Protein AF-A0A0P7TUE6-F1 (afdb_monomer_lite)

pLDDT: mean 80.88, std 20.34, range [28.06, 98.19]

Radius of gyration: 65.7 Å; chains: 1; bounding box: 172×85×203 Å

Structure (mmCIF, N/CA/C/O backbone):
data_AF-A0A0P7TUE6-F1
#
_entry.id   AF-A0A0P7TUE6-F1
#
loop_
_atom_site.group_PDB
_atom_site.id
_atom_site.type_symbol
_atom_site.label_atom_id
_atom_site.label_alt_id
_atom_site.label_comp_id
_atom_site.label_asym_id
_atom_site.label_entity_id
_atom_site.label_seq_id
_atom_site.pdbx_PDB_ins_code
_atom_site.Cartn_x
_atom_site.Cartn_y
_atom_site.Cartn_z
_atom_site.occupancy
_atom_site.B_iso_or_equiv
_atom_site.auth_seq_id
_atom_site.auth_comp_id
_atom_site.auth_asym_id
_atom_site.auth_atom_id
_atom_site.pdbx_PDB_model_num
ATOM 1 N N . GLU A 1 1 ? 75.323 0.167 -64.499 1.00 54.12 1 GLU A N 1
ATOM 2 C CA . GLU A 1 1 ? 74.113 -0.185 -63.719 1.00 54.12 1 GLU A CA 1
ATOM 3 C C . GLU A 1 1 ? 73.987 0.498 -62.343 1.00 54.12 1 GLU A C 1
ATOM 5 O O . GLU A 1 1 ? 72.871 0.863 -62.004 1.00 54.12 1 GLU A O 1
ATOM 10 N N . GLN A 1 2 ? 75.061 0.716 -61.562 1.00 58.31 2 GLN A N 1
ATOM 11 C CA . GLN A 1 2 ? 75.012 1.144 -60.137 1.00 58.31 2 GLN A CA 1
ATOM 12 C C . GLN A 1 2 ? 73.975 2.233 -59.745 1.00 58.31 2 GLN A C 1
ATOM 14 O O . GLN A 1 2 ? 73.307 2.093 -58.726 1.00 58.31 2 GLN A O 1
ATOM 19 N N . GLN A 1 3 ? 73.774 3.291 -60.544 1.00 59.72 3 GLN A N 1
ATOM 20 C CA . GLN A 1 3 ? 72.793 4.352 -60.224 1.00 59.72 3 GLN A CA 1
ATOM 21 C C . GLN A 1 3 ? 71.310 3.944 -60.354 1.00 59.72 3 GLN A C 1
ATOM 23 O O . GLN A 1 3 ? 70.440 4.668 -59.864 1.00 59.72 3 GLN A O 1
ATOM 28 N N . LEU A 1 4 ? 70.994 2.850 -61.053 1.00 61.12 4 LEU A N 1
ATOM 29 C CA . LEU A 1 4 ? 69.635 2.294 -61.090 1.00 61.12 4 LEU A CA 1
ATOM 30 C C . LEU A 1 4 ? 69.369 1.486 -59.817 1.00 61.12 4 LEU A C 1
ATOM 32 O O . LEU A 1 4 ? 68.363 1.712 -59.150 1.00 61.12 4 LEU A O 1
ATOM 36 N N . ASP A 1 5 ? 70.340 0.659 -59.431 1.00 71.81 5 ASP A N 1
ATOM 37 C CA . ASP A 1 5 ? 70.304 -0.189 -58.236 1.00 71.81 5 ASP A CA 1
ATOM 38 C C . ASP A 1 5 ? 70.103 0.645 -56.951 1.00 71.81 5 ASP A C 1
ATOM 40 O O . ASP A 1 5 ? 69.235 0.355 -56.130 1.00 71.81 5 ASP A O 1
ATOM 44 N N . GLU A 1 6 ? 70.788 1.792 -56.829 1.00 77.19 6 GLU A N 1
ATOM 45 C CA . GLU A 1 6 ? 70.553 2.745 -55.731 1.00 77.19 6 GLU A CA 1
ATOM 46 C C . GLU A 1 6 ? 69.133 3.339 -55.700 1.00 77.19 6 GLU A C 1
ATOM 48 O O . GLU A 1 6 ? 68.599 3.619 -54.622 1.00 77.19 6 GLU A O 1
ATOM 53 N N . LYS A 1 7 ? 68.515 3.591 -56.861 1.00 81.56 7 LYS A N 1
ATOM 54 C CA . LYS A 1 7 ? 67.163 4.174 -56.927 1.00 81.56 7 LYS A CA 1
ATOM 55 C C . LYS A 1 7 ? 66.109 3.156 -56.522 1.00 81.56 7 LYS A C 1
ATOM 57 O O . LYS A 1 7 ? 65.175 3.512 -55.800 1.00 81.56 7 LYS A O 1
ATOM 62 N N . ASP A 1 8 ? 66.274 1.907 -56.939 1.00 87.94 8 ASP A N 1
ATOM 63 C CA . ASP A 1 8 ? 65.363 0.836 -56.559 1.00 87.94 8 ASP A CA 1
ATOM 64 C C . ASP A 1 8 ? 65.573 0.423 -55.092 1.00 87.94 8 ASP A C 1
ATOM 66 O O . ASP A 1 8 ? 64.588 0.295 -54.365 1.00 87.94 8 ASP A O 1
ATOM 70 N N . ALA A 1 9 ? 66.809 0.411 -54.577 1.00 87.12 9 ALA A N 1
ATOM 71 C CA . ALA A 1 9 ? 67.077 0.271 -53.141 1.00 87.12 9 ALA A CA 1
ATOM 72 C C . ALA A 1 9 ? 66.361 1.345 -52.294 1.00 87.12 9 ALA A C 1
ATOM 74 O O . ALA A 1 9 ? 65.724 1.018 -51.289 1.00 87.12 9 ALA A O 1
ATOM 75 N N . ARG A 1 10 ? 66.378 2.621 -52.716 1.00 89.38 10 ARG A N 1
ATOM 76 C CA . ARG A 1 10 ? 65.629 3.704 -52.039 1.00 89.38 10 ARG A CA 1
ATOM 77 C C . ARG A 1 10 ? 64.111 3.504 -52.108 1.00 89.38 10 ARG A C 1
ATOM 79 O O . ARG A 1 10 ? 63.422 3.784 -51.129 1.00 89.38 10 ARG A O 1
ATOM 86 N N . ARG A 1 11 ? 63.575 2.995 -53.224 1.00 91.69 11 ARG A N 1
ATOM 87 C CA . ARG A 1 11 ? 62.146 2.641 -53.350 1.00 91.69 11 ARG A CA 1
ATOM 88 C C . ARG A 1 11 ? 61.757 1.503 -52.407 1.00 91.69 11 ARG A C 1
ATOM 90 O O . ARG A 1 11 ? 60.730 1.607 -51.741 1.00 91.69 11 ARG A O 1
ATOM 97 N N . PHE A 1 12 ? 62.583 0.462 -52.293 1.00 94.31 12 PHE A N 1
ATOM 98 C CA . PHE A 1 12 ? 62.361 -0.617 -51.328 1.00 94.31 12 PHE A CA 1
ATOM 99 C C . PHE A 1 12 ? 62.427 -0.116 -49.881 1.00 94.31 12 PHE A C 1
ATOM 101 O O . PHE A 1 12 ? 61.544 -0.448 -49.094 1.00 94.31 12 PHE A O 1
ATOM 108 N N . GLN A 1 13 ? 63.393 0.741 -49.532 1.00 93.44 13 GLN A N 1
ATOM 109 C CA . GLN A 1 13 ? 63.477 1.353 -48.198 1.00 93.44 13 GLN A CA 1
ATOM 110 C C . GLN A 1 13 ? 62.240 2.196 -47.860 1.00 93.44 13 GLN A C 1
ATOM 112 O O . GLN A 1 13 ? 61.678 2.043 -46.775 1.00 93.44 13 GLN A O 1
ATOM 117 N N . LEU A 1 14 ? 61.762 3.027 -48.795 1.00 95.12 14 LEU A N 1
ATOM 118 C CA . LEU A 1 14 ? 60.502 3.762 -48.636 1.00 95.12 14 LEU A CA 1
ATOM 119 C C . LEU A 1 14 ? 59.321 2.805 -48.437 1.00 95.12 14 LEU A C 1
ATOM 121 O O . LEU A 1 14 ? 58.514 3.018 -47.534 1.00 95.12 14 LEU A O 1
ATOM 125 N N . LYS A 1 15 ? 59.247 1.710 -49.206 1.00 96.31 15 LYS A N 1
ATOM 126 C CA . LYS A 1 15 ? 58.146 0.751 -49.065 1.00 96.31 15 LYS A CA 1
ATOM 127 C C . LYS A 1 15 ? 58.177 -0.005 -47.734 1.00 96.31 15 LYS A C 1
ATOM 129 O O . LYS A 1 15 ? 57.127 -0.226 -47.135 1.00 96.31 15 LYS A O 1
ATOM 134 N N . ILE A 1 16 ? 59.365 -0.346 -47.237 1.00 96.00 16 ILE A N 1
ATOM 135 C CA . ILE A 1 16 ? 59.562 -0.926 -45.900 1.00 96.00 16 ILE A CA 1
ATOM 136 C C . ILE A 1 16 ? 59.140 0.070 -44.811 1.00 96.00 16 ILE A C 1
ATOM 138 O O . ILE A 1 16 ? 58.492 -0.333 -43.844 1.00 96.00 16 ILE A O 1
ATOM 142 N N . ALA A 1 17 ? 59.445 1.363 -44.969 1.00 96.12 17 ALA A N 1
ATOM 143 C CA . ALA A 1 17 ? 59.030 2.405 -44.031 1.00 96.12 17 ALA A CA 1
ATOM 144 C C . ALA A 1 17 ? 57.502 2.608 -44.015 1.00 96.12 17 ALA A C 1
ATOM 146 O O . ALA A 1 17 ? 56.915 2.687 -42.935 1.00 96.12 17 ALA A O 1
ATOM 147 N N . GLU A 1 18 ? 56.845 2.619 -45.183 1.00 97.31 18 GLU A N 1
ATOM 148 C CA . GLU A 1 18 ? 55.378 2.646 -45.300 1.00 97.31 18 GLU A CA 1
ATOM 149 C C . GLU A 1 18 ? 54.731 1.446 -44.598 1.00 97.31 18 GLU A C 1
ATOM 151 O O . GLU A 1 18 ? 53.844 1.620 -43.762 1.00 97.31 18 GLU A O 1
ATOM 156 N N . LEU A 1 19 ? 55.190 0.227 -44.902 1.00 97.62 19 LEU A N 1
ATOM 157 C CA . LEU A 1 19 ? 54.654 -0.998 -44.304 1.00 97.62 19 LEU A CA 1
ATOM 158 C C . LEU A 1 19 ? 54.879 -1.018 -42.785 1.00 97.62 19 LEU A C 1
ATOM 160 O O . LEU A 1 19 ? 53.946 -1.295 -42.039 1.00 97.62 19 LEU A O 1
ATOM 164 N N . SER A 1 20 ? 56.059 -0.609 -42.313 1.00 97.38 20 SER A N 1
ATOM 165 C CA . SER A 1 20 ? 56.368 -0.456 -40.880 1.00 97.38 20 SER A CA 1
ATOM 166 C C . SER A 1 20 ? 55.543 0.636 -40.181 1.00 97.38 20 SER A C 1
ATOM 168 O O . SER A 1 20 ? 55.390 0.615 -38.959 1.00 97.38 20 SER A O 1
ATOM 170 N N . ALA A 1 21 ? 55.027 1.629 -40.911 1.00 97.12 21 ALA A N 1
ATOM 171 C CA . ALA A 1 21 ? 54.098 2.625 -40.373 1.00 97.12 21 ALA A CA 1
ATOM 172 C C . ALA A 1 21 ? 52.650 2.103 -40.333 1.00 97.12 21 ALA A C 1
ATOM 174 O O . ALA A 1 21 ? 51.909 2.434 -39.409 1.00 97.12 21 ALA A O 1
ATOM 175 N N . ILE A 1 22 ? 52.251 1.270 -41.300 1.00 97.75 22 ILE A N 1
ATOM 176 C CA . ILE A 1 22 ? 50.949 0.588 -41.304 1.00 97.75 22 ILE A CA 1
ATOM 177 C C . ILE A 1 22 ? 50.887 -0.458 -40.184 1.00 97.75 22 ILE A C 1
ATOM 179 O O . ILE A 1 22 ? 49.900 -0.484 -39.456 1.00 97.75 22 ILE A O 1
ATOM 183 N N . ILE A 1 23 ? 51.944 -1.259 -40.002 1.00 97.69 23 ILE A N 1
ATOM 184 C CA . ILE A 1 23 ? 52.049 -2.259 -38.927 1.00 97.69 23 ILE A CA 1
ATOM 185 C C . ILE A 1 23 ? 51.846 -1.594 -37.562 1.00 97.69 23 ILE A C 1
ATOM 187 O O . ILE A 1 23 ? 50.919 -1.978 -36.858 1.00 97.69 23 ILE A O 1
ATOM 191 N N . ARG A 1 24 ? 52.581 -0.516 -37.251 1.00 98.00 24 ARG A N 1
ATOM 192 C CA . ARG A 1 24 ? 52.405 0.224 -35.987 1.00 98.00 24 ARG A CA 1
ATOM 193 C C . ARG A 1 24 ? 50.979 0.735 -35.774 1.00 98.00 24 ARG A C 1
ATOM 195 O O . ARG A 1 24 ? 50.412 0.518 -34.715 1.00 98.00 24 ARG A O 1
ATOM 202 N N . LYS A 1 25 ? 50.338 1.309 -36.800 1.00 97.88 25 LYS A N 1
ATOM 203 C CA . LYS A 1 25 ? 48.925 1.735 -36.705 1.00 97.88 25 LYS A CA 1
ATOM 204 C C . LYS A 1 25 ? 47.956 0.575 -36.445 1.00 97.88 25 LYS A C 1
ATOM 206 O O . LYS A 1 25 ? 46.911 0.783 -35.830 1.00 97.88 25 LYS A O 1
ATOM 211 N N . LEU A 1 26 ? 48.257 -0.623 -36.948 1.00 98.06 26 LEU A N 1
ATOM 212 C CA . LEU A 1 26 ? 47.470 -1.827 -36.676 1.00 98.06 26 LEU A CA 1
ATOM 213 C C . LEU A 1 26 ? 47.739 -2.366 -35.266 1.00 98.06 26 LEU A C 1
ATOM 215 O O . LEU A 1 26 ? 46.793 -2.793 -34.613 1.00 98.06 26 LEU A O 1
ATOM 219 N N . GLU A 1 27 ? 48.980 -2.298 -34.782 1.00 97.75 27 GLU A N 1
ATOM 220 C CA . GLU A 1 27 ? 49.361 -2.636 -33.404 1.00 97.75 27 GLU A CA 1
ATOM 221 C C . GLU A 1 27 ? 48.670 -1.704 -32.395 1.00 97.75 27 GLU A C 1
ATOM 223 O O . GLU A 1 27 ? 47.988 -2.199 -31.499 1.00 97.75 27 GLU A O 1
ATOM 228 N N . ASP A 1 28 ? 48.729 -0.383 -32.605 1.00 98.00 28 ASP A N 1
ATOM 229 C CA . ASP A 1 28 ? 48.035 0.630 -31.793 1.00 98.00 28 ASP A CA 1
ATOM 230 C C . ASP A 1 28 ? 46.517 0.369 -31.750 1.00 98.00 28 ASP A C 1
ATOM 232 O O . ASP A 1 28 ? 45.894 0.347 -30.687 1.00 98.00 28 ASP A O 1
ATOM 236 N N . ARG A 1 29 ? 45.902 0.102 -32.914 1.00 97.88 29 ARG A N 1
ATOM 237 C CA . ARG A 1 29 ? 44.472 -0.236 -33.003 1.00 97.88 29 ARG A CA 1
ATOM 238 C C . ARG A 1 29 ? 44.143 -1.541 -32.273 1.00 97.88 29 ARG A C 1
ATOM 240 O O . ARG A 1 29 ? 43.083 -1.643 -31.662 1.00 97.88 29 ARG A O 1
ATOM 247 N N . ASN A 1 30 ? 45.015 -2.542 -32.351 1.00 97.62 30 ASN A N 1
ATOM 248 C CA . ASN A 1 30 ? 44.811 -3.833 -31.699 1.00 97.62 30 ASN A CA 1
ATOM 249 C C . ASN A 1 30 ? 44.978 -3.736 -30.171 1.00 97.62 30 ASN A C 1
ATOM 251 O O . ASN A 1 30 ? 44.269 -4.426 -29.439 1.00 97.62 30 ASN A O 1
ATOM 255 N N . ALA A 1 31 ? 45.850 -2.847 -29.684 1.00 97.69 31 ALA A N 1
ATOM 256 C CA . ALA A 1 31 ? 45.957 -2.516 -28.265 1.00 97.69 31 ALA A CA 1
ATOM 257 C C . ALA A 1 31 ? 44.647 -1.904 -27.738 1.00 97.69 31 ALA A C 1
ATOM 259 O O . ALA A 1 31 ? 44.071 -2.443 -26.795 1.00 97.69 31 ALA A O 1
ATOM 260 N N . LEU A 1 32 ? 44.110 -0.882 -28.417 1.00 97.88 32 LEU A N 1
ATOM 261 C CA . LEU A 1 32 ? 42.828 -0.257 -28.054 1.00 97.88 32 LEU A CA 1
ATOM 262 C C . LEU A 1 32 ? 41.664 -1.265 -28.047 1.00 97.88 32 LEU A C 1
ATOM 264 O O . LEU A 1 32 ? 40.902 -1.321 -27.086 1.00 97.88 32 LEU A O 1
ATOM 268 N N . LEU A 1 33 ? 41.559 -2.129 -29.064 1.00 97.69 33 LEU A N 1
ATOM 269 C CA . LEU A 1 33 ? 40.532 -3.184 -29.107 1.00 97.69 33 LEU A CA 1
ATOM 270 C C . LEU A 1 33 ? 40.684 -4.215 -27.970 1.00 97.69 33 LEU A C 1
ATOM 272 O O . LEU A 1 33 ? 39.693 -4.778 -27.499 1.00 97.69 33 LEU A O 1
ATOM 276 N N . SER A 1 34 ? 41.913 -4.474 -27.514 1.00 97.62 34 SER A N 1
ATOM 277 C CA . SER A 1 34 ? 42.185 -5.336 -26.357 1.00 97.62 34 SER A CA 1
ATOM 278 C C . SER A 1 34 ? 41.738 -4.677 -25.046 1.00 97.62 34 SER A C 1
ATOM 280 O O . SER A 1 34 ? 41.121 -5.333 -24.204 1.00 97.62 34 SER A O 1
ATOM 282 N N . GLU A 1 35 ? 41.984 -3.374 -24.888 1.00 97.56 35 GLU A N 1
ATOM 283 C CA . GLU A 1 35 ? 41.513 -2.575 -23.750 1.00 97.56 35 GLU A CA 1
ATOM 284 C C . GLU A 1 35 ? 39.979 -2.511 -23.703 1.00 97.56 35 GLU A C 1
ATOM 286 O O . GLU A 1 35 ? 39.389 -2.859 -22.678 1.00 97.56 35 GLU A O 1
ATOM 291 N N . GLU A 1 36 ? 39.322 -2.195 -24.825 1.00 97.31 36 GLU A N 1
ATOM 292 C CA . GLU A 1 36 ? 37.857 -2.210 -24.959 1.00 97.31 36 GLU A CA 1
ATOM 293 C C . GLU A 1 36 ? 37.262 -3.579 -24.593 1.00 97.31 36 GLU A C 1
ATOM 295 O O . GLU A 1 36 ? 36.306 -3.663 -23.818 1.00 97.31 36 GLU A O 1
ATOM 300 N N . ARG A 1 37 ? 37.856 -4.677 -25.085 1.00 98.00 37 ARG A N 1
ATOM 301 C CA . ARG A 1 37 ? 37.442 -6.046 -24.735 1.00 98.00 37 ARG A CA 1
ATOM 302 C C . ARG A 1 37 ? 37.550 -6.315 -23.233 1.00 98.00 37 ARG A C 1
ATOM 304 O O . ARG A 1 37 ? 36.659 -6.947 -22.665 1.00 98.00 37 ARG A O 1
ATOM 311 N N . ASN A 1 38 ? 38.634 -5.884 -22.594 1.00 97.88 38 ASN A N 1
ATOM 312 C CA . ASN A 1 38 ? 38.854 -6.113 -21.166 1.00 97.88 38 ASN A CA 1
ATOM 313 C C . ASN A 1 38 ? 37.878 -5.299 -20.303 1.00 97.88 38 ASN A C 1
ATOM 315 O O . ASN A 1 38 ? 37.351 -5.825 -19.322 1.00 97.88 38 ASN A O 1
ATOM 319 N N . GLU A 1 39 ? 37.573 -4.065 -20.702 1.00 97.94 39 GLU A N 1
ATOM 320 C CA . GLU A 1 39 ? 36.585 -3.214 -20.034 1.00 97.94 39 GLU A CA 1
ATOM 321 C C . GLU A 1 39 ? 35.150 -3.749 -20.207 1.00 97.94 39 GLU A C 1
ATOM 323 O O . GLU A 1 39 ? 34.384 -3.799 -19.243 1.00 97.94 39 GLU A O 1
ATOM 328 N N . LEU A 1 40 ? 34.789 -4.261 -21.390 1.00 97.94 40 LEU A N 1
ATOM 329 C CA . LEU A 1 40 ? 33.508 -4.954 -21.596 1.00 97.94 40 LEU A CA 1
ATOM 330 C C . LEU A 1 40 ? 33.389 -6.219 -20.729 1.00 97.94 40 LEU A C 1
ATOM 332 O O . LEU A 1 40 ? 32.341 -6.456 -20.127 1.00 97.94 40 LEU A O 1
ATOM 336 N N . LEU A 1 41 ? 34.464 -7.007 -20.601 1.00 98.19 41 LEU A N 1
ATOM 337 C CA . LEU A 1 41 ? 34.505 -8.169 -19.702 1.00 98.19 41 LEU A CA 1
ATOM 338 C C . LEU A 1 41 ? 34.397 -7.778 -18.218 1.00 98.19 41 LEU A C 1
ATOM 340 O O . LEU A 1 41 ? 33.834 -8.542 -17.432 1.00 98.19 41 LEU A O 1
ATOM 344 N N . LYS A 1 42 ? 34.917 -6.610 -17.821 1.00 98.00 42 LYS A N 1
ATOM 345 C CA . LYS A 1 42 ? 34.765 -6.069 -16.463 1.00 98.00 42 LYS A CA 1
ATOM 346 C C . LYS A 1 42 ? 33.305 -5.703 -16.182 1.00 98.00 42 LYS A C 1
ATOM 348 O O . LYS A 1 42 ? 32.736 -6.221 -15.224 1.00 98.00 42 LYS A O 1
ATOM 353 N N . ARG A 1 43 ? 32.675 -4.928 -17.072 1.00 97.38 43 ARG A N 1
ATOM 354 C CA . ARG A 1 43 ? 31.257 -4.531 -16.961 1.00 97.38 43 ARG A CA 1
ATOM 355 C C . ARG A 1 43 ? 30.304 -5.724 -16.964 1.00 97.38 43 ARG A C 1
ATOM 357 O O . ARG A 1 43 ? 29.336 -5.725 -16.211 1.00 97.38 43 ARG A O 1
ATOM 364 N N . LEU A 1 44 ? 30.593 -6.762 -17.757 1.00 96.38 44 LEU A N 1
ATOM 365 C CA . LEU A 1 44 ? 29.816 -8.005 -17.747 1.00 96.38 44 LEU A CA 1
ATOM 366 C C . LEU A 1 44 ? 29.828 -8.661 -16.357 1.00 96.38 44 LEU A C 1
ATOM 368 O O . LEU A 1 44 ? 28.767 -8.973 -15.827 1.00 96.38 44 LEU A O 1
ATOM 372 N N . ARG A 1 45 ? 31.006 -8.803 -15.734 1.00 97.50 45 ARG A N 1
ATOM 373 C CA . ARG A 1 45 ? 31.134 -9.379 -14.382 1.00 97.50 45 ARG A CA 1
ATOM 374 C C . ARG A 1 45 ? 30.453 -8.527 -13.313 1.00 97.50 45 ARG A C 1
ATOM 376 O O . ARG A 1 45 ? 29.887 -9.074 -12.372 1.00 97.50 45 ARG A O 1
ATOM 383 N N . GLU A 1 46 ? 30.509 -7.204 -13.442 1.00 96.06 46 GLU A N 1
ATOM 384 C CA . GLU A 1 46 ? 29.826 -6.268 -12.540 1.00 96.06 46 GLU A CA 1
ATOM 385 C C . GLU A 1 46 ? 28.297 -6.412 -12.653 1.00 96.06 46 GLU A C 1
ATOM 387 O O . GLU A 1 46 ? 27.618 -6.546 -11.634 1.00 96.06 46 GLU A O 1
ATOM 392 N N . ALA A 1 47 ? 27.757 -6.509 -13.872 1.00 94.44 47 ALA A N 1
ATOM 393 C CA . ALA A 1 47 ? 26.336 -6.767 -14.112 1.00 94.44 47 ALA A CA 1
ATOM 394 C C . ALA A 1 47 ? 25.892 -8.158 -13.611 1.00 94.44 47 ALA A C 1
ATOM 396 O O . ALA A 1 47 ? 24.851 -8.279 -12.964 1.00 94.44 47 ALA A O 1
ATOM 397 N N . GLU A 1 48 ? 26.691 -9.208 -13.832 1.00 93.00 48 GLU A N 1
ATOM 398 C CA . GLU A 1 48 ? 26.444 -10.554 -13.287 1.00 93.00 48 GLU A CA 1
ATOM 399 C C . GLU A 1 48 ? 26.436 -10.560 -11.747 1.00 93.00 48 GLU A C 1
ATOM 401 O O . GLU A 1 48 ? 25.573 -11.191 -11.124 1.00 93.00 48 GLU A O 1
ATOM 406 N N . ALA A 1 49 ? 27.363 -9.825 -11.121 1.00 94.88 49 ALA A N 1
ATOM 407 C CA . ALA A 1 49 ? 27.443 -9.682 -9.670 1.00 94.88 49 ALA A CA 1
ATOM 408 C C . ALA A 1 49 ? 26.226 -8.947 -9.082 1.00 94.88 49 ALA A C 1
ATOM 410 O O . ALA A 1 49 ? 25.757 -9.332 -8.012 1.00 94.88 49 ALA A O 1
ATOM 411 N N . GLN A 1 50 ? 25.683 -7.946 -9.785 1.00 93.94 50 GLN A N 1
ATOM 412 C CA . GLN A 1 50 ? 24.450 -7.243 -9.400 1.00 93.94 50 GLN A CA 1
ATOM 413 C C . GLN A 1 50 ? 23.185 -8.085 -9.642 1.00 93.94 50 GLN A C 1
ATOM 415 O O . GLN A 1 50 ? 22.256 -8.062 -8.834 1.00 93.94 50 GLN A O 1
ATOM 420 N N . TYR A 1 51 ? 23.142 -8.875 -10.718 1.00 94.50 51 TYR A N 1
ATOM 421 C CA . TYR A 1 51 ? 21.987 -9.711 -11.059 1.00 94.50 51 TYR A CA 1
ATOM 422 C C . TYR A 1 51 ? 21.755 -10.851 -10.055 1.00 94.50 51 TYR A C 1
ATOM 424 O O . TYR A 1 51 ? 20.616 -11.152 -9.688 1.00 94.50 51 TYR A O 1
ATOM 432 N N . LYS A 1 52 ? 22.830 -11.479 -9.566 1.00 91.94 52 LYS A N 1
ATOM 433 C CA . LYS A 1 52 ? 22.758 -12.638 -8.663 1.00 91.94 52 LYS A CA 1
ATOM 434 C C . LYS A 1 52 ? 21.947 -12.409 -7.366 1.00 91.94 52 LYS A C 1
ATOM 436 O O . LYS A 1 52 ? 21.042 -13.206 -7.114 1.00 91.94 52 LYS A O 1
ATOM 441 N N . PRO A 1 53 ? 22.175 -11.354 -6.553 1.00 93.50 53 PRO A N 1
ATOM 442 C CA . PRO A 1 53 ? 21.363 -11.100 -5.360 1.00 93.50 53 PRO A CA 1
ATOM 443 C C . PRO A 1 53 ? 19.904 -10.750 -5.688 1.00 93.50 53 PRO A C 1
ATOM 445 O O . PRO A 1 53 ? 19.017 -11.057 -4.891 1.00 93.50 53 PRO A O 1
ATOM 448 N N . LEU A 1 54 ? 19.624 -10.161 -6.858 1.00 94.00 54 LEU A N 1
ATOM 449 C CA . LEU A 1 54 ? 18.253 -9.905 -7.314 1.00 94.00 54 LEU A CA 1
ATOM 450 C C . LEU A 1 54 ? 17.520 -11.209 -7.653 1.00 94.00 54 LEU A C 1
ATOM 452 O O . LEU A 1 54 ? 16.360 -11.364 -7.270 1.00 94.00 54 LEU A O 1
ATOM 456 N N . LEU A 1 55 ? 18.199 -12.170 -8.291 1.00 94.75 55 LEU A N 1
ATOM 457 C CA . LEU A 1 55 ? 17.665 -13.514 -8.529 1.00 94.75 55 LEU A CA 1
ATOM 458 C C . LEU A 1 55 ? 17.334 -14.221 -7.202 1.00 94.75 55 LEU A C 1
ATOM 460 O O . LEU A 1 55 ? 16.224 -14.729 -7.035 1.00 94.75 55 LEU A O 1
ATOM 464 N N . ASP A 1 56 ? 18.254 -14.194 -6.234 1.00 95.81 56 ASP A N 1
ATOM 465 C CA . ASP A 1 56 ? 18.049 -14.792 -4.908 1.00 95.81 56 ASP A CA 1
ATOM 466 C C . ASP A 1 56 ? 16.902 -14.109 -4.135 1.00 95.81 56 ASP A C 1
ATOM 468 O O . ASP A 1 56 ? 16.093 -14.786 -3.490 1.00 95.81 56 ASP A O 1
ATOM 472 N N . LYS A 1 57 ? 16.787 -12.773 -4.215 1.00 96.88 57 LYS A N 1
ATOM 473 C CA . LYS A 1 57 ? 15.673 -11.992 -3.642 1.00 96.88 57 LYS A CA 1
ATOM 474 C C . LYS A 1 57 ? 14.343 -12.390 -4.288 1.00 96.88 57 LYS A C 1
ATOM 476 O O . LYS A 1 57 ? 13.379 -12.636 -3.565 1.00 96.88 57 LYS A O 1
ATOM 481 N N . ASN A 1 58 ? 14.304 -12.524 -5.615 1.00 94.12 58 ASN A N 1
ATOM 482 C CA . ASN A 1 58 ? 13.117 -12.944 -6.360 1.00 94.12 58 ASN A CA 1
ATOM 483 C C . ASN A 1 58 ? 12.678 -14.362 -5.952 1.00 94.12 58 ASN A C 1
ATOM 485 O O . ASN A 1 58 ? 11.548 -14.533 -5.509 1.00 94.12 58 ASN A O 1
ATOM 489 N N . GLN A 1 59 ? 13.591 -15.342 -5.920 1.00 96.81 59 GLN A N 1
ATOM 490 C CA . GLN A 1 59 ? 13.269 -16.703 -5.465 1.00 96.81 59 GLN A CA 1
ATOM 491 C C . GLN A 1 59 ? 12.702 -16.755 -4.035 1.00 96.81 59 GLN A C 1
ATOM 493 O O . GLN A 1 59 ? 11.793 -17.540 -3.760 1.00 96.81 59 GLN A O 1
ATOM 498 N N . ARG A 1 60 ? 13.227 -15.943 -3.104 1.00 97.31 60 ARG A N 1
ATOM 499 C CA . ARG A 1 60 ? 12.687 -15.849 -1.733 1.00 97.31 60 ARG A CA 1
ATOM 500 C C . ARG A 1 60 ? 11.281 -15.246 -1.722 1.00 97.31 60 ARG A C 1
ATOM 502 O O . ARG A 1 60 ? 10.420 -15.736 -0.994 1.00 97.31 60 ARG A O 1
ATOM 509 N N . LEU A 1 61 ? 11.044 -14.210 -2.529 1.00 95.00 61 LEU A N 1
ATOM 510 C CA . LEU A 1 61 ? 9.726 -13.592 -2.676 1.00 95.00 61 LEU A CA 1
ATOM 511 C C . LEU A 1 61 ? 8.716 -14.554 -3.312 1.00 95.00 61 LEU A C 1
ATOM 513 O O . LEU A 1 61 ? 7.597 -14.630 -2.814 1.00 95.00 61 LEU A O 1
ATOM 517 N N . SER A 1 62 ? 9.101 -15.341 -4.324 1.00 95.62 62 SER A N 1
ATOM 518 C CA . SER A 1 62 ? 8.238 -16.365 -4.931 1.00 95.62 62 SER A CA 1
ATOM 519 C C . SER A 1 62 ? 7.765 -17.391 -3.899 1.00 95.62 62 SER A C 1
ATOM 521 O O . SER A 1 62 ? 6.560 -17.576 -3.752 1.00 95.62 62 SER A O 1
ATOM 523 N N . ARG A 1 63 ? 8.679 -17.965 -3.099 1.00 97.25 63 ARG A N 1
ATOM 524 C CA . ARG A 1 63 ? 8.327 -18.910 -2.016 1.00 97.25 63 ARG A CA 1
ATOM 525 C C . ARG A 1 63 ? 7.383 -18.278 -0.989 1.00 97.25 63 ARG A C 1
ATOM 527 O O . ARG A 1 63 ? 6.373 -18.871 -0.625 1.00 97.25 63 ARG A O 1
ATOM 534 N N . LYS A 1 64 ? 7.653 -17.036 -0.570 1.00 97.56 64 LYS A N 1
ATOM 535 C CA . LYS A 1 64 ? 6.764 -16.304 0.350 1.00 97.56 64 LYS A CA 1
ATOM 536 C C . LYS A 1 64 ? 5.384 -16.039 -0.270 1.00 97.56 64 LYS A C 1
ATOM 538 O O . LYS A 1 64 ? 4.380 -16.061 0.436 1.00 97.56 64 LYS A O 1
ATOM 543 N N . ASN A 1 65 ? 5.311 -15.811 -1.580 1.00 95.75 65 ASN A N 1
ATOM 544 C CA . ASN A 1 65 ? 4.052 -15.611 -2.294 1.00 95.75 65 ASN A CA 1
ATOM 545 C C . ASN A 1 65 ? 3.250 -16.921 -2.428 1.00 95.75 65 ASN A C 1
ATOM 547 O O . ASN A 1 65 ? 2.026 -16.913 -2.304 1.00 95.75 65 ASN A O 1
ATOM 551 N N . GLU A 1 66 ? 3.924 -18.062 -2.598 1.00 97.38 66 GLU A N 1
ATOM 552 C CA . GLU A 1 66 ? 3.315 -19.397 -2.522 1.00 97.38 66 GLU A CA 1
ATOM 553 C C . GLU A 1 66 ? 2.754 -19.670 -1.117 1.00 97.38 66 GLU A C 1
ATOM 555 O O . GLU A 1 66 ? 1.583 -20.031 -0.982 1.00 97.38 66 GLU A O 1
ATOM 560 N N . GLU A 1 67 ? 3.539 -19.422 -0.061 1.00 97.69 67 GLU A N 1
ATOM 561 C CA . GLU A 1 67 ? 3.104 -19.533 1.341 1.00 97.69 67 GLU A CA 1
ATOM 562 C C . GLU A 1 67 ? 1.865 -18.672 1.629 1.00 97.69 67 GLU A C 1
ATOM 564 O O . GLU A 1 67 ? 0.886 -19.170 2.195 1.00 97.69 67 GLU A O 1
ATOM 569 N N . LEU A 1 68 ? 1.864 -17.408 1.188 1.00 97.12 68 LEU A N 1
ATOM 570 C CA . LEU A 1 68 ? 0.714 -16.505 1.304 1.00 97.12 68 LEU A CA 1
ATOM 571 C C . LEU A 1 68 ? -0.487 -16.987 0.477 1.00 97.12 68 LEU A C 1
ATOM 573 O O . LEU A 1 68 ? -1.620 -16.953 0.950 1.00 97.12 68 LEU A O 1
ATOM 577 N N . SER A 1 69 ? -0.262 -17.539 -0.713 1.00 97.00 69 SER A N 1
ATOM 578 C CA . SER A 1 69 ? -1.321 -18.167 -1.513 1.00 97.00 69 SER A CA 1
ATOM 579 C C . SER A 1 69 ? -1.894 -19.420 -0.830 1.00 97.00 69 SER A C 1
ATOM 581 O O . SER A 1 69 ? -3.054 -19.777 -1.040 1.00 97.00 69 SER A O 1
ATOM 583 N N . HIS A 1 70 ? -1.115 -20.117 0.002 1.00 97.88 70 HIS A N 1
ATOM 584 C CA . HIS A 1 70 ? -1.583 -21.234 0.828 1.00 97.88 70 HIS A CA 1
ATOM 585 C C . HIS A 1 70 ? -2.271 -20.791 2.133 1.00 97.88 70 HIS A C 1
ATOM 587 O O . HIS A 1 70 ? -3.179 -21.485 2.599 1.00 97.88 70 HIS A O 1
ATOM 593 N N . THR A 1 71 ? -1.891 -19.668 2.753 1.00 97.25 71 THR A N 1
ATOM 594 C CA . THR A 1 71 ? -2.646 -19.105 3.892 1.00 97.25 71 THR A CA 1
ATOM 595 C C . THR A 1 71 ? -3.976 -18.521 3.424 1.00 97.25 71 THR A C 1
ATOM 597 O O . THR A 1 71 ? -5.002 -18.838 4.023 1.00 97.25 71 THR A O 1
ATOM 600 N N . LEU A 1 72 ? -3.985 -17.771 2.318 1.00 95.44 72 LEU A N 1
ATOM 601 C CA . LEU A 1 72 ? -5.180 -17.173 1.725 1.00 95.44 72 LEU A CA 1
ATOM 602 C C . LEU A 1 72 ? -6.222 -18.243 1.374 1.00 95.44 72 LEU A C 1
ATOM 604 O O . LEU A 1 72 ? -7.321 -18.196 1.918 1.00 95.44 72 LEU A O 1
ATOM 608 N N . ARG A 1 73 ? -5.848 -19.300 0.635 1.00 97.31 73 ARG A N 1
ATOM 609 C CA . ARG A 1 73 ? -6.748 -20.440 0.345 1.00 97.31 73 ARG A CA 1
ATOM 610 C C . ARG A 1 73 ? -7.316 -21.116 1.601 1.00 97.31 73 ARG A C 1
ATOM 612 O O . ARG A 1 73 ? -8.463 -21.561 1.608 1.00 97.31 73 ARG A O 1
ATOM 619 N N . ARG A 1 74 ? -6.549 -21.186 2.700 1.00 97.88 74 ARG A N 1
ATOM 620 C CA . ARG A 1 74 ? -7.055 -21.698 3.990 1.00 97.88 74 ARG A CA 1
ATOM 621 C C . ARG A 1 74 ? -8.055 -20.741 4.643 1.00 97.88 74 ARG A C 1
ATOM 623 O O . ARG A 1 74 ? -9.026 -21.211 5.232 1.00 97.88 74 ARG A O 1
ATOM 630 N N . MET A 1 75 ? -7.842 -19.431 4.542 1.00 96.81 75 MET A N 1
ATOM 631 C CA . MET A 1 75 ? -8.766 -18.423 5.072 1.00 96.81 75 MET A CA 1
ATOM 632 C C . MET A 1 75 ? -10.045 -18.326 4.231 1.00 96.81 75 MET A C 1
ATOM 634 O O . MET A 1 75 ? -11.122 -18.262 4.809 1.00 96.81 75 MET A O 1
ATOM 638 N N . GLU A 1 76 ? -9.964 -18.443 2.903 1.00 96.50 76 GLU A N 1
ATOM 639 C CA . GLU A 1 76 ? -11.129 -18.570 2.012 1.00 96.50 76 GLU A CA 1
ATOM 640 C C . GLU A 1 76 ? -11.978 -19.803 2.349 1.00 96.50 76 GLU A C 1
ATOM 642 O O . GLU A 1 76 ? -13.204 -19.729 2.370 1.00 96.50 76 GLU A O 1
ATOM 647 N N . ASN A 1 77 ? -11.349 -20.943 2.659 1.00 97.00 77 ASN A N 1
ATOM 648 C CA . ASN A 1 77 ? -12.069 -22.141 3.099 1.00 97.00 77 ASN A CA 1
ATOM 649 C C . ASN A 1 77 ? -12.790 -21.927 4.438 1.00 97.00 77 ASN A C 1
ATOM 651 O O . ASN A 1 77 ? -13.948 -22.317 4.569 1.00 97.00 77 ASN A O 1
ATOM 655 N N . LYS A 1 78 ? -12.142 -21.268 5.410 1.00 97.69 78 LYS A N 1
ATOM 656 C CA . LYS A 1 78 ? -12.788 -20.887 6.677 1.00 97.69 78 LYS A CA 1
ATOM 657 C C . LYS A 1 78 ? -13.935 -19.902 6.458 1.00 97.69 78 LYS A C 1
ATOM 659 O O . LYS A 1 78 ? -14.990 -20.076 7.053 1.00 97.69 78 LYS A O 1
ATOM 664 N N . LEU A 1 79 ? -13.745 -18.903 5.594 1.00 95.81 79 LEU A N 1
ATOM 665 C CA . LEU A 1 79 ? -14.779 -17.931 5.256 1.00 95.81 79 LEU A CA 1
ATOM 666 C C . LEU A 1 79 ? -15.982 -18.628 4.617 1.00 95.81 79 LEU A C 1
ATOM 668 O O . LEU A 1 79 ? -17.091 -18.423 5.083 1.00 95.81 79 LEU A O 1
ATOM 672 N N . ARG A 1 80 ? -15.768 -19.525 3.643 1.00 97.00 80 ARG A N 1
ATOM 673 C CA . ARG A 1 80 ? -16.842 -20.344 3.054 1.00 97.00 80 ARG A CA 1
ATOM 674 C C . ARG A 1 80 ? -17.603 -21.152 4.107 1.00 97.00 80 ARG A C 1
ATOM 676 O O . ARG A 1 80 ? -18.828 -21.152 4.074 1.00 97.00 80 ARG A O 1
ATOM 683 N N . PHE A 1 81 ? -16.902 -21.780 5.053 1.00 96.94 81 PHE A N 1
ATOM 684 C CA . PHE A 1 81 ? -17.537 -22.516 6.151 1.00 96.94 81 PHE A CA 1
ATOM 685 C C . PHE A 1 81 ? -18.389 -21.600 7.046 1.00 96.94 81 PHE A C 1
ATOM 687 O O . PHE A 1 81 ? -19.563 -21.877 7.259 1.00 96.94 81 PHE A O 1
ATOM 694 N N . VAL A 1 82 ? -17.840 -20.469 7.502 1.00 95.88 82 VAL A N 1
ATOM 695 C CA . VAL A 1 82 ? -18.561 -19.499 8.348 1.00 95.88 82 VAL A CA 1
ATOM 696 C C . VAL A 1 82 ? -19.724 -18.838 7.597 1.00 95.88 82 VAL A C 1
ATOM 698 O O . VAL A 1 82 ? -20.761 -18.557 8.193 1.00 95.88 82 VAL A O 1
ATOM 701 N N . THR A 1 83 ? -19.599 -18.597 6.289 1.00 94.62 83 THR A N 1
ATOM 702 C CA . THR A 1 83 ? -20.699 -18.102 5.448 1.00 94.62 83 THR A CA 1
ATOM 703 C C . THR A 1 83 ? -21.815 -19.139 5.340 1.00 94.62 83 THR A C 1
ATOM 705 O O . THR A 1 83 ? -22.976 -18.777 5.511 1.00 94.62 83 THR A O 1
ATOM 708 N N . GLN A 1 84 ? -21.477 -20.413 5.125 1.00 96.12 84 GLN A N 1
ATOM 709 C CA . GLN A 1 84 ? -22.442 -21.514 5.088 1.00 96.12 84 GLN A CA 1
ATOM 710 C C . GLN A 1 84 ? -23.160 -21.682 6.438 1.00 96.12 84 GLN A C 1
ATOM 712 O O . GLN A 1 84 ? -24.387 -21.696 6.481 1.00 96.12 84 GLN A O 1
ATOM 717 N N . GLU A 1 85 ? -22.419 -21.689 7.548 1.00 94.25 85 GLU A N 1
ATOM 718 C CA . GLU A 1 85 ? -22.979 -21.728 8.905 1.00 94.25 85 GLU A CA 1
ATOM 719 C C . GLU A 1 85 ? -23.907 -20.529 9.176 1.00 94.25 85 GLU A C 1
ATOM 721 O O . GLU A 1 85 ? -24.994 -20.692 9.727 1.00 94.25 85 GLU A O 1
ATOM 726 N N . ASN A 1 86 ? -23.544 -19.322 8.723 1.00 90.56 86 ASN A N 1
ATOM 727 C CA . ASN A 1 86 ? -24.411 -18.143 8.822 1.00 90.56 86 ASN A CA 1
ATOM 728 C C . ASN A 1 86 ? -25.702 -18.271 8.000 1.00 90.56 86 ASN A C 1
ATOM 730 O O . ASN A 1 86 ? -26.738 -17.763 8.433 1.00 90.56 86 ASN A O 1
ATOM 734 N N . ILE A 1 87 ? -25.661 -18.914 6.829 1.00 92.88 87 ILE A N 1
ATOM 735 C CA . ILE A 1 87 ? -26.856 -19.194 6.022 1.00 92.88 87 ILE A CA 1
ATOM 736 C C . ILE A 1 87 ? -27.751 -20.188 6.769 1.00 92.88 87 ILE A C 1
ATOM 738 O O . ILE A 1 87 ? -28.912 -19.878 7.018 1.00 92.88 87 ILE A O 1
ATOM 742 N N . GLU A 1 88 ? -27.202 -21.305 7.248 1.00 91.38 88 GLU A N 1
ATOM 743 C CA . GLU A 1 88 ? -27.954 -22.307 8.015 1.00 91.38 88 GLU A CA 1
ATOM 744 C C . GLU A 1 88 ? -28.554 -21.739 9.308 1.00 91.38 88 GLU A C 1
ATOM 746 O O . GLU A 1 88 ? -29.685 -22.061 9.673 1.00 91.38 88 GLU A O 1
ATOM 751 N N . MET A 1 89 ? -27.830 -20.865 10.012 1.00 87.38 89 MET A N 1
ATOM 752 C CA . MET A 1 89 ? -28.346 -20.169 11.194 1.00 87.38 89 MET A CA 1
ATOM 753 C C . MET A 1 89 ? -29.464 -19.183 10.830 1.00 87.38 89 MET A C 1
ATOM 755 O O . MET A 1 89 ? -30.454 -19.094 11.554 1.00 87.38 89 MET A O 1
ATOM 759 N N . ARG A 1 90 ? -29.369 -18.486 9.689 1.00 83.38 90 ARG A N 1
ATOM 760 C CA . ARG A 1 90 ? -30.451 -17.625 9.175 1.00 83.38 90 ARG A CA 1
ATOM 761 C C . ARG A 1 90 ? -31.679 -18.425 8.746 1.00 83.38 90 ARG A C 1
ATOM 763 O O . ARG A 1 90 ? -32.787 -17.965 8.994 1.00 83.38 90 ARG A O 1
ATOM 770 N N . GLU A 1 91 ? -31.509 -19.609 8.166 1.00 83.38 91 GLU A N 1
ATOM 771 C CA . GLU A 1 91 ? -32.611 -20.511 7.809 1.00 83.38 91 GLU A CA 1
ATOM 772 C C . GLU A 1 91 ? -33.298 -21.096 9.052 1.00 83.38 91 GLU A C 1
ATOM 774 O O . GLU A 1 91 ? -34.529 -21.102 9.126 1.00 83.38 91 GLU A O 1
ATOM 779 N N . LYS A 1 92 ? -32.531 -21.488 10.080 1.00 79.94 92 LYS A N 1
ATOM 780 C CA . LYS A 1 92 ? -33.056 -21.908 11.396 1.00 79.94 92 LYS A CA 1
ATOM 781 C C . LYS A 1 92 ? -33.828 -20.774 12.090 1.00 79.94 92 LYS A C 1
ATOM 783 O O . LYS A 1 92 ? -34.930 -20.984 12.587 1.00 79.94 92 LYS A O 1
ATOM 788 N N . VAL A 1 93 ? -33.305 -19.545 12.051 1.00 67.81 93 VAL A N 1
ATOM 789 C CA . VAL A 1 93 ? -33.996 -18.339 12.558 1.00 67.81 93 VAL A CA 1
ATOM 790 C C . VAL A 1 93 ? -35.178 -17.914 11.669 1.00 67.81 93 VAL A C 1
ATOM 792 O O . VAL A 1 93 ? -36.062 -17.210 12.140 1.00 67.81 93 VAL A O 1
ATOM 795 N N . GLY A 1 94 ? -35.224 -18.332 10.401 1.00 59.59 94 GLY A N 1
ATOM 796 C CA . GLY A 1 94 ? -36.355 -18.104 9.495 1.00 59.59 94 GLY A CA 1
ATOM 797 C C . GLY A 1 94 ? -37.479 -19.139 9.625 1.00 59.59 94 GLY A C 1
ATOM 798 O O . GLY A 1 94 ? -38.636 -18.818 9.362 1.00 59.59 94 GLY A O 1
ATOM 799 N N . THR A 1 95 ? -37.158 -20.368 10.046 1.00 56.47 95 THR A N 1
ATOM 800 C CA . THR A 1 95 ? -38.141 -21.433 10.328 1.00 56.47 95 THR A CA 1
ATOM 801 C C . THR A 1 95 ? -38.788 -21.282 11.702 1.00 56.47 95 THR A C 1
ATOM 803 O O . THR A 1 95 ? -39.959 -21.625 11.866 1.00 56.47 95 THR A O 1
ATOM 806 N N . ILE A 1 96 ? -38.090 -20.674 12.665 1.00 52.38 96 ILE A N 1
ATOM 807 C CA . ILE A 1 96 ? -38.748 -20.014 13.796 1.00 52.38 96 ILE A CA 1
ATOM 808 C C . ILE A 1 96 ? -39.491 -18.802 13.219 1.00 52.38 96 ILE A C 1
ATOM 810 O O . ILE A 1 96 ? -38.860 -17.812 12.856 1.00 52.38 96 ILE A O 1
ATOM 814 N N . ARG A 1 97 ? -40.826 -18.878 13.100 1.00 50.22 97 ARG A N 1
ATOM 815 C CA . ARG A 1 97 ? -41.665 -17.747 12.657 1.00 50.22 97 ARG A CA 1
ATOM 816 C C . ARG A 1 97 ? -41.241 -16.479 13.401 1.00 50.22 97 ARG A C 1
ATOM 818 O O . ARG A 1 97 ? -41.479 -16.375 14.602 1.00 50.22 97 ARG A O 1
ATOM 825 N N . ARG A 1 98 ? -40.658 -15.509 12.689 1.00 43.91 98 ARG A N 1
ATOM 826 C CA . ARG A 1 98 ? -40.475 -14.154 13.220 1.00 43.91 98 ARG A CA 1
ATOM 827 C C . ARG A 1 98 ? -41.854 -13.601 13.596 1.00 43.91 98 ARG A C 1
ATOM 829 O O . ARG A 1 98 ? -42.680 -13.495 12.687 1.00 43.91 98 ARG A O 1
ATOM 836 N N . PRO A 1 99 ? -42.093 -13.198 14.856 1.00 47.94 99 PRO A N 1
ATOM 837 C CA . PRO A 1 99 ? -43.148 -12.244 15.157 1.00 47.94 99 PRO A CA 1
ATOM 838 C C . PRO A 1 99 ? -42.754 -10.956 14.439 1.00 47.94 99 PRO A C 1
ATOM 840 O O . PRO A 1 99 ? -41.684 -10.392 14.689 1.00 47.94 99 PRO A O 1
ATOM 843 N N . SER A 1 100 ? -43.537 -10.556 13.444 1.00 44.41 100 SER A N 1
ATOM 844 C CA . SER A 1 100 ? -43.199 -9.438 12.562 1.00 44.41 100 SER A CA 1
ATOM 845 C C . SER A 1 100 ? -43.786 -8.122 13.062 1.00 44.41 100 SER A C 1
ATOM 847 O O . SER A 1 100 ? -44.218 -7.304 12.256 1.00 44.41 100 SER A O 1
ATOM 849 N N . SER A 1 101 ? -43.783 -7.907 14.378 1.00 49.78 101 SER A N 1
ATOM 850 C CA . SER A 1 101 ? -43.891 -6.595 15.020 1.00 49.78 101 SER A CA 1
ATOM 851 C C . SER A 1 101 ? -43.579 -6.702 16.521 1.00 49.78 101 SER A C 1
ATOM 853 O O . SER A 1 101 ? -43.585 -7.797 17.083 1.00 49.78 101 SER A O 1
ATOM 855 N N . LEU A 1 102 ? -43.342 -5.564 17.184 1.00 49.34 102 LEU A N 1
ATOM 856 C CA . LEU A 1 102 ? -43.271 -5.510 18.650 1.00 49.34 102 LEU A CA 1
ATOM 857 C C . LEU A 1 102 ? -44.641 -5.800 19.309 1.00 49.34 102 LEU A C 1
ATOM 859 O O . LEU A 1 102 ? -44.680 -6.184 20.473 1.00 49.34 102 LEU A O 1
ATOM 863 N N . ASN A 1 103 ? -45.745 -5.655 18.561 1.00 51.44 103 ASN A N 1
ATOM 864 C CA . ASN A 1 103 ? -47.110 -5.818 19.065 1.00 51.44 103 ASN A CA 1
ATOM 865 C C . ASN A 1 103 ? -47.478 -7.286 19.330 1.00 51.44 103 ASN A C 1
ATOM 867 O O . ASN A 1 103 ? -48.362 -7.535 20.139 1.00 51.44 103 ASN A O 1
ATOM 871 N N . ASP A 1 104 ? -46.833 -8.259 18.677 1.00 50.81 104 ASP A N 1
ATOM 872 C CA . ASP A 1 104 ? -47.210 -9.678 18.805 1.00 50.81 104 ASP A CA 1
ATOM 873 C C . ASP A 1 104 ? -46.898 -10.228 20.217 1.00 50.81 104 ASP A C 1
ATOM 875 O O . ASP A 1 104 ? -47.595 -11.108 20.725 1.00 50.81 104 ASP A O 1
ATOM 879 N N . LEU A 1 105 ? -45.852 -9.703 20.871 1.00 51.69 105 LEU A N 1
ATOM 880 C CA . LEU A 1 105 ? -45.521 -10.036 22.262 1.00 51.69 105 LEU A CA 1
ATOM 881 C C . LEU A 1 105 ? -46.518 -9.403 23.237 1.00 51.69 105 LEU A C 1
ATOM 883 O O . LEU A 1 105 ? -46.992 -10.099 24.136 1.00 51.69 105 LEU A O 1
ATOM 887 N N . ASP A 1 106 ? -46.857 -8.133 23.004 1.00 59.25 106 ASP A N 1
ATOM 888 C CA . ASP A 1 106 ? -47.814 -7.344 23.787 1.00 59.25 106 ASP A CA 1
ATOM 889 C C . ASP A 1 106 ? -49.212 -7.983 23.732 1.00 59.25 106 ASP A C 1
ATOM 891 O O . ASP A 1 106 ? -49.773 -8.338 24.765 1.00 59.25 106 ASP A O 1
ATOM 895 N N . GLN A 1 107 ? -49.703 -8.306 22.528 1.00 58.75 107 GLN A N 1
ATOM 896 C CA . GLN A 1 107 ? -50.970 -9.019 22.332 1.00 58.75 107 GLN A CA 1
ATOM 897 C C . GLN A 1 107 ? -50.982 -10.382 23.026 1.00 58.75 107 GLN A C 1
ATOM 899 O O . GLN A 1 107 ? -51.978 -10.732 23.647 1.00 58.75 107 GLN A O 1
ATOM 904 N N . SER A 1 108 ? -49.879 -11.141 23.008 1.00 65.88 108 SER A N 1
ATOM 905 C CA . SER A 1 108 ? -49.827 -12.419 23.735 1.00 65.88 108 SER A CA 1
ATOM 906 C C . SER A 1 108 ? -49.916 -12.250 25.256 1.00 65.88 108 SER A C 1
ATOM 908 O O . SER A 1 108 ? -50.263 -13.201 25.957 1.00 65.88 108 SER A O 1
ATOM 910 N N . GLN A 1 109 ? -49.526 -11.091 25.792 1.00 72.62 109 GLN A N 1
ATOM 911 C CA . GLN A 1 109 ? -49.609 -10.785 27.216 1.00 72.62 109 GLN A CA 1
ATOM 912 C C . GLN A 1 109 ? -51.002 -10.249 27.566 1.00 72.62 109 GLN A C 1
ATOM 914 O O . GLN A 1 109 ? -51.625 -10.785 28.481 1.00 72.62 109 GLN A O 1
ATOM 919 N N . GLU A 1 110 ? -51.537 -9.315 26.773 1.00 73.38 110 GLU A N 1
ATOM 920 C CA . GLU A 1 110 ? -52.924 -8.846 26.875 1.00 73.38 110 GLU A CA 1
ATOM 921 C C . GLU A 1 110 ? -53.929 -10.003 26.753 1.00 73.38 110 GLU A C 1
ATOM 923 O O . GLU A 1 110 ? -54.847 -10.094 27.561 1.00 73.38 110 GLU A O 1
ATOM 928 N N . GLU A 1 111 ? -53.754 -10.943 25.816 1.00 79.38 111 GLU A N 1
ATOM 929 C CA . GLU A 1 111 ? -54.633 -12.117 25.681 1.00 79.38 111 GLU A CA 1
ATOM 930 C C . GLU A 1 111 ? -54.622 -12.998 26.938 1.00 79.38 111 GLU A C 1
ATOM 932 O O . GLU A 1 111 ? -55.682 -13.452 27.373 1.00 79.38 111 GLU A O 1
ATOM 937 N N . ARG A 1 112 ? -53.455 -13.193 27.570 1.00 82.06 112 ARG A N 1
ATOM 938 C CA . ARG A 1 112 ? -53.330 -13.960 28.822 1.00 82.06 112 ARG A CA 1
ATOM 939 C C . ARG A 1 112 ? -53.943 -13.228 30.017 1.00 82.06 112 ARG A C 1
ATOM 941 O O . ARG A 1 112 ? -54.587 -13.869 30.847 1.00 82.06 112 ARG A O 1
ATOM 948 N N . GLU A 1 113 ? -53.803 -11.906 30.098 1.00 83.06 113 GLU A N 1
ATOM 949 C CA . GLU A 1 113 ? -54.468 -11.093 31.125 1.00 83.06 113 GLU A CA 1
ATOM 950 C C . GLU A 1 113 ? -55.994 -11.059 30.923 1.00 83.06 113 GLU A C 1
ATOM 952 O O . GLU A 1 113 ? -56.749 -11.225 31.881 1.00 83.06 113 GLU A O 1
ATOM 957 N N . ILE A 1 114 ? -56.469 -10.951 29.678 1.00 83.62 114 ILE A N 1
ATOM 958 C CA . ILE A 1 114 ? -57.894 -11.028 29.322 1.00 83.62 114 ILE A CA 1
ATOM 959 C C . ILE A 1 114 ? -58.471 -12.412 29.648 1.00 83.62 114 ILE A C 1
ATOM 961 O O . ILE A 1 114 ? -59.595 -12.501 30.146 1.00 83.62 114 ILE A O 1
ATOM 965 N N . GLU A 1 115 ? -57.738 -13.496 29.392 1.00 88.19 115 GLU A N 1
ATOM 966 C CA . GLU A 1 115 ? -58.178 -14.857 29.718 1.00 88.19 115 GLU A CA 1
ATOM 967 C C . GLU A 1 115 ? -58.233 -15.092 31.238 1.00 88.19 115 GLU A C 1
ATOM 969 O O . GLU A 1 115 ? -59.223 -15.633 31.738 1.00 88.19 115 GLU A O 1
ATOM 974 N N . PHE A 1 116 ? -57.254 -14.579 31.992 1.00 90.88 116 PHE A N 1
ATOM 975 C CA . PHE A 1 116 ? -57.272 -14.584 33.458 1.00 90.88 116 PHE A CA 1
ATOM 976 C C . PHE A 1 116 ? -58.460 -13.789 34.031 1.00 90.88 116 PHE A C 1
ATOM 978 O O . PHE A 1 116 ? -59.196 -14.293 34.883 1.00 90.88 116 PHE A O 1
ATOM 985 N N . LEU A 1 117 ? -58.712 -12.578 33.520 1.00 93.81 117 LEU A N 1
ATOM 986 C CA . LEU A 1 117 ? -59.854 -11.752 33.925 1.00 93.81 117 LEU A CA 1
ATOM 987 C C . LEU A 1 117 ? -61.197 -12.407 33.571 1.00 93.81 117 LEU A C 1
ATOM 989 O O . LEU A 1 117 ? -62.127 -12.369 34.375 1.00 93.81 117 LEU A O 1
ATOM 993 N N . ARG A 1 118 ? -61.311 -13.064 32.408 1.00 91.88 118 ARG A N 1
ATOM 994 C CA . ARG A 1 118 ? -62.506 -13.848 32.044 1.00 91.88 118 ARG A CA 1
ATOM 995 C C . ARG A 1 118 ? -62.749 -14.993 33.022 1.00 91.88 118 ARG A C 1
ATOM 997 O O . ARG A 1 118 ? -63.893 -15.192 33.426 1.00 91.88 118 ARG A O 1
ATOM 1004 N N . LEU A 1 119 ? -61.702 -15.714 33.422 1.00 93.31 119 LEU A N 1
ATOM 1005 C CA . LEU A 1 119 ? -61.817 -16.799 34.397 1.00 93.31 119 LEU A CA 1
ATOM 1006 C C . LEU A 1 119 ? -62.289 -16.272 35.762 1.00 93.31 119 LEU A C 1
ATOM 1008 O O . LEU A 1 119 ? -63.211 -16.835 36.347 1.00 93.31 119 LEU A O 1
ATOM 1012 N N . GLN A 1 120 ? -61.743 -15.139 36.213 1.00 92.56 120 GLN A N 1
ATOM 1013 C CA . GLN A 1 120 ? -62.151 -14.479 37.455 1.00 92.56 120 GLN A CA 1
ATOM 1014 C C . GLN A 1 120 ? -63.603 -13.964 37.408 1.00 92.56 120 GLN A C 1
ATOM 1016 O O . GLN A 1 120 ? -64.325 -14.074 38.398 1.00 92.56 120 GLN A O 1
ATOM 1021 N N . VAL A 1 121 ? -64.072 -13.454 36.262 1.00 94.62 121 VAL A N 1
ATOM 1022 C CA . VAL A 1 121 ? -65.485 -13.071 36.064 1.00 94.62 121 VAL A CA 1
ATOM 1023 C C . VAL A 1 121 ? -66.407 -14.292 36.112 1.00 94.62 121 VAL A C 1
ATOM 1025 O O . VAL A 1 121 ? -67.465 -14.223 36.734 1.00 94.62 121 VAL A O 1
ATOM 1028 N N . VAL A 1 122 ? -66.014 -15.423 35.517 1.00 94.62 122 VAL A N 1
ATOM 1029 C CA . VAL A 1 122 ? -66.776 -16.684 35.607 1.00 94.62 122 VAL A CA 1
ATOM 1030 C C . VAL A 1 122 ? -66.821 -17.201 37.047 1.00 94.62 122 VAL A C 1
ATOM 1032 O O . VAL A 1 122 ? -67.875 -17.632 37.508 1.00 94.62 122 VAL A O 1
ATOM 1035 N N . GLU A 1 123 ? -65.719 -17.114 37.792 1.00 92.62 123 GLU A N 1
ATOM 1036 C CA . GLU A 1 123 ? -65.677 -17.495 39.206 1.00 92.62 123 GLU A CA 1
ATOM 1037 C C . GLU A 1 123 ? -66.575 -16.595 40.072 1.00 92.62 123 GLU A C 1
ATOM 1039 O O . GLU A 1 123 ? -67.370 -17.101 40.866 1.00 92.62 123 GLU A O 1
ATOM 1044 N N . GLN A 1 124 ? -66.553 -15.274 39.859 1.00 91.38 124 GLN A N 1
ATOM 1045 C CA . GLN A 1 124 ? -67.486 -14.355 40.520 1.00 91.38 124 GLN A CA 1
ATOM 1046 C C . GLN A 1 124 ? -68.947 -14.620 40.131 1.00 91.38 124 GLN A C 1
ATOM 1048 O O . GLN A 1 124 ? -69.815 -14.569 41.002 1.00 91.38 124 GLN A O 1
ATOM 1053 N N . GLN A 1 125 ? -69.234 -14.957 38.870 1.00 91.50 125 GLN A N 1
ATOM 1054 C CA . GLN A 1 125 ? -70.584 -15.332 38.443 1.00 91.50 125 GLN A CA 1
ATOM 1055 C C . GLN A 1 125 ? -71.054 -16.621 39.131 1.00 91.50 125 GLN A C 1
ATOM 1057 O O . GLN A 1 125 ? -72.176 -16.661 39.622 1.00 91.50 125 GLN A O 1
ATOM 1062 N N . ASN A 1 126 ? -70.193 -17.637 39.259 1.00 91.88 126 ASN A N 1
ATOM 1063 C CA . ASN A 1 126 ? -70.512 -18.859 40.005 1.00 91.88 126 ASN A CA 1
ATOM 1064 C C . ASN A 1 126 ? -70.821 -18.557 41.483 1.00 91.88 126 ASN A C 1
ATOM 1066 O O . ASN A 1 126 ? -71.801 -19.069 42.022 1.00 91.88 126 ASN A O 1
ATOM 1070 N N . ILE A 1 127 ? -70.042 -17.677 42.125 1.00 92.38 127 ILE A N 1
ATOM 1071 C CA . ILE A 1 127 ? -70.297 -17.225 43.504 1.00 92.38 127 ILE A CA 1
ATOM 1072 C C . ILE A 1 127 ? -71.644 -16.491 43.602 1.00 92.38 127 ILE A C 1
ATOM 1074 O O . ILE A 1 127 ? -72.409 -16.739 44.533 1.00 92.38 127 ILE A O 1
ATOM 1078 N N . ILE A 1 128 ? -71.969 -15.614 42.646 1.00 92.44 128 ILE A N 1
ATOM 1079 C CA . ILE A 1 128 ? -73.261 -14.910 42.584 1.00 92.44 128 ILE A CA 1
ATOM 1080 C C . ILE A 1 128 ? -74.414 -15.903 42.396 1.00 92.44 128 ILE A C 1
ATOM 1082 O O . ILE A 1 128 ? -75.432 -15.785 43.080 1.00 92.44 128 ILE A O 1
ATOM 1086 N N . ASP A 1 129 ? -74.262 -16.894 41.522 1.00 92.69 129 ASP A N 1
ATOM 1087 C CA . ASP A 1 129 ? -75.275 -17.915 41.254 1.00 92.69 129 ASP A CA 1
ATOM 1088 C C . ASP A 1 129 ? -75.504 -18.810 42.478 1.00 92.69 129 ASP A C 1
ATOM 1090 O O . ASP A 1 129 ? -76.648 -19.109 42.819 1.00 92.69 129 ASP A O 1
ATOM 1094 N N . ASP A 1 130 ? -74.445 -19.212 43.182 1.00 90.94 130 ASP A N 1
ATOM 1095 C CA . ASP A 1 130 ? -74.547 -20.028 44.394 1.00 90.94 130 ASP A CA 1
ATOM 1096 C C . ASP A 1 130 ? -75.113 -19.239 45.580 1.00 90.94 130 ASP A C 1
ATOM 1098 O O . ASP A 1 130 ? -75.970 -19.753 46.304 1.00 90.94 130 ASP A O 1
ATOM 1102 N N . LEU A 1 131 ? -74.741 -17.963 45.733 1.00 89.31 131 LEU A N 1
ATOM 1103 C CA . LEU A 1 131 ? -75.394 -17.055 46.680 1.00 89.31 131 LEU A CA 1
ATOM 1104 C C . LEU A 1 131 ? -76.875 -16.855 46.335 1.00 89.31 131 LEU A C 1
ATOM 1106 O O . LEU A 1 131 ? -77.709 -16.846 47.238 1.00 89.31 131 LEU A O 1
ATOM 1110 N N . SER A 1 132 ? -77.225 -16.753 45.051 1.00 87.06 132 SER A N 1
ATOM 1111 C CA . SER A 1 132 ? -78.613 -16.608 44.590 1.00 87.06 132 SER A CA 1
ATOM 1112 C C . SER A 1 132 ? -79.434 -17.866 44.882 1.00 87.06 132 SER A C 1
ATOM 1114 O O . SER A 1 132 ? -80.494 -17.765 45.500 1.00 87.06 132 SER A O 1
ATOM 1116 N N . LYS A 1 133 ? -78.911 -19.062 44.575 1.00 88.81 133 LYS A N 1
ATOM 1117 C CA . LYS A 1 133 ? -79.519 -20.355 44.953 1.00 88.81 133 LYS A CA 1
ATOM 1118 C C . LYS A 1 133 ? -79.664 -20.489 46.471 1.00 88.81 133 LYS A C 1
ATOM 1120 O O . LYS A 1 13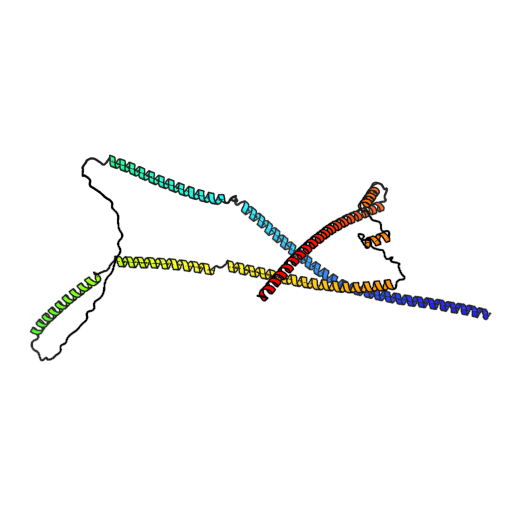3 ? -80.692 -20.972 46.952 1.00 88.81 133 LYS A O 1
ATOM 1125 N N . ALA A 1 134 ? -78.670 -20.052 47.246 1.00 82.75 134 ALA A N 1
ATOM 1126 C CA . ALA A 1 134 ? -78.737 -20.049 48.706 1.00 82.75 134 ALA A CA 1
ATOM 1127 C C . ALA A 1 134 ? -79.814 -19.081 49.226 1.00 82.75 134 ALA A C 1
ATOM 1129 O O . ALA A 1 134 ? -80.503 -19.399 50.194 1.00 82.75 134 ALA A O 1
ATOM 1130 N N . LEU A 1 135 ? -80.012 -17.936 48.567 1.00 79.75 135 LEU A N 1
ATOM 1131 C CA . LEU A 1 135 ? -81.023 -16.936 48.915 1.00 79.75 135 LEU A CA 1
ATOM 1132 C C . LEU A 1 135 ? -82.438 -17.395 48.526 1.00 79.75 135 LEU A C 1
ATOM 1134 O O . LEU A 1 135 ? -83.365 -17.225 49.319 1.00 79.75 135 LEU A O 1
ATOM 1138 N N . GLU A 1 136 ? -82.606 -18.067 47.385 1.00 78.19 136 GLU A N 1
ATOM 1139 C CA . GLU A 1 136 ? -83.848 -18.761 47.015 1.00 78.19 136 GLU A CA 1
ATOM 1140 C C . GLU A 1 136 ? -84.171 -19.897 47.991 1.00 78.19 136 GLU A C 1
ATOM 1142 O O . GLU A 1 136 ? -85.294 -19.983 48.490 1.00 78.19 136 GLU A O 1
ATOM 1147 N N . THR A 1 137 ? -83.178 -20.718 48.346 1.00 77.81 137 THR A N 1
ATOM 1148 C CA . THR A 1 137 ? -83.323 -21.812 49.321 1.00 77.81 137 THR A CA 1
ATOM 1149 C C . THR A 1 137 ? -83.672 -21.267 50.707 1.00 77.81 137 THR A C 1
ATOM 1151 O O . THR A 1 137 ? -84.600 -21.756 51.349 1.00 77.81 137 THR A O 1
ATOM 1154 N N . ALA A 1 138 ? -83.008 -20.200 51.160 1.00 68.38 138 ALA A N 1
ATOM 1155 C CA . ALA A 1 138 ? -83.340 -19.506 52.401 1.00 68.38 138 ALA A CA 1
ATOM 1156 C C . ALA A 1 138 ? -84.725 -18.837 52.336 1.00 68.38 138 ALA A C 1
ATOM 1158 O O . ALA A 1 138 ? -85.436 -18.807 53.339 1.00 68.38 138 ALA A O 1
ATOM 1159 N N . GLY A 1 139 ? -85.145 -18.349 51.165 1.00 62.28 139 GLY A N 1
ATOM 1160 C CA . GLY A 1 139 ? -86.499 -17.865 50.894 1.00 62.28 139 GLY A CA 1
ATOM 1161 C C . GLY A 1 139 ? -87.551 -18.969 51.021 1.00 62.28 139 GLY A C 1
ATOM 1162 O O . GLY A 1 139 ? -88.577 -18.760 51.669 1.00 62.28 139 GLY A O 1
ATOM 1163 N N . TYR A 1 140 ? -87.261 -20.162 50.497 1.00 57.94 140 TYR A N 1
ATOM 1164 C C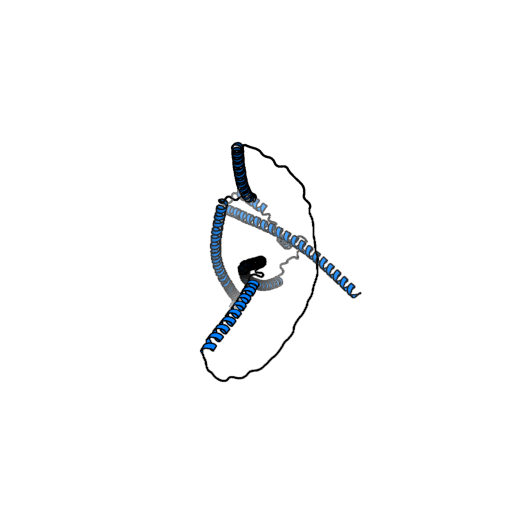A . TYR A 1 140 ? -88.085 -21.365 50.640 1.00 57.94 140 TYR A CA 1
ATOM 1165 C C . TYR A 1 140 ? -88.156 -21.836 52.101 1.00 57.94 140 TYR A C 1
ATOM 1167 O O . TYR A 1 140 ? -89.236 -22.059 52.640 1.00 57.94 140 TYR A O 1
ATOM 1175 N N . VAL A 1 141 ? -87.025 -21.902 52.807 1.00 57.25 141 VAL A N 1
ATOM 1176 C CA . VAL A 1 141 ? -86.990 -22.237 54.242 1.00 57.25 141 VAL A CA 1
ATOM 1177 C C . VAL A 1 141 ? -87.757 -21.196 55.070 1.00 57.25 141 VAL A C 1
ATOM 1179 O O . VAL A 1 141 ? -88.485 -21.552 55.994 1.00 57.25 141 VAL A O 1
ATOM 1182 N N . LYS A 1 142 ? -87.681 -19.910 54.708 1.00 50.31 142 LYS A N 1
ATOM 1183 C CA . LYS A 1 142 ? -88.426 -18.812 55.346 1.00 50.31 142 LYS A CA 1
ATOM 1184 C C . LYS A 1 142 ? -89.928 -18.828 55.029 1.00 50.31 142 LYS A C 1
ATOM 1186 O O . LYS A 1 142 ? -90.701 -18.321 55.843 1.00 50.31 142 LYS A O 1
ATOM 1191 N N . SER A 1 143 ? -90.352 -19.396 53.896 1.00 53.69 143 SER A N 1
ATOM 1192 C CA . SER A 1 143 ? -91.771 -19.579 53.555 1.00 53.69 143 SER A CA 1
ATOM 1193 C C . SER A 1 143 ? -92.375 -20.822 54.221 1.00 53.69 143 SER A C 1
ATOM 1195 O O . SER A 1 143 ? -93.525 -20.780 54.654 1.00 53.69 143 SER A O 1
ATOM 1197 N N . VAL A 1 144 ? -91.588 -21.891 54.389 1.00 52.53 144 VAL A N 1
ATOM 1198 C CA . VAL A 1 144 ? -92.000 -23.133 55.067 1.00 52.53 144 VAL A CA 1
ATOM 1199 C C . VAL A 1 144 ? -91.957 -22.996 56.598 1.00 52.53 144 VAL A C 1
ATOM 1201 O O . VAL A 1 144 ? -92.829 -23.522 57.290 1.00 52.53 144 VAL A O 1
ATOM 1204 N N . ILE A 1 145 ? -90.993 -22.252 57.154 1.00 53.16 145 ILE A N 1
ATOM 1205 C CA . ILE A 1 145 ? -90.802 -22.096 58.605 1.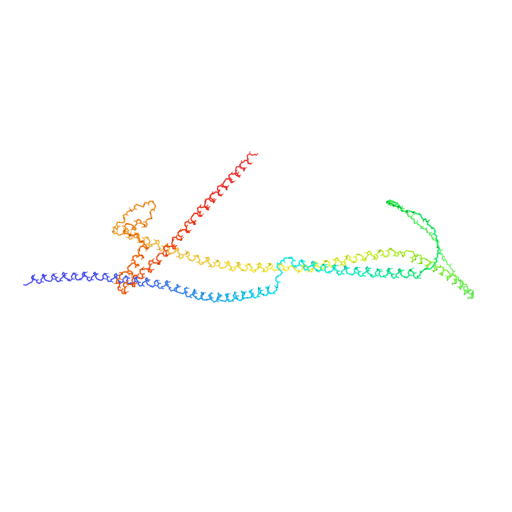00 53.16 145 ILE A CA 1
ATOM 1206 C C . ILE A 1 145 ? -91.181 -20.683 59.071 1.00 53.16 145 ILE A C 1
ATOM 1208 O O . ILE A 1 145 ? -90.337 -19.918 59.546 1.00 53.16 145 ILE A O 1
ATOM 1212 N N . ARG A 1 146 ? -92.482 -20.347 59.031 1.00 42.91 146 ARG A N 1
ATOM 1213 C CA . ARG A 1 146 ? -93.057 -19.430 60.039 1.00 42.91 146 ARG A CA 1
ATOM 1214 C C . ARG A 1 146 ? -94.586 -19.416 60.154 1.00 42.9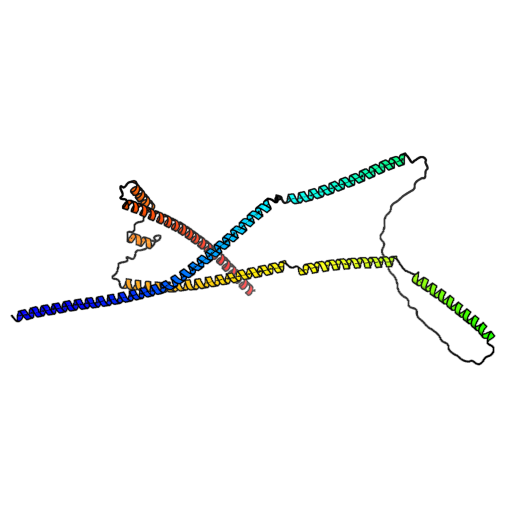1 146 ARG A C 1
ATOM 1216 O O . ARG A 1 146 ? -95.281 -18.879 59.297 1.00 42.91 146 ARG A O 1
ATOM 1223 N N . PRO A 1 147 ? -95.097 -19.782 61.341 1.00 44.50 147 PRO A N 1
ATOM 1224 C CA . PRO A 1 147 ? -96.289 -19.159 61.901 1.00 44.50 147 PRO A CA 1
ATOM 1225 C C . PRO A 1 147 ? -95.994 -18.355 63.186 1.00 44.50 147 PRO A C 1
ATOM 1227 O O . PRO A 1 147 ? -95.120 -18.693 63.978 1.00 44.50 147 PRO A O 1
ATOM 1230 N N . ARG A 1 148 ? -96.858 -17.357 63.433 1.00 41.00 148 ARG A N 1
ATOM 1231 C CA . ARG A 1 148 ? -97.081 -16.575 64.677 1.00 41.00 148 ARG A CA 1
ATOM 1232 C C . ARG A 1 148 ? -96.197 -15.345 64.986 1.00 41.00 148 ARG A C 1
ATOM 1234 O O . ARG A 1 148 ? -95.036 -15.214 64.623 1.00 41.00 148 ARG A O 1
ATOM 1241 N N . LYS A 1 149 ? -96.882 -14.392 65.637 1.00 44.03 149 LYS A N 1
ATOM 1242 C CA . LYS A 1 149 ? -96.539 -12.983 65.920 1.00 44.03 149 LYS A CA 1
ATOM 1243 C C . LYS A 1 149 ? -95.897 -12.823 67.310 1.00 44.03 149 LYS A C 1
ATOM 1245 O O . LYS A 1 149 ? -96.322 -13.542 68.211 1.00 44.03 149 LYS A O 1
ATOM 1250 N N . LYS A 1 150 ? -95.099 -11.759 67.525 1.00 37.69 150 LYS A N 1
ATOM 1251 C CA . LYS A 1 150 ? -95.408 -10.641 68.468 1.00 37.69 150 LYS A CA 1
ATOM 1252 C C . LYS A 1 150 ? -94.283 -9.579 68.572 1.00 37.69 150 LYS A C 1
ATOM 1254 O O . LYS A 1 150 ? -93.158 -9.897 68.912 1.00 37.69 150 LYS A O 1
ATOM 1259 N N . LEU A 1 151 ? -94.667 -8.329 68.282 1.00 39.44 151 LEU A N 1
ATOM 1260 C CA . LEU A 1 151 ? -94.411 -7.052 68.987 1.00 39.44 151 LEU A CA 1
ATOM 1261 C C . LEU A 1 151 ? -93.149 -6.853 69.873 1.00 39.44 151 LEU A C 1
ATOM 1263 O O . LEU A 1 151 ? -93.001 -7.562 70.858 1.00 39.44 151 LEU A O 1
ATOM 1267 N N . ILE A 1 152 ? -92.414 -5.743 69.647 1.00 39.84 152 ILE A N 1
ATOM 1268 C CA . ILE A 1 152 ? -92.060 -4.668 70.624 1.00 39.84 152 ILE A CA 1
ATOM 1269 C C . ILE A 1 152 ? -91.545 -3.412 69.861 1.00 39.84 152 ILE A C 1
ATOM 1271 O O . ILE A 1 152 ? -91.252 -3.491 68.670 1.00 39.84 152 ILE A O 1
ATOM 1275 N N . LYS A 1 153 ? -91.596 -2.227 70.500 1.00 40.81 153 LYS A N 1
ATOM 1276 C CA . LYS A 1 153 ? -91.497 -0.864 69.910 1.00 40.81 153 LYS A CA 1
ATOM 1277 C C . LYS A 1 153 ? -90.065 -0.255 69.885 1.00 40.81 153 LYS A C 1
ATOM 1279 O O . LYS A 1 153 ? -89.201 -0.768 70.586 1.00 40.81 153 LYS A O 1
ATOM 1284 N N . PRO A 1 154 ? -89.826 0.854 69.138 1.00 58.25 154 PRO A N 1
ATOM 1285 C CA . PRO A 1 154 ? -88.493 1.443 68.910 1.00 58.25 154 PRO A CA 1
ATOM 1286 C C . PRO A 1 154 ? -88.169 2.730 69.712 1.00 58.25 154 PRO A C 1
ATOM 1288 O O . PRO A 1 154 ? -89.075 3.471 70.090 1.00 58.25 154 PRO A O 1
ATOM 1291 N N . CYS A 1 155 ? -86.869 3.031 69.864 1.00 29.30 155 CYS A N 1
ATOM 1292 C CA . CYS A 1 155 ? -86.233 4.317 70.244 1.00 29.30 155 CYS A CA 1
ATOM 1293 C C . CYS A 1 155 ? -84.692 4.186 70.067 1.00 29.30 155 CYS A C 1
ATOM 1295 O O . CYS A 1 155 ? -84.212 3.063 70.146 1.00 29.30 155 CYS A O 1
ATOM 1297 N N . LYS A 1 156 ? -83.834 5.215 69.918 1.00 31.03 156 LYS A N 1
ATOM 1298 C CA . LYS A 1 156 ? -83.921 6.590 69.357 1.00 31.03 156 LYS A CA 1
ATOM 1299 C C . LYS A 1 156 ? -82.492 7.210 69.365 1.00 31.03 156 LYS A C 1
ATOM 1301 O O . LYS A 1 156 ? -81.990 7.439 70.456 1.00 31.03 156 LYS A O 1
ATOM 1306 N N . LYS A 1 157 ? -81.957 7.639 68.203 1.00 37.44 157 LYS A N 1
ATOM 1307 C CA . LYS A 1 157 ? -80.859 8.647 68.038 1.00 37.44 157 LYS A CA 1
ATOM 1308 C C . LYS A 1 157 ? -79.462 8.293 68.657 1.00 37.44 157 LYS A C 1
ATOM 1310 O O . LYS A 1 157 ? -79.356 7.254 69.293 1.00 37.44 157 LYS A O 1
ATOM 1315 N N . PRO A 1 158 ? -78.403 9.125 68.487 1.00 46.72 158 PRO A N 1
ATOM 1316 C CA . PRO A 1 158 ? -77.780 9.511 67.207 1.00 46.72 158 PRO A CA 1
ATOM 1317 C C . PRO A 1 158 ? -76.223 9.428 67.213 1.00 46.72 158 PRO A C 1
ATOM 1319 O O . PRO A 1 158 ? -75.602 9.135 68.226 1.00 46.72 158 PRO A O 1
ATOM 1322 N N . VAL A 1 159 ? -75.613 9.768 66.071 1.00 44.72 159 VAL A N 1
ATOM 1323 C CA . VAL A 1 159 ? -74.186 10.129 65.884 1.00 44.72 159 VAL A CA 1
ATOM 1324 C C . VAL A 1 159 ? -73.822 11.428 66.633 1.00 44.72 159 VAL A C 1
ATOM 1326 O O . VAL A 1 159 ? -74.695 12.288 66.714 1.00 44.72 159 VAL A O 1
ATOM 1329 N N . VAL A 1 160 ? -72.563 11.591 67.087 1.00 38.00 160 VAL A N 1
ATOM 1330 C CA . VAL A 1 160 ? -71.732 12.835 67.071 1.00 38.00 160 VAL A CA 1
ATOM 1331 C C . VAL A 1 160 ? -70.238 12.466 67.272 1.00 38.00 160 VAL A C 1
ATOM 1333 O O . VAL A 1 160 ? -69.928 11.405 67.808 1.00 38.00 160 VAL A O 1
ATOM 1336 N N . GLU A 1 161 ? -69.344 13.322 66.766 1.00 37.66 161 GLU A N 1
ATOM 1337 C CA . GLU A 1 161 ? -67.878 13.196 66.628 1.00 37.66 161 GLU A CA 1
ATOM 1338 C C . GLU A 1 161 ? -67.071 13.762 67.835 1.00 37.66 161 GLU A C 1
ATOM 1340 O O . GLU A 1 161 ? -67.653 14.152 68.845 1.00 37.66 161 GLU A O 1
ATOM 1345 N N . THR A 1 162 ? -65.747 13.952 67.644 1.00 35.47 162 THR A N 1
ATOM 1346 C CA . THR A 1 162 ? -64.800 14.817 68.413 1.00 35.47 162 THR A CA 1
ATOM 1347 C C . THR A 1 162 ? -64.221 14.232 69.730 1.00 35.47 162 THR A C 1
ATOM 1349 O O . THR A 1 162 ? -64.854 13.378 70.337 1.00 35.47 162 THR A O 1
ATOM 1352 N N . PHE A 1 163 ? -63.015 14.587 70.226 1.00 28.06 163 PHE A N 1
ATOM 1353 C CA . PHE A 1 163 ? -61.950 15.488 69.727 1.00 28.06 163 PHE A CA 1
ATOM 1354 C C . PHE A 1 163 ? -60.537 15.134 70.275 1.00 28.06 163 PHE A C 1
ATOM 1356 O O . PHE A 1 163 ? -60.364 14.192 71.041 1.00 28.06 163 PHE A O 1
ATOM 1363 N N . PHE A 1 164 ? -59.554 15.951 69.876 1.00 33.22 164 PHE A N 1
ATOM 1364 C CA . PHE A 1 164 ? -58.166 16.097 70.356 1.00 33.22 164 PHE A CA 1
ATOM 1365 C C . PHE A 1 164 ? -58.013 16.352 71.878 1.00 33.22 164 PHE A C 1
ATOM 1367 O O . PHE A 1 164 ? -58.919 16.913 72.493 1.00 33.22 164 PHE A O 1
ATOM 1374 N N . GLY A 1 165 ? -56.822 16.089 72.443 1.00 33.19 165 GLY A N 1
ATOM 1375 C CA . GLY A 1 165 ? -56.408 16.547 73.784 1.00 33.19 165 GLY A CA 1
ATOM 1376 C C . GLY A 1 165 ? -54.921 16.276 74.090 1.00 33.19 165 GLY A C 1
ATOM 1377 O O . GLY A 1 165 ? -54.461 15.157 73.890 1.00 33.19 165 GLY A O 1
ATOM 1378 N N . TYR A 1 166 ? -54.190 17.306 74.530 1.00 35.44 166 TYR A N 1
ATOM 1379 C CA . TYR A 1 166 ? -52.758 17.316 74.908 1.00 35.44 166 TYR A CA 1
ATOM 1380 C C . TYR A 1 166 ? -52.604 17.477 76.446 1.00 35.44 166 TYR A C 1
ATOM 1382 O O . TYR A 1 166 ? -53.625 17.535 77.131 1.00 35.44 166 TYR A O 1
ATOM 1390 N N . ASP A 1 167 ? -51.358 17.640 76.927 1.00 39.62 167 ASP A N 1
ATOM 1391 C CA . ASP A 1 167 ? -50.949 18.183 78.250 1.00 39.62 167 ASP A CA 1
ATOM 1392 C C . ASP A 1 167 ? -51.141 17.313 79.516 1.00 39.62 167 ASP A C 1
ATOM 1394 O O . ASP A 1 167 ? -52.076 16.521 79.608 1.00 39.62 167 ASP A O 1
ATOM 1398 N N . GLU A 1 168 ? -50.323 17.438 80.576 1.00 42.16 168 GLU A N 1
ATOM 1399 C CA . GLU A 1 168 ? -48.913 17.889 80.728 1.00 42.16 168 GLU A CA 1
ATOM 1400 C C . GLU A 1 168 ? -48.411 17.483 82.146 1.00 42.16 168 GLU A C 1
ATOM 1402 O O . GLU A 1 168 ? -49.217 17.108 82.995 1.00 42.16 168 GLU A O 1
ATOM 1407 N N . GLU A 1 169 ? -47.106 17.661 82.404 1.00 40.44 169 GLU A N 1
ATOM 1408 C CA . GLU A 1 169 ? -46.501 18.045 83.705 1.00 40.44 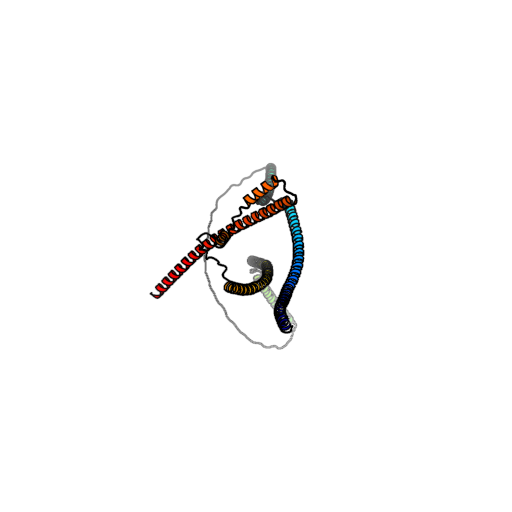169 GLU A CA 1
ATOM 1409 C C . GLU A 1 169 ? -46.453 17.115 84.952 1.00 40.44 169 GLU A C 1
ATOM 1411 O O . GLU A 1 169 ? -47.316 16.283 85.216 1.00 40.44 169 GLU A O 1
ATOM 1416 N N . ALA A 1 170 ? -45.428 17.412 85.778 1.00 36.28 170 ALA A N 1
ATOM 1417 C CA . ALA A 1 170 ? -45.273 17.150 87.223 1.00 36.28 170 ALA A CA 1
ATOM 1418 C C . ALA A 1 170 ? -45.131 15.693 87.767 1.00 36.28 170 ALA A C 1
ATOM 1420 O O . ALA A 1 170 ? -45.774 14.760 87.308 1.00 36.28 170 ALA A O 1
ATOM 1421 N N . SER A 1 171 ? -44.374 15.412 88.849 1.00 39.25 171 SER A N 1
ATOM 1422 C CA . SER A 1 171 ? -43.363 16.194 89.601 1.00 39.25 171 SER A CA 1
ATOM 1423 C C . SER A 1 171 ? -42.675 15.337 90.699 1.00 39.25 171 SER A C 1
ATOM 1425 O O . SER A 1 171 ? -43.368 14.643 91.431 1.00 39.25 171 SER A O 1
ATOM 1427 N N . LEU A 1 172 ? -41.347 15.492 90.838 1.00 40.44 172 LEU A N 1
ATOM 1428 C CA . LEU A 1 172 ? -40.470 15.485 92.042 1.00 40.44 172 LEU A CA 1
ATOM 1429 C C . LEU A 1 172 ? -40.659 14.505 93.240 1.00 40.44 172 LEU A C 1
ATOM 1431 O O . LEU A 1 172 ? -41.704 14.456 93.876 1.00 40.44 172 LEU A O 1
ATOM 1435 N N . ASP A 1 173 ? -39.520 13.893 93.605 1.00 34.84 173 ASP A N 1
ATOM 1436 C CA . ASP A 1 173 ? -38.860 13.772 94.931 1.00 34.84 173 ASP A CA 1
ATOM 1437 C C . ASP A 1 173 ? -39.596 13.290 96.209 1.00 34.84 173 ASP A C 1
ATOM 1439 O O . ASP A 1 173 ? -40.658 13.784 96.573 1.00 34.84 173 ASP A O 1
ATOM 1443 N N . SER A 1 174 ? -38.910 12.452 97.014 1.00 35.53 174 SER A N 1
ATOM 1444 C CA . SER A 1 174 ? -38.411 12.835 98.364 1.00 35.53 174 SER A CA 1
ATOM 1445 C C . SER A 1 174 ? -37.616 11.703 99.059 1.00 35.53 174 SER A C 1
ATOM 1447 O O . SER A 1 174 ? -37.963 10.528 98.955 1.00 35.53 174 SER A O 1
ATOM 1449 N N . ASP A 1 175 ? -36.578 12.071 99.821 1.00 41.25 175 ASP A N 1
ATOM 1450 C CA . ASP A 1 175 ? -35.693 11.182 100.602 1.00 41.25 175 ASP A CA 1
ATOM 1451 C C . ASP A 1 175 ? -36.281 10.712 101.955 1.00 41.25 175 ASP A C 1
ATOM 1453 O O . ASP A 1 175 ? -37.215 11.315 102.489 1.00 41.25 175 ASP A O 1
ATOM 1457 N N . GLY A 1 176 ? -35.650 9.705 102.587 1.00 32.78 176 GLY A N 1
ATOM 1458 C CA . GLY A 1 176 ? -35.875 9.384 104.009 1.00 32.78 176 GLY A CA 1
ATOM 1459 C C . GLY A 1 176 ? -35.060 8.204 104.573 1.00 32.78 176 GLY A C 1
ATOM 1460 O O . GLY A 1 176 ? -35.405 7.048 104.359 1.00 32.78 176 GLY A O 1
ATOM 1461 N N . SER A 1 177 ? -34.014 8.484 105.361 1.00 36.38 177 SER A N 1
ATOM 1462 C CA . SER A 1 177 ? -33.178 7.496 106.084 1.00 36.38 177 SER A CA 1
ATOM 1463 C C . SER A 1 177 ? -33.289 7.674 107.609 1.00 36.38 177 SER A C 1
ATOM 1465 O O . SER A 1 177 ? -33.561 8.802 108.024 1.00 36.38 177 SER A O 1
ATOM 1467 N N . SER A 1 178 ? -33.026 6.628 108.430 1.00 35.56 178 SER A N 1
ATOM 1468 C CA . SER A 1 178 ? -32.255 6.671 109.718 1.00 35.56 178 SER A CA 1
ATOM 1469 C C . SER A 1 178 ? -32.562 5.545 110.746 1.00 35.56 178 SER A C 1
ATOM 1471 O O . SER A 1 178 ? -33.719 5.364 111.090 1.00 35.56 178 SER A O 1
ATOM 1473 N N . ILE A 1 179 ? -31.501 4.898 111.293 1.00 32.38 179 ILE A N 1
ATOM 1474 C CA . ILE A 1 179 ? -31.118 4.730 112.743 1.00 32.38 179 ILE A CA 1
ATOM 1475 C C . ILE A 1 179 ? -32.179 4.216 113.784 1.00 32.38 179 ILE A C 1
ATOM 1477 O O . ILE A 1 179 ? -33.334 4.598 113.717 1.00 32.38 179 ILE A O 1
ATOM 1481 N N . SER A 1 180 ? -31.917 3.449 114.871 1.00 31.25 180 SER A N 1
ATOM 1482 C CA . SER A 1 180 ? -30.770 2.706 115.474 1.00 31.25 180 SER A CA 1
ATOM 1483 C C . SER A 1 180 ? -31.243 1.982 116.780 1.00 31.25 180 SER A C 1
ATOM 1485 O O . SER A 1 180 ? -32.307 2.347 117.270 1.00 31.25 180 SER A O 1
ATOM 1487 N N . HIS A 1 181 ? -30.488 1.021 117.374 1.00 32.34 181 HIS A N 1
ATOM 1488 C CA . HIS A 1 181 ? -30.027 1.015 118.806 1.00 32.34 181 HIS A CA 1
ATOM 1489 C C . HIS A 1 181 ? -29.598 -0.351 119.430 1.00 32.34 181 HIS A C 1
ATOM 1491 O O . HIS A 1 181 ? -30.009 -1.423 119.002 1.00 32.34 181 HIS A O 1
ATOM 1497 N N . HIS A 1 182 ? -28.734 -0.243 120.461 1.00 28.50 182 HIS A N 1
ATOM 1498 C CA . HIS A 1 182 ? -28.180 -1.233 121.425 1.00 28.50 182 HIS A CA 1
ATOM 1499 C C . HIS A 1 182 ? -29.241 -2.054 122.226 1.00 28.50 182 HIS A C 1
ATOM 1501 O O . HIS A 1 182 ? -30.404 -1.669 122.214 1.00 28.50 182 HIS A O 1
ATOM 1507 N N . THR A 1 183 ? -28.948 -3.155 122.956 1.00 32.31 183 THR A N 1
ATOM 1508 C CA . THR A 1 183 ? -27.993 -3.326 124.102 1.00 32.31 183 THR A CA 1
ATOM 1509 C C . THR A 1 183 ? -27.482 -4.779 124.351 1.00 32.31 183 THR A C 1
ATOM 1511 O O . THR A 1 183 ? -27.581 -5.639 123.486 1.00 32.31 183 THR A O 1
ATOM 1514 N N . ASP A 1 184 ? -26.827 -4.996 125.505 1.00 32.81 184 ASP A N 1
ATOM 1515 C CA . ASP A 1 184 ? -25.703 -5.903 125.829 1.00 32.81 184 ASP A CA 1
ATOM 1516 C C . ASP A 1 184 ? -26.031 -6.963 126.935 1.00 32.81 184 ASP A C 1
ATOM 1518 O O . ASP A 1 184 ? -27.038 -6.822 127.629 1.00 32.81 184 ASP A O 1
ATOM 1522 N N . ARG A 1 185 ? -25.103 -7.920 127.165 1.00 33.56 185 ARG A N 1
ATOM 1523 C CA . ARG A 1 185 ? -24.874 -8.821 128.343 1.00 33.56 185 ARG A CA 1
ATOM 1524 C C . ARG A 1 185 ? -25.461 -10.251 128.469 1.00 33.56 185 ARG A C 1
ATOM 1526 O O . ARG A 1 185 ? -26.651 -10.464 128.666 1.00 33.56 185 ARG A O 1
ATOM 1533 N N . THR A 1 186 ? -24.527 -11.205 128.597 1.00 33.91 186 THR A N 1
ATOM 1534 C CA . THR A 1 186 ? -24.510 -12.440 129.443 1.00 33.91 186 THR A CA 1
ATOM 1535 C C . THR A 1 186 ? -24.005 -12.103 130.884 1.00 33.91 186 THR A C 1
ATOM 1537 O O . THR A 1 186 ? -23.629 -10.940 131.065 1.00 33.91 186 THR A O 1
ATOM 1540 N N . PRO A 1 187 ? -23.902 -13.004 131.915 1.00 56.62 187 PRO A N 1
ATOM 1541 C CA . PRO A 1 187 ? -23.924 -14.490 131.931 1.00 56.62 187 PRO A CA 1
ATOM 1542 C C . PRO A 1 187 ? -24.685 -15.182 133.112 1.00 56.62 187 PRO A C 1
ATOM 1544 O O . PRO A 1 187 ? -25.254 -14.512 133.968 1.00 56.62 187 PRO A O 1
ATOM 1547 N N . CYS A 1 188 ? -24.618 -16.531 133.150 1.00 29.22 188 CYS A N 1
ATOM 1548 C CA . CYS A 1 188 ? -24.390 -17.435 134.314 1.00 29.22 188 CYS A CA 1
ATOM 1549 C C . CYS A 1 188 ? -25.301 -18.686 134.362 1.00 29.22 188 CYS A C 1
ATOM 1551 O O . CYS A 1 188 ? -26.511 -18.576 134.527 1.00 29.22 188 CYS A O 1
ATOM 1553 N N . THR A 1 189 ? -24.682 -19.871 134.321 1.00 39.59 189 THR A N 1
ATOM 1554 C CA . THR A 1 189 ? -25.177 -21.139 134.904 1.00 39.59 189 THR A CA 1
ATOM 1555 C C . THR A 1 189 ? -24.668 -21.248 136.360 1.00 39.59 189 THR A C 1
ATOM 1557 O O . THR A 1 189 ? -23.715 -20.529 136.694 1.00 39.59 189 THR A O 1
ATOM 1560 N N . PRO A 1 190 ? -25.301 -22.040 137.258 1.00 51.28 190 PRO A N 1
ATOM 1561 C CA . PRO A 1 190 ? -24.993 -23.480 137.338 1.00 51.28 190 PRO A CA 1
ATOM 1562 C C . PRO A 1 190 ? -26.153 -24.438 137.732 1.00 51.28 190 PRO A C 1
ATOM 1564 O O . PRO A 1 190 ? -27.093 -24.052 138.419 1.00 51.28 190 PRO A O 1
ATOM 1567 N N . ASP A 1 191 ? -25.964 -25.695 137.316 1.00 32.78 191 ASP A N 1
ATOM 1568 C CA . ASP A 1 191 ? -26.304 -26.987 137.948 1.00 32.78 191 ASP A CA 1
ATOM 1569 C C . ASP A 1 191 ? -27.771 -27.376 138.270 1.00 32.78 191 ASP A C 1
ATOM 1571 O O . ASP A 1 191 ? -28.324 -27.011 139.303 1.00 32.78 191 ASP A O 1
ATOM 1575 N N . ASP A 1 192 ? -28.314 -28.210 137.367 1.00 40.75 192 ASP A N 1
ATOM 1576 C CA . ASP A 1 192 ? -28.813 -29.595 137.551 1.00 40.75 192 ASP A CA 1
ATOM 1577 C C . ASP A 1 192 ? -29.896 -29.989 138.591 1.00 40.75 192 ASP A C 1
ATOM 1579 O O . ASP A 1 192 ? -30.066 -29.400 139.653 1.00 40.75 192 ASP A O 1
ATOM 1583 N N . ASP A 1 193 ? -30.590 -31.087 138.238 1.00 38.34 193 ASP A N 1
ATOM 1584 C CA . ASP A 1 193 ? -31.784 -31.713 138.842 1.00 38.34 193 ASP A CA 1
ATOM 1585 C C . ASP A 1 193 ? -33.099 -30.898 138.679 1.00 38.34 193 ASP A C 1
ATOM 1587 O O . ASP A 1 193 ? -33.294 -29.847 139.278 1.00 38.34 193 ASP A O 1
ATOM 1591 N N . LEU A 1 194 ? -34.118 -31.322 137.910 1.00 47.91 194 LEU A N 1
ATOM 1592 C CA . LEU A 1 194 ? -34.527 -32.676 137.493 1.00 47.91 194 LEU A CA 1
ATOM 1593 C C . LEU A 1 194 ? -35.129 -32.666 136.063 1.00 47.91 194 LEU A C 1
ATOM 1595 O O . LEU A 1 194 ? -36.017 -31.865 135.762 1.00 47.91 194 LEU A O 1
ATOM 1599 N N . GLU A 1 195 ? -34.695 -33.593 135.199 1.00 52.94 195 GLU A N 1
ATOM 1600 C CA . GLU A 1 195 ? -34.885 -33.601 133.726 1.00 52.94 195 GLU A CA 1
ATOM 1601 C C . GLU A 1 195 ? -36.339 -33.530 133.191 1.00 52.94 195 GLU A C 1
ATOM 1603 O O . GLU A 1 195 ? -36.559 -33.229 132.018 1.00 52.94 195 GLU A O 1
ATOM 1608 N N . GLU A 1 196 ? -37.358 -33.782 134.013 1.00 46.97 196 GLU A N 1
ATOM 1609 C CA . GLU A 1 196 ? -38.735 -33.990 133.536 1.00 46.97 196 GLU A CA 1
ATOM 1610 C C . GLU A 1 196 ? -39.555 -32.689 133.378 1.00 46.97 196 GLU A C 1
ATOM 1612 O O . GLU A 1 196 ? -40.498 -32.630 132.585 1.00 46.97 196 GLU A O 1
ATOM 1617 N N . GLY A 1 197 ? -39.160 -31.606 134.062 1.00 51.59 197 GLY A N 1
ATOM 1618 C CA . GLY A 1 197 ? -39.678 -30.255 133.794 1.00 51.59 197 GLY A CA 1
ATOM 1619 C C . GLY A 1 197 ? -39.071 -29.646 132.524 1.00 51.59 197 GLY A C 1
ATOM 1620 O O . GLY A 1 197 ? -39.792 -29.102 131.686 1.00 51.59 197 GLY A O 1
ATOM 1621 N N . MET A 1 198 ? -37.759 -29.840 132.352 1.00 52.94 198 MET A N 1
ATOM 1622 C CA . MET A 1 198 ? -36.964 -29.381 131.207 1.00 52.94 198 MET A CA 1
ATOM 1623 C C . MET A 1 198 ? -37.537 -29.855 129.870 1.00 52.94 198 MET A C 1
ATOM 1625 O O . MET A 1 198 ? -37.744 -29.041 128.978 1.00 52.94 198 MET A O 1
ATOM 1629 N N . ILE A 1 199 ? -37.868 -31.145 129.736 1.00 58.75 199 ILE A N 1
ATOM 1630 C CA . ILE A 1 199 ? -38.426 -31.699 128.488 1.00 58.75 199 ILE A CA 1
ATOM 1631 C C . ILE A 1 199 ? -39.761 -31.027 128.129 1.00 58.75 199 ILE A C 1
ATOM 1633 O O . ILE A 1 199 ? -40.036 -30.761 126.959 1.00 58.75 199 ILE A O 1
ATOM 1637 N N . LYS A 1 200 ? -40.596 -30.714 129.125 1.00 64.00 200 LYS A N 1
ATOM 1638 C CA . LYS A 1 200 ? -41.892 -30.064 128.902 1.00 64.00 200 LYS A CA 1
ATOM 1639 C C . LYS A 1 200 ? -41.736 -28.596 128.498 1.00 64.00 200 LYS A C 1
ATOM 1641 O O . LYS A 1 200 ? -42.405 -28.153 127.567 1.00 64.00 200 LYS A O 1
ATOM 1646 N N . GLU A 1 201 ? -40.836 -27.865 129.150 1.00 69.38 201 GLU A N 1
ATOM 1647 C CA . GLU A 1 201 ? -40.516 -26.482 128.780 1.00 69.38 201 GLU A CA 1
ATOM 1648 C C . GLU A 1 201 ? -39.802 -26.401 127.421 1.00 69.38 201 GLU A C 1
ATOM 1650 O O . GLU A 1 201 ? -40.094 -25.501 126.635 1.00 69.38 201 GLU A O 1
ATOM 1655 N N . GLU A 1 202 ? -38.949 -27.372 127.079 1.00 76.88 202 GLU A N 1
ATOM 1656 C CA . GLU A 1 202 ? -38.315 -27.474 125.761 1.00 76.88 202 GLU A CA 1
ATOM 1657 C C . GLU A 1 202 ? -39.344 -27.766 124.656 1.00 76.88 202 GLU A C 1
ATOM 1659 O O . GLU A 1 202 ? -39.284 -27.157 123.587 1.00 76.88 202 GLU A O 1
ATOM 1664 N N . ILE A 1 203 ? -40.330 -28.637 124.904 1.00 78.50 203 ILE A N 1
ATOM 1665 C CA . ILE A 1 203 ? -41.440 -28.883 123.969 1.00 78.50 203 ILE A CA 1
ATOM 1666 C C . ILE A 1 203 ? -42.273 -27.608 123.763 1.00 78.50 203 ILE A C 1
ATOM 1668 O O . ILE A 1 203 ? -42.559 -27.256 122.616 1.00 78.50 203 ILE A O 1
ATOM 1672 N N . ASP A 1 204 ? -42.607 -26.873 124.828 1.00 82.94 204 ASP A N 1
ATOM 1673 C CA . ASP A 1 204 ? -43.339 -25.602 124.726 1.00 82.94 204 ASP A CA 1
ATOM 1674 C C . ASP A 1 204 ? -42.518 -24.509 124.008 1.00 82.94 204 ASP A C 1
ATOM 1676 O O . ASP A 1 204 ? -43.066 -23.731 123.219 1.00 82.94 204 ASP A O 1
ATOM 1680 N N . LEU A 1 205 ? -41.197 -24.457 124.219 1.00 85.44 205 LEU A N 1
ATOM 1681 C CA . LEU A 1 205 ? -40.282 -23.558 123.505 1.00 85.44 205 LEU A CA 1
ATOM 1682 C C . LEU A 1 205 ? -40.178 -23.913 122.015 1.00 85.44 205 LEU A C 1
ATOM 1684 O O . LEU A 1 205 ? -40.323 -23.024 121.171 1.00 85.44 205 LEU A O 1
ATOM 1688 N N . ARG A 1 206 ? -40.016 -25.199 121.678 1.00 88.19 206 ARG A N 1
ATOM 1689 C CA . ARG A 1 206 ? -40.027 -25.698 120.291 1.00 88.19 206 ARG A CA 1
ATOM 1690 C C . ARG A 1 206 ? -41.363 -25.420 119.606 1.00 88.19 206 ARG A C 1
ATOM 1692 O O . ARG A 1 206 ? -41.372 -25.016 118.447 1.00 88.19 206 ARG A O 1
ATOM 1699 N N . PHE A 1 207 ? -42.489 -25.568 120.307 1.00 89.75 207 PHE A N 1
ATOM 1700 C CA . PHE A 1 207 ? -43.813 -25.254 119.764 1.00 89.75 207 PHE A CA 1
ATOM 1701 C C . PHE A 1 207 ? -43.982 -23.752 119.483 1.00 89.75 207 PHE A C 1
ATOM 1703 O O . PHE A 1 207 ? -44.506 -23.372 118.431 1.00 89.75 207 PHE A O 1
ATOM 1710 N N . ARG A 1 208 ? -43.483 -22.877 120.370 1.00 90.81 208 ARG A N 1
ATOM 1711 C CA . ARG A 1 208 ? -43.455 -21.420 120.136 1.00 90.81 208 ARG A CA 1
ATOM 1712 C C . ARG A 1 208 ? -42.553 -21.045 118.959 1.00 90.81 208 ARG A C 1
ATOM 1714 O O . ARG A 1 208 ? -42.993 -20.273 118.110 1.00 90.81 208 ARG A O 1
ATOM 1721 N N . GLN A 1 209 ? -41.350 -21.620 118.860 1.00 91.25 209 GLN A N 1
ATOM 1722 C CA . GLN A 1 209 ? -40.459 -21.424 117.708 1.00 91.25 209 GLN A CA 1
ATOM 1723 C C . GLN A 1 209 ? -41.114 -21.879 116.402 1.00 91.25 209 GLN A C 1
ATOM 1725 O O . GLN A 1 209 ? -41.197 -21.089 115.467 1.00 91.25 209 GLN A O 1
ATOM 1730 N N . LEU A 1 210 ? -41.670 -23.092 116.354 1.00 93.25 210 LEU A N 1
ATOM 1731 C CA . LEU A 1 210 ? -42.349 -23.619 115.167 1.00 93.25 210 LEU A CA 1
ATOM 1732 C C . LEU A 1 210 ? -43.550 -22.751 114.756 1.00 93.25 210 LEU A C 1
ATOM 1734 O O . LEU A 1 210 ? -43.779 -22.532 113.569 1.00 93.25 210 LEU A O 1
ATOM 1738 N N . THR A 1 211 ? -44.288 -22.202 115.725 1.00 92.19 211 THR A N 1
ATOM 1739 C CA . THR A 1 211 ? -45.388 -21.259 115.461 1.00 92.19 211 THR A CA 1
ATOM 1740 C C . THR A 1 211 ? -44.871 -19.934 114.888 1.00 92.19 211 THR A C 1
ATOM 1742 O O . THR A 1 211 ? -45.457 -19.406 113.940 1.00 92.19 211 THR A O 1
ATOM 1745 N N . MET A 1 212 ? -43.762 -19.402 115.414 1.00 94.19 212 MET A N 1
ATOM 1746 C CA . MET A 1 212 ? -43.117 -18.197 114.879 1.00 94.19 212 MET A CA 1
ATOM 1747 C C . MET A 1 212 ? -42.567 -18.415 113.466 1.00 94.19 212 MET A C 1
ATOM 1749 O O . MET A 1 212 ? -42.770 -17.556 112.608 1.00 94.19 212 MET A O 1
ATOM 1753 N N . GLU A 1 213 ? -41.922 -19.554 113.199 1.00 93.06 213 GLU A N 1
ATOM 1754 C CA . GLU A 1 213 ? -41.425 -19.902 111.865 1.00 93.06 213 GLU A CA 1
ATOM 1755 C C . GLU A 1 213 ? -42.567 -20.136 110.877 1.00 93.06 213 GLU A C 1
ATOM 1757 O O . GLU A 1 213 ? -42.508 -19.628 109.762 1.00 93.06 213 GLU A O 1
ATOM 1762 N N . TYR A 1 214 ? -43.658 -20.791 111.284 1.00 94.56 214 TYR A N 1
ATOM 1763 C CA . TYR A 1 214 ? -44.854 -20.929 110.452 1.00 94.56 214 TYR A CA 1
ATOM 1764 C C . TYR A 1 214 ? -45.456 -19.563 110.082 1.00 94.56 214 TYR A C 1
ATOM 1766 O O . TYR A 1 214 ? -45.761 -19.314 108.916 1.00 94.56 214 TYR A O 1
ATOM 1774 N N . GLN A 1 215 ? -45.556 -18.632 111.037 1.00 95.88 215 GLN A N 1
ATOM 1775 C CA . GLN A 1 215 ? -46.011 -17.261 110.768 1.00 95.88 215 GLN A CA 1
ATOM 1776 C C . GLN A 1 215 ? -45.011 -16.439 109.940 1.00 95.88 215 GLN A C 1
ATOM 1778 O O . GLN A 1 215 ? -45.418 -15.525 109.218 1.00 95.88 215 GLN A O 1
ATOM 1783 N N . ALA A 1 216 ? -43.708 -16.704 110.054 1.00 94.75 216 ALA A N 1
ATOM 1784 C CA . ALA A 1 216 ? -42.686 -16.091 109.208 1.00 94.75 216 ALA A CA 1
ATOM 1785 C C . ALA A 1 216 ? -42.773 -16.627 107.772 1.00 94.75 216 ALA A C 1
ATOM 1787 O O . ALA A 1 216 ? -42.743 -15.840 106.830 1.00 94.75 216 ALA A O 1
ATOM 1788 N N . LEU A 1 217 ? -42.984 -17.935 107.605 1.00 94.06 217 LEU A N 1
ATOM 1789 C CA . LEU A 1 217 ? -43.166 -18.594 106.316 1.00 94.06 217 LEU A CA 1
ATOM 1790 C C . LEU A 1 217 ? -44.463 -18.150 105.631 1.00 94.06 217 LEU A C 1
ATOM 1792 O O . LEU A 1 217 ? -44.438 -17.857 104.443 1.00 94.06 217 LEU A O 1
ATOM 1796 N N . GLN A 1 218 ? -45.574 -18.009 106.365 1.00 93.62 218 GLN A N 1
ATOM 1797 C CA . GLN A 1 218 ? -46.813 -17.434 105.824 1.00 93.62 218 GLN A CA 1
ATOM 1798 C C . GLN A 1 218 ? -46.618 -15.991 105.338 1.00 93.62 218 GLN A C 1
ATOM 1800 O O . GLN A 1 218 ? -47.116 -15.640 104.271 1.00 93.62 218 GLN A O 1
ATOM 1805 N N . ARG A 1 219 ? -45.862 -15.162 106.073 1.00 92.44 219 ARG A N 1
ATOM 1806 C CA . ARG A 1 219 ? -45.522 -13.796 105.634 1.00 92.44 219 ARG A CA 1
ATOM 1807 C C . ARG A 1 219 ? -44.582 -13.787 104.428 1.00 92.44 219 ARG A C 1
ATOM 1809 O O . ARG A 1 219 ? -44.820 -13.025 103.501 1.00 92.44 219 ARG A O 1
ATOM 1816 N N . ALA A 1 220 ? -43.567 -14.648 104.399 1.00 89.69 220 ALA A N 1
ATOM 1817 C CA . ALA A 1 220 ? -42.671 -14.790 103.252 1.00 89.69 220 ALA A CA 1
ATOM 1818 C C . ALA A 1 220 ? -43.417 -15.287 102.001 1.00 89.69 220 ALA A C 1
ATOM 1820 O O . ALA A 1 220 ? -43.188 -14.777 100.908 1.00 89.69 220 ALA A O 1
ATOM 1821 N N . TYR A 1 221 ? -44.353 -16.227 102.163 1.00 84.75 221 TYR A N 1
ATOM 1822 C CA . TYR A 1 221 ? -45.212 -16.711 101.086 1.00 84.75 221 TYR A CA 1
ATOM 1823 C C . TYR A 1 221 ? -46.165 -15.618 100.592 1.00 84.75 221 TYR A C 1
ATOM 1825 O O . TYR A 1 221 ? -46.300 -15.451 99.388 1.00 84.75 221 TYR A O 1
ATOM 1833 N N . ALA A 1 222 ? -46.760 -14.820 101.487 1.00 85.75 222 ALA A N 1
ATOM 1834 C CA . ALA A 1 222 ? -47.583 -13.672 101.103 1.00 85.75 222 ALA A CA 1
ATOM 1835 C C . ALA A 1 222 ? -46.781 -12.606 100.332 1.00 85.75 222 ALA A C 1
ATOM 1837 O O . ALA A 1 222 ? -47.243 -12.146 99.295 1.00 85.75 222 ALA A O 1
ATOM 1838 N N . LEU A 1 223 ? -45.561 -12.278 100.774 1.00 84.50 223 LEU A N 1
ATOM 1839 C CA . LEU A 1 223 ? -44.670 -11.340 100.075 1.00 84.50 223 LEU A CA 1
ATOM 1840 C C . LEU A 1 223 ? -44.199 -11.878 98.713 1.00 84.50 223 LEU A C 1
ATOM 1842 O O . LEU A 1 223 ? -44.097 -11.118 97.755 1.00 84.50 223 LEU A O 1
ATOM 1846 N N . LEU A 1 224 ? -43.955 -13.187 98.591 1.00 81.62 224 LEU A N 1
ATOM 1847 C CA . LEU A 1 224 ? -43.693 -13.827 97.297 1.00 81.62 224 LEU A CA 1
ATOM 1848 C C . LEU A 1 224 ? -44.938 -13.831 96.403 1.00 81.62 224 LEU A C 1
ATOM 1850 O O . LEU A 1 224 ? -44.821 -13.570 95.212 1.00 81.62 224 LEU A O 1
ATOM 1854 N N . GLN A 1 225 ? -46.129 -14.065 96.955 1.00 75.88 225 GLN A N 1
ATOM 1855 C CA . GLN A 1 225 ? -47.396 -13.964 96.226 1.00 75.88 225 GLN A CA 1
ATOM 1856 C C . GLN A 1 225 ? -47.647 -12.524 95.744 1.00 75.88 225 GLN A C 1
ATOM 1858 O O . GLN A 1 225 ? -48.196 -12.332 94.664 1.00 75.88 225 GLN A O 1
ATOM 1863 N N . GLU A 1 226 ? -47.217 -11.519 96.509 1.00 73.38 226 GLU A N 1
ATOM 1864 C CA . GLU A 1 226 ? -47.291 -10.099 96.157 1.00 73.38 226 GLU A CA 1
ATOM 1865 C C . GLU A 1 226 ? -46.251 -9.715 95.089 1.00 73.38 226 GLU A C 1
ATOM 1867 O O . GLU A 1 226 ? -46.600 -9.038 94.127 1.00 73.38 226 GLU A O 1
ATOM 1872 N N . GLN A 1 227 ? -45.011 -10.219 95.164 1.00 66.00 227 GLN A N 1
ATOM 1873 C CA . GLN A 1 227 ? -43.994 -9.997 94.122 1.00 66.00 227 GLN A CA 1
ATOM 1874 C C . GLN A 1 227 ? -44.250 -10.771 92.819 1.00 66.00 227 GLN A C 1
ATOM 1876 O O . GLN A 1 227 ? -43.913 -10.280 91.747 1.00 66.00 227 GLN A O 1
ATOM 1881 N N . VAL A 1 228 ? -44.833 -11.972 92.884 1.00 60.94 228 VAL A N 1
ATOM 1882 C CA . VAL A 1 228 ? -45.137 -12.801 91.701 1.00 60.94 228 VAL A CA 1
ATOM 1883 C C . VAL A 1 228 ? -46.524 -12.476 91.127 1.00 60.94 228 VAL A C 1
ATOM 1885 O O . VAL A 1 228 ? -46.739 -12.597 89.924 1.00 60.94 228 VAL A O 1
ATOM 1888 N N . GLY A 1 229 ? -47.468 -12.030 91.963 1.00 56.94 229 GLY A N 1
ATOM 1889 C CA . GLY A 1 229 ? -48.799 -11.565 91.554 1.00 56.94 229 GLY A CA 1
ATOM 1890 C C . GLY A 1 229 ? -48.865 -10.077 91.186 1.00 56.94 229 GLY A C 1
ATOM 1891 O O . GLY A 1 229 ? -49.813 -9.650 90.528 1.00 56.94 229 GLY A O 1
ATOM 1892 N N . GLY A 1 230 ? -47.866 -9.284 91.578 1.00 56.31 230 GLY A N 1
ATOM 1893 C CA . GLY A 1 230 ? -47.741 -7.867 91.255 1.00 56.31 230 GLY A CA 1
ATOM 1894 C C . GLY A 1 230 ? -46.964 -7.632 89.961 1.00 56.31 230 GLY A C 1
ATOM 1895 O O . GLY A 1 230 ? -45.746 -7.506 89.977 1.00 56.31 230 GLY A O 1
ATOM 1896 N N . THR A 1 231 ? -47.680 -7.461 88.847 1.00 52.97 231 THR A N 1
ATOM 1897 C CA . THR A 1 231 ? -47.151 -6.994 87.544 1.00 52.97 231 THR A CA 1
ATOM 1898 C C . THR A 1 231 ? -46.312 -7.974 86.708 1.00 52.97 231 THR A C 1
ATOM 1900 O O . THR A 1 231 ? -45.383 -7.566 86.012 1.00 52.97 231 THR A O 1
ATOM 1903 N N . PHE A 1 232 ? -46.766 -9.228 86.575 1.00 55.62 232 PHE A N 1
ATOM 1904 C CA . PHE A 1 232 ? -46.682 -9.874 85.253 1.00 55.62 232 PHE A CA 1
ATOM 1905 C C . PHE A 1 232 ? -47.666 -9.158 84.305 1.00 55.62 232 PHE A C 1
ATOM 1907 O O . PHE A 1 232 ? -48.785 -9.607 84.057 1.00 55.62 232 PHE A O 1
ATOM 1914 N N . ASP A 1 233 ? -47.276 -7.964 83.850 1.00 65.75 233 ASP A N 1
ATOM 1915 C CA . ASP A 1 233 ? -48.007 -7.196 82.845 1.00 65.75 233 ASP A CA 1
ATOM 1916 C C . ASP A 1 233 ? -47.815 -7.894 81.493 1.00 65.75 233 ASP A C 1
ATOM 1918 O O . ASP A 1 233 ? -46.900 -7.592 80.723 1.00 65.75 233 ASP A O 1
ATOM 1922 N N . ALA A 1 234 ? -48.676 -8.881 81.240 1.00 72.00 234 ALA A N 1
ATOM 1923 C CA . ALA A 1 234 ? -48.670 -9.674 80.018 1.00 72.00 234 ALA A CA 1
ATOM 1924 C C . ALA A 1 234 ? -48.796 -8.798 78.757 1.00 72.00 234 ALA A C 1
ATOM 1926 O O . ALA A 1 234 ? -48.337 -9.198 77.692 1.00 72.00 234 ALA A O 1
ATOM 1927 N N . GLU A 1 235 ? -49.363 -7.590 78.861 1.00 75.56 235 GLU A N 1
ATOM 1928 C CA . GLU A 1 235 ? -49.438 -6.646 77.747 1.00 75.56 235 GLU A CA 1
ATOM 1929 C C . GLU A 1 235 ? -48.072 -5.998 77.462 1.00 75.56 235 GLU A C 1
ATOM 1931 O O . GLU A 1 235 ? -47.678 -5.884 76.300 1.00 75.56 235 GLU A O 1
ATOM 1936 N N . ARG A 1 236 ? -47.296 -5.637 78.498 1.00 82.06 236 ARG A N 1
ATOM 1937 C CA . ARG A 1 236 ? -45.887 -5.213 78.337 1.00 82.06 236 ARG A CA 1
ATOM 1938 C C . ARG A 1 236 ? -45.000 -6.334 77.821 1.00 82.06 236 ARG A C 1
ATOM 1940 O O . ARG A 1 236 ? -44.141 -6.072 76.981 1.00 82.06 236 ARG A O 1
ATOM 1947 N N . GLU A 1 237 ? -45.178 -7.561 78.304 1.00 82.88 237 GLU A N 1
ATOM 1948 C CA . GLU A 1 237 ? -44.384 -8.704 77.844 1.00 82.88 237 GLU A CA 1
ATOM 1949 C C . GLU A 1 237 ? -44.677 -9.024 76.371 1.00 82.88 237 GLU A C 1
ATOM 1951 O O . GLU A 1 237 ? -43.743 -9.174 75.581 1.00 82.88 237 GLU A O 1
ATOM 1956 N N . VAL A 1 238 ? -45.955 -9.020 75.966 1.00 88.62 238 VAL A N 1
ATOM 1957 C CA . VAL A 1 238 ? -46.362 -9.148 74.557 1.00 88.62 238 VAL A CA 1
ATOM 1958 C C . VAL A 1 238 ? -45.778 -8.015 73.712 1.00 88.62 238 VAL A C 1
ATOM 1960 O O . VAL A 1 238 ? -45.121 -8.310 72.720 1.00 88.62 238 VAL A O 1
ATOM 1963 N N . LYS A 1 239 ? -45.897 -6.747 74.129 1.00 89.50 239 LYS A N 1
ATOM 1964 C CA . LYS A 1 239 ? -45.296 -5.603 73.410 1.00 89.50 239 LYS A CA 1
ATOM 1965 C C . LYS A 1 239 ? -43.777 -5.724 73.269 1.00 89.50 239 LYS A C 1
ATOM 1967 O O . LYS A 1 239 ? -43.235 -5.470 72.197 1.00 89.50 239 LYS A O 1
ATOM 1972 N N . THR A 1 240 ? -43.084 -6.158 74.323 1.00 90.31 240 THR A N 1
ATOM 1973 C CA . THR A 1 240 ? -41.626 -6.371 74.298 1.00 90.31 240 THR A CA 1
ATOM 1974 C C . THR A 1 240 ? -41.257 -7.500 73.334 1.00 90.31 240 THR A C 1
ATOM 1976 O O . THR A 1 240 ? -40.321 -7.374 72.546 1.00 90.31 240 THR A O 1
ATOM 1979 N N . ARG A 1 241 ? -42.028 -8.593 73.343 1.00 90.94 241 ARG A N 1
ATOM 1980 C CA . ARG A 1 241 ? -41.861 -9.729 72.433 1.00 90.94 241 ARG A CA 1
ATOM 1981 C C . ARG A 1 241 ? -42.132 -9.349 70.975 1.00 90.94 241 ARG A C 1
ATOM 1983 O O . ARG A 1 241 ? -41.341 -9.719 70.114 1.00 90.94 241 ARG A O 1
ATOM 1990 N N . GLU A 1 242 ? -43.201 -8.608 70.697 1.00 93.50 242 GLU A N 1
ATOM 1991 C CA . GLU A 1 242 ? -43.537 -8.090 69.363 1.00 93.50 242 GLU A CA 1
ATOM 1992 C C . GLU A 1 242 ? -42.454 -7.142 68.840 1.00 93.50 242 GLU A C 1
ATOM 1994 O O . GLU A 1 242 ? -42.046 -7.250 67.683 1.00 93.50 242 GLU A O 1
ATOM 1999 N N . GLN A 1 243 ? -41.930 -6.259 69.695 1.00 95.31 243 GLN A N 1
ATOM 2000 C CA . GLN A 1 243 ? -40.847 -5.349 69.332 1.00 95.31 243 GLN A CA 1
ATOM 2001 C C . GLN A 1 243 ? -39.553 -6.105 68.999 1.00 95.31 243 GLN A C 1
ATOM 2003 O O . GLN A 1 243 ? -38.986 -5.888 67.927 1.00 95.31 243 GLN A O 1
ATOM 2008 N N . LEU A 1 244 ? -39.135 -7.055 69.845 1.00 95.94 244 LEU A N 1
ATOM 2009 C CA . LEU A 1 244 ? -37.988 -7.927 69.565 1.00 95.94 244 LEU A CA 1
ATOM 2010 C C . LEU A 1 244 ? -38.194 -8.747 68.283 1.00 95.94 244 LEU A C 1
ATOM 2012 O O . LEU A 1 244 ? -37.260 -8.919 67.506 1.00 95.94 244 LEU A O 1
ATOM 2016 N N . GLN A 1 245 ? -39.413 -9.220 68.019 1.00 96.75 245 GLN A N 1
ATOM 2017 C CA . GLN A 1 245 ? -39.746 -9.963 66.802 1.00 96.75 245 GLN A CA 1
ATOM 2018 C C . GLN A 1 245 ? -39.672 -9.070 65.548 1.00 96.75 245 GLN A C 1
ATOM 2020 O O . GLN A 1 245 ? -39.160 -9.503 64.516 1.00 96.75 245 GLN A O 1
ATOM 2025 N N . ALA A 1 246 ? -40.095 -7.805 65.642 1.00 96.38 246 ALA A N 1
ATOM 2026 C CA . ALA A 1 246 ? -39.955 -6.814 64.575 1.00 96.38 246 ALA A CA 1
ATOM 2027 C C . ALA A 1 246 ? -38.497 -6.365 64.351 1.00 96.38 246 ALA A C 1
ATOM 2029 O O . ALA A 1 246 ? -38.130 -6.010 63.229 1.00 96.38 246 ALA A O 1
ATOM 2030 N N . GLU A 1 247 ? -37.659 -6.358 65.388 1.00 96.94 247 GLU A N 1
ATOM 2031 C CA . GLU A 1 247 ? -36.214 -6.126 65.271 1.00 96.94 247 GLU A CA 1
ATOM 2032 C C . GLU A 1 247 ? -35.510 -7.326 64.622 1.00 96.94 247 GLU A C 1
ATOM 2034 O O . GLU A 1 247 ? -34.721 -7.139 63.698 1.00 96.94 247 GLU A O 1
ATOM 2039 N N . LEU A 1 248 ? -35.861 -8.557 65.013 1.00 97.00 248 LEU A N 1
ATOM 2040 C CA . LEU A 1 248 ? -35.322 -9.794 64.435 1.00 97.00 248 LEU A CA 1
ATOM 2041 C C . LEU A 1 248 ? -35.591 -9.866 62.921 1.00 97.00 248 LEU A C 1
ATOM 2043 O O . LEU A 1 248 ? -34.659 -10.084 62.148 1.00 97.00 248 LEU A O 1
ATOM 2047 N N . ILE A 1 249 ? -36.822 -9.563 62.488 1.00 97.62 249 ILE A N 1
ATOM 2048 C CA . ILE A 1 249 ? -37.184 -9.479 61.061 1.00 97.62 249 ILE A CA 1
ATOM 2049 C C . ILE A 1 249 ? -36.341 -8.415 60.338 1.00 97.62 249 ILE A C 1
ATOM 2051 O O . ILE A 1 249 ? -35.791 -8.695 59.276 1.00 97.62 249 ILE A O 1
ATOM 2055 N N . ARG A 1 250 ? -36.169 -7.216 60.918 1.00 97.56 250 ARG A N 1
ATOM 2056 C CA . ARG A 1 250 ? -35.323 -6.162 60.321 1.00 97.56 250 ARG A CA 1
ATOM 2057 C C . ARG A 1 250 ? -33.867 -6.595 60.174 1.00 97.56 250 ARG A C 1
ATOM 2059 O O . ARG A 1 250 ? -33.252 -6.293 59.153 1.00 97.56 250 ARG A O 1
ATOM 2066 N N . TYR A 1 251 ? -33.313 -7.292 61.165 1.00 97.38 251 TYR A N 1
ATOM 2067 C CA . TYR A 1 251 ? -31.956 -7.827 61.074 1.00 97.38 251 TYR A CA 1
ATOM 2068 C C . TYR A 1 251 ? -31.848 -8.946 60.033 1.00 97.38 251 TYR A C 1
ATOM 2070 O O . TYR A 1 251 ? -30.858 -8.967 59.310 1.00 97.38 251 TYR A O 1
ATOM 2078 N N . GLN A 1 252 ? -32.858 -9.811 59.883 1.00 97.62 252 GLN A N 1
ATOM 2079 C CA . GLN A 1 252 ? -32.886 -10.824 58.820 1.00 97.62 252 GLN A CA 1
ATOM 2080 C C . GLN A 1 252 ? -32.905 -10.192 57.426 1.00 97.62 252 GLN A C 1
ATOM 2082 O O . GLN A 1 252 ? -32.006 -10.478 56.643 1.00 97.62 252 GLN A O 1
ATOM 2087 N N . THR A 1 253 ? -33.818 -9.254 57.145 1.00 96.88 253 THR A N 1
ATOM 2088 C CA . THR A 1 253 ? -33.827 -8.536 55.855 1.00 96.88 253 THR A CA 1
ATOM 2089 C C . THR A 1 253 ? -32.501 -7.811 55.612 1.00 96.88 253 THR A C 1
ATOM 2091 O O . THR A 1 253 ? -31.972 -7.826 54.505 1.00 96.88 253 THR A O 1
ATOM 2094 N N . ARG A 1 254 ? -31.897 -7.226 56.657 1.00 97.12 254 ARG A N 1
ATOM 2095 C CA . ARG A 1 254 ? -30.593 -6.564 56.529 1.00 97.12 254 ARG A CA 1
ATOM 2096 C C . ARG A 1 254 ? -29.444 -7.538 56.246 1.00 97.12 254 ARG A C 1
ATOM 2098 O O . ARG A 1 254 ? -28.491 -7.144 55.579 1.00 97.12 254 ARG A O 1
ATOM 2105 N N . ILE A 1 255 ? -29.505 -8.766 56.757 1.00 96.38 255 ILE A N 1
ATOM 2106 C CA . ILE A 1 255 ? -28.545 -9.829 56.436 1.00 96.38 255 ILE A CA 1
ATOM 2107 C C . ILE A 1 255 ? -28.734 -10.262 54.979 1.00 96.38 255 ILE A C 1
ATOM 2109 O O . ILE A 1 255 ? -27.763 -10.234 54.231 1.00 96.38 255 ILE A O 1
ATOM 2113 N N . GLU A 1 256 ? -29.968 -10.539 54.550 1.00 96.06 256 GLU A N 1
ATOM 2114 C CA . GLU A 1 256 ? -30.304 -10.920 53.168 1.00 96.06 256 GLU A CA 1
ATOM 2115 C C . GLU A 1 256 ? -29.843 -9.859 52.145 1.00 96.06 256 GLU A C 1
ATOM 2117 O O . GLU A 1 256 ? -29.199 -10.195 51.148 1.00 96.06 256 GLU A O 1
ATOM 2122 N N . ASP A 1 257 ? -30.078 -8.569 52.419 1.00 95.00 257 ASP A N 1
ATOM 2123 C CA . ASP A 1 257 ? -29.584 -7.446 51.606 1.00 95.00 257 ASP A CA 1
ATOM 2124 C C . ASP A 1 257 ? -28.050 -7.452 51.472 1.00 95.00 257 ASP A C 1
ATOM 2126 O O . ASP A 1 257 ? -27.503 -7.227 50.388 1.00 95.00 257 ASP A O 1
ATOM 2130 N N . LEU A 1 258 ? -27.338 -7.678 52.583 1.00 92.06 258 LEU A N 1
ATOM 2131 C CA . LEU A 1 258 ? -25.873 -7.656 52.630 1.00 92.06 258 LEU A CA 1
ATOM 2132 C C . LEU A 1 258 ? -25.257 -8.893 51.965 1.00 92.06 258 LEU A C 1
ATOM 2134 O O . LEU A 1 258 ? -24.256 -8.760 51.262 1.00 92.06 258 LEU A O 1
ATOM 2138 N N . GLU A 1 259 ? -25.855 -10.070 52.138 1.00 90.12 259 GLU A N 1
ATOM 2139 C CA . GLU A 1 259 ? -25.465 -11.306 51.451 1.00 90.12 259 GLU A CA 1
ATOM 2140 C C . GLU A 1 259 ? -25.682 -11.183 49.937 1.00 90.12 259 GLU A C 1
ATOM 2142 O O . GLU A 1 259 ? -24.795 -11.522 49.148 1.00 90.12 259 GLU A O 1
ATOM 2147 N N . SER A 1 260 ? -26.813 -10.603 49.520 1.00 87.38 260 SER A N 1
ATOM 2148 C CA . SER A 1 260 ? -27.107 -10.314 48.115 1.00 87.38 260 SER A CA 1
ATOM 2149 C C . SER A 1 260 ? -26.097 -9.324 47.516 1.00 87.38 260 SER A C 1
ATOM 2151 O O . SER A 1 260 ? -25.522 -9.596 46.458 1.00 87.38 260 SER A O 1
ATOM 2153 N N . ALA A 1 261 ? -25.778 -8.232 48.220 1.00 84.62 261 ALA A N 1
ATOM 2154 C CA . ALA A 1 261 ? -24.760 -7.267 47.793 1.00 84.62 261 ALA A CA 1
ATOM 2155 C C . ALA A 1 261 ? -23.349 -7.886 47.700 1.00 84.62 261 ALA A C 1
ATOM 2157 O O . ALA A 1 261 ? -22.644 -7.667 46.711 1.00 84.62 261 ALA A O 1
ATOM 2158 N N . LEU A 1 262 ? -22.949 -8.707 48.679 1.00 80.06 262 LEU A N 1
ATOM 2159 C CA . LEU A 1 262 ? -21.675 -9.439 48.663 1.00 80.06 262 LEU A CA 1
ATOM 2160 C C . LEU A 1 262 ? -21.584 -10.420 47.486 1.00 80.06 262 LEU A C 1
ATOM 2162 O O . LEU A 1 262 ? -20.529 -10.525 46.859 1.00 80.06 262 LEU A O 1
ATOM 2166 N N . SER A 1 263 ? -22.685 -11.099 47.145 1.00 77.06 263 SER A N 1
ATOM 2167 C CA . SER A 1 263 ? -22.728 -12.017 46.000 1.00 77.06 263 SER A CA 1
ATOM 2168 C C . SER A 1 263 ? -22.484 -11.304 44.661 1.00 77.06 263 SER A C 1
ATOM 2170 O O . SER A 1 263 ? -21.791 -11.839 43.795 1.00 77.06 263 SER A O 1
ATOM 2172 N N . GLN A 1 264 ? -22.975 -10.067 44.520 1.00 73.12 264 GLN A N 1
ATOM 2173 C CA . GLN A 1 264 ? -22.794 -9.234 43.327 1.00 73.12 264 GLN A CA 1
ATOM 2174 C C . GLN A 1 264 ? -21.398 -8.596 43.270 1.00 73.12 264 GLN A C 1
ATOM 2176 O O . GLN A 1 264 ? -20.817 -8.479 42.192 1.00 73.12 264 GLN A O 1
ATOM 2181 N N . GLN A 1 265 ? -20.811 -8.242 44.420 1.00 66.31 265 GLN A N 1
ATOM 2182 C CA . GLN A 1 265 ? -19.477 -7.631 44.496 1.00 66.31 265 GLN A CA 1
ATOM 2183 C C . GLN A 1 265 ? -18.355 -8.552 43.967 1.00 66.31 265 GLN A C 1
ATOM 2185 O O . GLN A 1 265 ? -17.307 -8.068 43.542 1.00 66.31 265 GLN A O 1
ATOM 2190 N N . GLY A 1 266 ? -18.576 -9.871 43.942 1.00 59.66 266 GLY A N 1
ATOM 2191 C CA . GLY A 1 266 ? -17.672 -10.849 43.324 1.00 59.66 266 GLY A CA 1
ATOM 2192 C C . GLY A 1 266 ? -17.842 -11.044 41.808 1.00 59.66 266 GLY A C 1
ATOM 2193 O O . GLY A 1 266 ? -17.126 -11.862 41.232 1.00 59.66 266 GLY A O 1
ATOM 2194 N N . GLN A 1 267 ? -18.784 -10.347 41.159 1.00 59.31 267 GLN A N 1
ATOM 2195 C CA . GLN A 1 267 ? -19.246 -10.632 39.792 1.00 59.31 267 GLN A CA 1
ATOM 2196 C C . GLN A 1 267 ? -19.101 -9.451 38.813 1.00 59.31 267 GLN A C 1
ATOM 2198 O O . GLN A 1 267 ? -19.912 -9.303 37.897 1.00 59.31 267 GLN A O 1
ATOM 2203 N N . ASP A 1 268 ? -18.038 -8.644 38.914 1.00 71.25 268 ASP A N 1
ATOM 2204 C CA . ASP A 1 268 ? -17.687 -7.696 37.840 1.00 71.25 268 ASP A CA 1
ATOM 2205 C C . ASP A 1 268 ? -17.027 -8.414 36.641 1.00 71.25 268 ASP A C 1
ATOM 2207 O O . ASP A 1 268 ? -15.863 -8.218 36.280 1.00 71.25 268 ASP A O 1
ATOM 2211 N N . VAL A 1 269 ? -17.798 -9.324 36.038 1.00 75.00 269 VAL A N 1
ATOM 2212 C CA . VAL A 1 269 ? -17.406 -10.122 34.870 1.00 75.00 269 VAL A CA 1
ATOM 2213 C C . VAL A 1 269 ? -17.122 -9.204 33.677 1.00 75.00 269 VAL A C 1
ATOM 2215 O O . VAL A 1 269 ? -16.187 -9.457 32.920 1.00 75.00 269 VAL A O 1
ATOM 2218 N N . LYS A 1 270 ? -17.854 -8.084 33.571 1.00 82.12 270 LYS A N 1
ATOM 2219 C CA . LYS A 1 270 ? -17.659 -7.061 32.536 1.00 82.12 270 LYS A CA 1
ATOM 2220 C C . LYS A 1 270 ? -16.265 -6.450 32.603 1.00 82.12 270 LYS A C 1
ATOM 2222 O O . LYS A 1 270 ? -15.578 -6.438 31.587 1.00 82.12 270 LYS A O 1
ATOM 2227 N N . TRP A 1 271 ? -15.795 -6.030 33.780 1.00 85.50 271 TRP A N 1
ATOM 2228 C CA . TRP A 1 271 ? -14.434 -5.504 33.920 1.00 85.50 271 TRP A CA 1
ATOM 2229 C C . TRP A 1 271 ? -13.359 -6.526 33.519 1.00 85.50 271 TRP A C 1
ATOM 2231 O O . TRP A 1 271 ? -12.358 -6.171 32.890 1.00 85.50 271 TRP A O 1
ATOM 2241 N N . ILE A 1 272 ? -13.561 -7.813 33.830 1.00 85.69 272 ILE A N 1
ATOM 2242 C CA . ILE A 1 272 ? -12.636 -8.885 33.427 1.00 85.69 272 ILE A CA 1
ATOM 2243 C C . ILE A 1 272 ? -12.640 -9.064 31.898 1.00 85.69 272 ILE A C 1
ATOM 2245 O O . ILE A 1 272 ? -11.568 -9.154 31.291 1.00 85.69 272 ILE A O 1
ATOM 2249 N N . GLU A 1 273 ? -13.814 -9.081 31.267 1.00 87.62 273 GLU A N 1
ATOM 2250 C CA . GLU A 1 273 ? -13.976 -9.189 29.812 1.00 87.62 273 GLU A CA 1
ATOM 2251 C C . GLU A 1 273 ? -13.385 -7.981 29.069 1.00 87.62 273 GLU A C 1
ATOM 2253 O O . GLU A 1 273 ? -12.627 -8.159 28.111 1.00 87.62 273 GLU A O 1
ATOM 2258 N N . GLU A 1 274 ? -13.653 -6.762 29.541 1.00 90.25 274 GLU A N 1
ATOM 2259 C CA . GLU A 1 274 ? -13.102 -5.511 29.009 1.00 90.25 274 GLU A CA 1
ATOM 2260 C C . GLU A 1 274 ? -11.576 -5.482 29.130 1.00 90.25 274 GLU A C 1
ATOM 2262 O O . GLU A 1 274 ? -10.874 -5.217 28.151 1.00 90.25 274 GLU A O 1
ATOM 2267 N N . LYS A 1 275 ? -11.031 -5.859 30.293 1.00 91.50 275 LYS A N 1
ATOM 2268 C CA . LYS A 1 275 ? -9.585 -5.996 30.505 1.00 91.50 275 LYS A CA 1
ATOM 2269 C C . LYS A 1 275 ? -8.964 -7.007 29.534 1.00 91.50 275 LYS A C 1
ATOM 2271 O O . LYS A 1 275 ? -7.924 -6.723 28.938 1.00 91.50 275 LYS A O 1
ATOM 2276 N N . GLN A 1 276 ? -9.593 -8.163 29.317 1.00 91.94 276 GLN A N 1
ATOM 2277 C CA . GLN A 1 276 ? -9.125 -9.156 28.339 1.00 91.94 276 GLN A CA 1
ATOM 2278 C C . GLN A 1 276 ? -9.268 -8.684 26.880 1.00 91.94 276 GLN A C 1
ATOM 2280 O O . GLN A 1 276 ? -8.443 -9.035 26.032 1.00 91.94 276 GLN A O 1
ATOM 2285 N N . ALA A 1 277 ? -10.292 -7.893 26.553 1.00 95.50 277 ALA A N 1
ATOM 2286 C CA . ALA A 1 277 ? -10.439 -7.264 25.241 1.00 95.50 277 ALA A CA 1
ATOM 2287 C C . ALA A 1 277 ? -9.339 -6.216 24.994 1.00 95.50 277 ALA A C 1
ATOM 2289 O O . ALA A 1 277 ? -8.722 -6.218 23.928 1.00 95.50 277 ALA A O 1
ATOM 2290 N N . LEU A 1 278 ? -9.018 -5.394 25.999 1.00 96.75 278 LEU A N 1
ATOM 2291 C CA . LEU A 1 278 ? -7.924 -4.422 25.949 1.00 96.75 278 LEU A CA 1
ATOM 2292 C C . LEU A 1 278 ? -6.555 -5.094 25.781 1.00 96.75 278 LEU A C 1
ATOM 2294 O O . LEU A 1 278 ? -5.761 -4.630 24.966 1.00 96.75 278 LEU A O 1
ATOM 2298 N N . TYR A 1 279 ? -6.280 -6.212 26.466 1.00 95.88 279 TYR A N 1
ATOM 2299 C CA . TYR A 1 279 ? -5.040 -6.971 26.240 1.00 95.88 279 TYR A CA 1
ATOM 2300 C C . TYR A 1 279 ? -4.934 -7.514 24.811 1.00 95.88 279 TYR A C 1
ATOM 2302 O O . TYR A 1 279 ? -3.885 -7.359 24.185 1.00 95.88 279 TYR A O 1
ATOM 2310 N N . ARG A 1 280 ? -6.013 -8.095 24.265 1.00 96.94 280 ARG A N 1
ATOM 2311 C CA . ARG A 1 280 ? -6.042 -8.560 22.866 1.00 96.94 280 ARG A CA 1
ATOM 2312 C C . ARG A 1 280 ? -5.784 -7.413 21.889 1.00 96.94 280 ARG A C 1
ATOM 2314 O O . ARG A 1 280 ? -4.928 -7.536 21.019 1.00 96.94 280 ARG A O 1
ATOM 2321 N N . ARG A 1 281 ? -6.442 -6.269 22.088 1.00 96.81 281 ARG A N 1
ATOM 2322 C CA . ARG A 1 281 ? -6.276 -5.091 21.229 1.00 96.81 281 ARG A CA 1
ATOM 2323 C C . ARG A 1 281 ? -4.891 -4.448 21.343 1.00 96.81 281 ARG A C 1
ATOM 2325 O O . ARG A 1 281 ? -4.346 -4.015 20.335 1.00 96.81 281 ARG A O 1
ATOM 2332 N N . ASN A 1 282 ? -4.286 -4.429 22.530 1.00 95.44 282 ASN A N 1
ATOM 2333 C CA . ASN A 1 282 ? -2.892 -4.007 22.689 1.00 95.44 282 ASN A CA 1
ATOM 2334 C C . ASN A 1 282 ? -1.925 -4.954 21.969 1.00 95.44 282 ASN A C 1
ATOM 2336 O O . ASN A 1 282 ? -0.984 -4.477 21.342 1.00 95.44 282 ASN A O 1
ATOM 2340 N N . GLN A 1 283 ? -2.166 -6.268 21.995 1.00 96.69 283 GLN A N 1
ATOM 2341 C CA . GLN A 1 283 ? -1.345 -7.224 21.249 1.00 96.69 283 GLN A CA 1
ATOM 2342 C C . GLN A 1 283 ? -1.442 -6.989 19.730 1.00 96.69 283 GLN A C 1
ATOM 2344 O O . GLN A 1 283 ? -0.414 -6.900 19.062 1.00 96.69 283 GLN A O 1
ATOM 2349 N N . GLU A 1 284 ? -2.655 -6.787 19.198 1.00 97.38 284 GLU A N 1
ATOM 2350 C CA . GLU A 1 284 ? -2.880 -6.402 17.793 1.00 97.38 284 GLU A CA 1
ATOM 2351 C C . GLU A 1 284 ? -2.125 -5.117 17.411 1.00 97.38 284 GLU A C 1
ATOM 2353 O O . GLU A 1 284 ? -1.518 -5.046 16.341 1.00 97.38 284 GLU A O 1
ATOM 2358 N N . LEU A 1 285 ? -2.141 -4.100 18.282 1.00 96.31 285 LEU A N 1
ATOM 2359 C CA . LEU A 1 285 ? -1.429 -2.838 18.059 1.00 96.31 285 LEU A CA 1
ATOM 2360 C C . LEU A 1 285 ? 0.093 -3.021 18.091 1.00 96.31 285 LEU A C 1
ATOM 2362 O O . LEU A 1 285 ? 0.774 -2.494 17.215 1.00 96.31 285 LEU A O 1
ATOM 2366 N N . VAL A 1 286 ? 0.627 -3.795 19.040 1.00 96.94 286 VAL A N 1
ATOM 2367 C CA . VAL A 1 286 ? 2.063 -4.106 19.135 1.00 96.94 286 VAL A CA 1
ATOM 2368 C C . VAL A 1 286 ? 2.555 -4.842 17.889 1.00 96.94 286 VAL A C 1
ATOM 2370 O O . VAL A 1 286 ? 3.604 -4.499 17.346 1.00 96.94 286 VAL A O 1
ATOM 2373 N N . ASP A 1 287 ? 1.806 -5.828 17.399 1.00 97.19 287 ASP A N 1
ATOM 2374 C CA . ASP A 1 287 ? 2.210 -6.572 16.204 1.00 97.19 287 ASP A CA 1
ATOM 2375 C C . ASP A 1 287 ? 2.049 -5.737 14.923 1.00 97.19 287 ASP A C 1
ATOM 2377 O O . ASP A 1 287 ? 2.871 -5.846 14.010 1.00 97.19 287 ASP A O 1
ATOM 2381 N N . LYS A 1 288 ? 1.079 -4.811 14.886 1.00 97.38 288 LYS A N 1
ATOM 2382 C CA . LYS A 1 288 ? 0.966 -3.819 13.809 1.00 97.38 288 LYS A CA 1
ATOM 2383 C C . LYS A 1 288 ? 2.105 -2.794 13.826 1.00 97.38 288 LYS A C 1
ATOM 2385 O O . LYS A 1 288 ? 2.590 -2.443 12.755 1.00 97.38 288 LYS A O 1
ATOM 2390 N N . ILE A 1 289 ? 2.573 -2.354 14.997 1.00 94.75 289 ILE A N 1
ATOM 2391 C CA . ILE A 1 289 ? 3.758 -1.485 15.119 1.00 94.75 289 ILE A CA 1
ATOM 2392 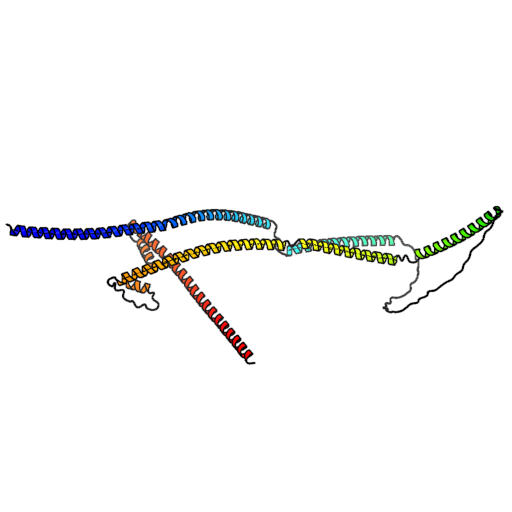C C . ILE A 1 289 ? 4.986 -2.193 14.537 1.00 94.75 289 ILE A C 1
ATOM 2394 O O . ILE A 1 289 ? 5.609 -1.645 13.634 1.00 94.75 289 ILE A O 1
ATOM 2398 N N . LYS A 1 290 ? 5.258 -3.447 14.928 1.00 95.38 290 LYS A N 1
ATOM 2399 C CA . LYS A 1 290 ? 6.377 -4.237 14.369 1.00 95.38 290 LYS A CA 1
ATOM 2400 C C . LYS A 1 290 ? 6.300 -4.395 12.847 1.00 95.38 290 LYS A C 1
ATOM 2402 O O . LYS A 1 290 ? 7.329 -4.394 12.171 1.00 95.38 290 LYS A O 1
ATOM 2407 N N . GLN A 1 291 ? 5.094 -4.549 12.291 1.00 96.25 291 GLN A N 1
ATOM 2408 C CA . GLN A 1 291 ? 4.906 -4.564 10.838 1.00 96.25 291 GLN A CA 1
ATOM 2409 C C . GLN A 1 291 ? 5.297 -3.211 10.222 1.00 96.25 291 GLN A C 1
ATOM 2411 O O . GLN A 1 291 ? 6.082 -3.187 9.275 1.00 96.25 291 GLN A O 1
ATOM 2416 N N . MET A 1 292 ? 4.787 -2.103 10.770 1.00 94.88 292 MET A N 1
ATOM 2417 C CA . MET A 1 292 ? 5.087 -0.752 10.285 1.00 94.88 292 MET A CA 1
ATOM 2418 C C . MET A 1 292 ? 6.581 -0.414 10.392 1.00 94.88 292 MET A C 1
ATOM 2420 O O . MET A 1 292 ? 7.130 0.133 9.445 1.00 94.88 292 MET A O 1
ATOM 2424 N N . GLU A 1 293 ? 7.263 -0.797 11.476 1.00 95.81 293 GLU A N 1
ATOM 2425 C CA . GLU A 1 293 ? 8.719 -0.637 11.649 1.00 95.81 293 GLU A CA 1
ATOM 2426 C C . GLU A 1 293 ? 9.515 -1.416 10.585 1.00 95.81 293 GLU A C 1
ATOM 2428 O O . GLU A 1 293 ? 10.524 -0.934 10.059 1.00 95.81 293 GLU A O 1
ATOM 2433 N N . GLY A 1 294 ? 9.052 -2.617 10.219 1.00 95.19 294 GLY A N 1
ATOM 2434 C CA . GLY A 1 294 ? 9.633 -3.410 9.133 1.00 95.19 294 GLY A CA 1
ATOM 2435 C C . GLY A 1 294 ? 9.406 -2.792 7.748 1.00 95.19 294 GLY A C 1
ATOM 2436 O O . GLY A 1 294 ? 10.301 -2.819 6.900 1.00 95.19 294 GLY A O 1
ATOM 2437 N N . GLU A 1 295 ? 8.232 -2.205 7.515 1.00 95.06 295 GLU A N 1
ATOM 2438 C CA . GLU A 1 295 ? 7.910 -1.484 6.278 1.00 95.06 295 GLU A CA 1
ATOM 2439 C C . GLU A 1 295 ? 8.678 -0.158 6.168 1.00 95.06 295 GLU A C 1
ATOM 2441 O O . GLU A 1 295 ? 9.243 0.121 5.112 1.00 95.06 295 GLU A O 1
ATOM 2446 N N . GLU A 1 296 ? 8.797 0.604 7.258 1.00 92.62 296 GLU A N 1
ATOM 2447 C CA . GLU A 1 296 ? 9.635 1.804 7.360 1.00 92.62 296 GLU A CA 1
ATOM 2448 C C . GLU A 1 296 ? 11.105 1.468 7.088 1.00 92.62 296 GLU A C 1
ATOM 2450 O O . GLU A 1 296 ? 11.767 2.142 6.298 1.00 92.62 296 GLU A O 1
ATOM 2455 N N . SER A 1 297 ? 11.609 0.387 7.690 1.00 95.69 297 SER A N 1
ATOM 2456 C CA . SER A 1 297 ? 12.971 -0.094 7.454 1.00 95.69 297 SER A CA 1
ATOM 2457 C C . SER A 1 297 ? 13.196 -0.446 5.985 1.00 95.69 297 SER A C 1
ATOM 2459 O O . SER A 1 297 ? 14.236 -0.089 5.437 1.00 95.69 297 SER A O 1
ATOM 2461 N N . ARG A 1 298 ? 12.229 -1.092 5.314 1.00 97.50 298 ARG A N 1
ATOM 2462 C CA . ARG A 1 298 ? 12.310 -1.368 3.870 1.00 97.50 298 ARG A CA 1
ATOM 2463 C C . ARG A 1 298 ? 12.339 -0.071 3.058 1.00 97.50 298 ARG A C 1
ATOM 2465 O O . ARG A 1 298 ? 13.256 0.113 2.268 1.00 97.50 298 ARG A O 1
ATOM 2472 N N . LEU A 1 299 ? 11.401 0.844 3.310 1.00 95.69 299 LEU A N 1
ATOM 2473 C CA . LEU A 1 299 ? 11.310 2.122 2.597 1.00 95.69 299 LEU A CA 1
ATOM 2474 C C . LEU A 1 299 ? 12.566 2.986 2.779 1.00 95.69 299 LEU A C 1
ATOM 2476 O O . LEU A 1 299 ? 12.976 3.659 1.842 1.00 95.69 299 LEU A O 1
ATOM 2480 N N . LYS A 1 300 ? 13.224 2.937 3.945 1.00 95.25 300 LYS A N 1
ATOM 2481 C CA . LYS A 1 300 ? 14.523 3.594 4.169 1.00 95.25 300 LYS A CA 1
ATOM 2482 C C . LYS A 1 300 ? 15.633 3.047 3.264 1.00 95.25 300 LYS A C 1
ATOM 2484 O O . LYS A 1 300 ? 16.437 3.841 2.786 1.00 95.25 300 LYS A O 1
ATOM 2489 N N . HIS A 1 301 ? 15.666 1.735 3.011 1.00 96.94 301 HIS A N 1
ATOM 2490 C CA . HIS A 1 301 ? 16.603 1.148 2.045 1.00 96.94 301 HIS A CA 1
ATOM 2491 C C . HIS A 1 301 ? 16.224 1.543 0.613 1.00 96.94 301 HIS A C 1
ATOM 2493 O O . HIS A 1 301 ? 17.078 2.041 -0.107 1.00 96.94 301 HIS A O 1
ATOM 2499 N N . ASP A 1 302 ? 14.944 1.427 0.237 1.00 96.12 302 ASP A N 1
ATOM 2500 C CA . ASP A 1 302 ? 14.463 1.802 -1.102 1.00 96.12 302 ASP A CA 1
ATOM 2501 C C . ASP A 1 302 ? 14.759 3.296 -1.420 1.00 96.12 302 ASP A C 1
ATOM 2503 O O . ASP A 1 302 ? 15.113 3.643 -2.545 1.00 96.12 302 ASP A O 1
ATOM 2507 N N . ILE A 1 303 ? 14.676 4.189 -0.419 1.00 96.12 303 ILE A N 1
ATOM 2508 C CA . ILE A 1 303 ? 15.063 5.611 -0.525 1.00 96.12 303 ILE A CA 1
ATOM 2509 C C . ILE A 1 303 ? 16.578 5.788 -0.689 1.00 96.12 303 ILE A C 1
ATOM 2511 O O . ILE A 1 303 ? 16.996 6.699 -1.403 1.00 96.12 303 ILE A O 1
ATOM 2515 N N . GLN A 1 304 ? 17.404 4.975 -0.026 1.00 98.00 304 GLN A N 1
ATOM 2516 C CA . GLN A 1 304 ? 18.857 5.062 -0.181 1.00 98.00 304 GLN A CA 1
ATOM 2517 C C . GLN A 1 304 ? 19.288 4.556 -1.562 1.00 98.00 304 GLN A C 1
ATOM 2519 O O . GLN A 1 304 ? 19.989 5.280 -2.260 1.00 98.00 304 GLN A O 1
ATOM 2524 N N . ASP A 1 305 ? 18.767 3.410 -2.011 1.00 97.69 305 ASP A N 1
ATOM 2525 C CA . ASP A 1 305 ? 18.990 2.885 -3.365 1.00 97.69 305 ASP A CA 1
ATOM 2526 C C . ASP A 1 305 ? 18.616 3.933 -4.439 1.00 97.69 305 ASP A C 1
ATOM 2528 O O . ASP A 1 305 ? 19.331 4.108 -5.427 1.00 97.69 305 ASP A O 1
ATOM 2532 N N . ALA A 1 306 ? 17.517 4.673 -4.238 1.00 92.62 306 ALA A N 1
ATOM 2533 C CA . ALA A 1 306 ? 17.090 5.746 -5.138 1.00 92.62 306 ALA A CA 1
ATOM 2534 C C . ALA A 1 306 ? 18.013 6.982 -5.111 1.00 92.62 306 ALA A C 1
ATOM 2536 O O . ALA A 1 306 ? 18.200 7.618 -6.149 1.00 92.62 306 ALA A O 1
ATOM 2537 N N . LYS A 1 307 ? 18.607 7.325 -3.960 1.00 97.12 307 LYS A N 1
ATOM 2538 C CA . LYS A 1 307 ? 19.614 8.399 -3.865 1.00 97.12 307 LYS A CA 1
ATOM 2539 C C . LYS A 1 307 ? 20.900 8.017 -4.582 1.00 97.12 307 LYS A C 1
ATOM 2541 O O . LYS A 1 307 ? 21.367 8.795 -5.403 1.00 97.12 307 LYS A O 1
ATOM 2546 N N . ASP A 1 308 ? 21.408 6.813 -4.335 1.00 97.94 308 ASP A N 1
ATOM 2547 C CA . ASP A 1 308 ? 22.628 6.299 -4.963 1.00 97.94 308 ASP A CA 1
ATOM 2548 C C . ASP A 1 308 ? 22.466 6.241 -6.500 1.00 97.94 308 ASP A C 1
ATOM 2550 O O . ASP A 1 308 ? 23.380 6.583 -7.254 1.00 97.94 308 ASP A O 1
ATOM 2554 N N . GLN A 1 309 ? 21.270 5.881 -6.988 1.00 96.75 309 GLN A N 1
ATOM 2555 C CA . GLN A 1 309 ? 20.921 5.974 -8.412 1.00 96.75 309 GLN A CA 1
ATOM 2556 C C . GLN A 1 309 ? 20.855 7.418 -8.923 1.00 96.75 309 GLN A C 1
ATOM 2558 O O . GLN A 1 309 ? 21.304 7.679 -10.038 1.00 96.75 309 GLN A O 1
ATOM 2563 N N . ASN A 1 310 ? 20.309 8.355 -8.144 1.00 95.69 310 ASN A N 1
ATOM 2564 C CA . ASN A 1 310 ? 20.242 9.761 -8.536 1.00 95.69 310 ASN A CA 1
ATOM 2565 C C . ASN A 1 310 ? 21.641 10.396 -8.618 1.00 95.69 310 ASN A C 1
ATOM 2567 O O . ASN A 1 310 ? 21.936 11.058 -9.606 1.00 95.69 310 ASN A O 1
ATOM 2571 N N . GLU A 1 311 ? 22.533 10.115 -7.663 1.00 97.69 311 GLU A N 1
ATOM 2572 C CA . GLU A 1 311 ? 23.944 10.524 -7.730 1.00 97.69 311 GLU A CA 1
ATOM 2573 C C . GLU A 1 311 ? 24.621 9.972 -9.000 1.00 97.69 311 GLU A C 1
ATOM 2575 O O . GLU A 1 311 ? 25.285 10.708 -9.730 1.00 97.69 311 GLU A O 1
ATOM 2580 N N . LEU A 1 312 ? 24.391 8.696 -9.341 1.00 97.81 312 LEU A N 1
ATOM 2581 C CA . LEU A 1 312 ? 24.907 8.102 -10.581 1.00 97.81 312 LEU A CA 1
ATOM 2582 C C . LEU A 1 312 ? 24.358 8.785 -11.849 1.00 97.81 312 LEU A C 1
ATOM 2584 O O . LEU A 1 312 ? 25.091 8.942 -12.830 1.00 97.81 312 LEU A O 1
ATOM 2588 N N . LEU A 1 313 ? 23.088 9.201 -11.841 1.00 96.25 313 LEU A N 1
ATOM 2589 C CA . LEU A 1 313 ? 22.480 9.958 -12.938 1.00 96.25 313 LEU A CA 1
ATOM 2590 C C . LEU A 1 313 ? 23.050 11.379 -13.039 1.00 96.25 313 LEU A C 1
ATOM 2592 O O . LEU A 1 313 ? 23.325 11.819 -14.152 1.00 96.25 313 LEU A O 1
ATOM 2596 N N . GLU A 1 314 ? 23.309 12.059 -11.922 1.00 96.12 314 GLU A N 1
ATOM 2597 C CA . GLU A 1 314 ? 23.991 13.361 -11.899 1.00 96.12 314 GLU A CA 1
ATOM 2598 C C . GLU A 1 314 ? 25.400 13.259 -12.507 1.00 96.12 314 GLU A C 1
ATOM 2600 O O . GLU A 1 314 ? 25.737 14.024 -13.414 1.00 96.12 314 GLU A O 1
ATOM 2605 N N . PHE A 1 315 ? 26.194 12.248 -12.127 1.00 97.19 315 PHE A N 1
ATOM 2606 C CA . PHE A 1 315 ? 27.489 11.988 -12.772 1.00 97.19 315 PHE A CA 1
ATOM 2607 C C . PHE A 1 315 ? 27.354 11.711 -14.276 1.00 97.19 315 PHE A C 1
ATOM 2609 O O . PHE A 1 315 ? 28.184 12.169 -15.066 1.00 97.19 315 PHE A O 1
ATOM 2616 N N . ARG A 1 316 ? 26.309 10.986 -14.695 1.00 95.62 316 ARG A N 1
ATOM 2617 C CA . ARG A 1 316 ? 26.063 10.694 -16.112 1.00 95.62 316 ARG A CA 1
ATOM 2618 C C . ARG A 1 316 ? 25.637 11.933 -16.902 1.00 95.62 316 ARG A C 1
ATOM 2620 O O . ARG A 1 316 ? 26.047 12.059 -18.053 1.00 95.62 316 ARG A O 1
ATOM 2627 N N . ILE A 1 317 ? 24.858 12.838 -16.311 1.00 93.06 317 ILE A N 1
ATOM 2628 C CA . ILE A 1 317 ? 24.494 14.126 -16.918 1.00 93.06 317 ILE A CA 1
ATOM 2629 C C . ILE A 1 317 ? 25.759 14.960 -17.136 1.00 93.06 317 ILE A C 1
ATOM 2631 O O . ILE A 1 317 ? 26.032 15.337 -18.271 1.00 93.06 317 ILE A O 1
ATOM 2635 N N . LEU A 1 318 ? 26.604 15.123 -16.112 1.00 95.44 318 LEU A N 1
ATOM 2636 C CA . LEU A 1 318 ? 27.877 15.852 -16.223 1.00 95.44 318 LEU A CA 1
ATOM 2637 C C . LEU A 1 318 ? 28.814 15.256 -17.300 1.00 95.44 318 LEU A C 1
ATOM 2639 O O . LEU A 1 318 ? 29.487 15.985 -18.030 1.00 95.44 318 LEU A O 1
ATOM 2643 N N . GLU A 1 319 ? 28.846 13.925 -17.445 1.00 91.88 319 GLU A N 1
ATOM 2644 C CA . GLU A 1 319 ? 29.615 13.236 -18.496 1.00 91.88 319 GLU A CA 1
ATOM 2645 C C . GLU A 1 319 ? 29.056 13.483 -19.915 1.00 91.88 319 GLU A C 1
ATOM 2647 O O . GLU A 1 319 ? 29.807 13.463 -20.899 1.00 91.88 319 GLU A O 1
ATOM 2652 N N . LEU A 1 320 ? 27.740 13.682 -20.039 1.00 83.38 320 LEU A N 1
ATOM 2653 C CA . LEU A 1 320 ? 27.064 14.003 -21.297 1.00 83.38 320 LEU A CA 1
ATOM 2654 C C . LEU A 1 320 ? 27.224 15.487 -21.655 1.00 83.38 320 LEU A C 1
ATOM 2656 O O . LEU A 1 320 ? 27.556 15.780 -22.801 1.00 83.38 320 LEU A O 1
ATOM 2660 N N . GLU A 1 321 ? 27.100 16.394 -20.686 1.00 86.31 321 GLU A N 1
ATOM 2661 C CA . GLU A 1 321 ? 27.336 17.835 -20.853 1.00 86.31 321 GLU A CA 1
ATOM 2662 C C . GLU A 1 321 ? 28.775 18.122 -21.312 1.00 86.31 321 GLU A C 1
ATOM 2664 O O . GLU A 1 321 ? 28.990 18.833 -22.292 1.00 86.31 321 GLU A O 1
ATOM 2669 N N . GLU A 1 322 ? 29.791 17.511 -20.689 1.00 87.06 322 GLU A N 1
ATOM 2670 C CA . GLU A 1 322 ? 31.187 17.689 -21.126 1.00 87.06 322 GLU A CA 1
ATOM 2671 C C . GLU A 1 322 ? 31.466 17.014 -22.485 1.00 87.06 322 GLU A C 1
ATOM 2673 O O . GLU A 1 322 ? 32.348 17.456 -23.228 1.00 87.06 322 GLU A O 1
ATOM 2678 N N . ARG A 1 323 ? 30.699 15.980 -22.871 1.00 82.94 323 ARG A N 1
ATOM 2679 C CA . ARG A 1 323 ? 30.729 15.438 -24.244 1.00 82.94 323 ARG A CA 1
ATOM 2680 C C . ARG A 1 323 ? 30.118 16.402 -25.252 1.00 82.94 323 ARG A C 1
ATOM 2682 O O . ARG A 1 323 ? 30.719 16.599 -26.305 1.00 82.94 323 ARG A O 1
ATOM 2689 N N . GLU A 1 324 ? 28.974 17.002 -24.942 1.00 74.88 324 GLU A N 1
ATOM 2690 C CA . GLU A 1 324 ? 28.333 18.019 -25.779 1.00 74.88 324 GLU A CA 1
ATOM 2691 C C . GLU A 1 324 ? 29.274 19.214 -25.974 1.00 74.88 324 GLU A C 1
ATOM 2693 O O . GLU A 1 324 ? 29.568 19.594 -27.107 1.00 74.88 324 GLU A O 1
ATOM 2698 N N . ARG A 1 325 ? 29.879 19.708 -24.886 1.00 76.94 325 ARG A N 1
ATOM 2699 C CA . ARG A 1 325 ? 30.845 20.818 -24.902 1.00 76.94 325 ARG A CA 1
ATOM 2700 C C . ARG A 1 325 ? 32.117 20.540 -25.713 1.00 76.94 325 ARG A C 1
ATOM 2702 O O . ARG A 1 325 ? 32.802 21.483 -26.114 1.00 76.94 325 ARG A O 1
ATOM 2709 N N . ARG A 1 326 ? 32.464 19.262 -25.919 1.00 79.75 326 ARG A N 1
ATOM 2710 C CA . ARG A 1 326 ? 33.604 18.800 -26.736 1.00 79.75 326 ARG A CA 1
ATOM 2711 C C . ARG A 1 326 ? 33.212 18.359 -28.147 1.00 79.75 326 ARG A C 1
ATOM 2713 O O . ARG A 1 326 ? 34.105 18.154 -28.971 1.00 79.75 326 ARG A O 1
ATOM 2720 N N . SER A 1 327 ? 31.924 18.203 -28.439 1.00 53.81 327 SER A N 1
ATOM 2721 C CA . SER A 1 327 ? 31.452 17.916 -29.790 1.00 53.81 327 SER A CA 1
ATOM 2722 C C . SER A 1 327 ? 31.651 19.146 -30.683 1.00 53.81 327 SER A C 1
ATOM 2724 O O . SER A 1 327 ? 31.413 20.272 -30.240 1.00 53.81 327 SER A O 1
ATOM 2726 N N . PRO A 1 328 ? 32.018 18.981 -31.967 1.00 52.44 328 PRO A N 1
ATOM 2727 C CA . PRO A 1 328 ? 31.759 20.013 -32.963 1.00 52.44 328 PRO A CA 1
ATOM 2728 C C . PRO A 1 328 ? 30.267 20.363 -32.922 1.00 52.44 328 PRO A C 1
ATOM 2730 O O . PRO A 1 328 ? 29.435 19.458 -32.823 1.00 52.44 328 PRO A O 1
ATOM 2733 N N . ALA A 1 329 ? 29.944 21.656 -32.958 1.00 48.59 329 ALA A N 1
ATOM 2734 C CA . ALA A 1 329 ? 28.598 22.150 -32.686 1.00 48.59 329 ALA A CA 1
ATOM 2735 C C . ALA A 1 329 ? 27.540 21.512 -33.604 1.00 48.59 329 ALA A C 1
ATOM 2737 O O . ALA A 1 329 ? 27.426 21.852 -34.784 1.00 48.59 329 ALA A O 1
ATOM 2738 N N . ILE A 1 330 ? 26.722 20.627 -33.031 1.00 53.78 330 ILE A N 1
ATOM 2739 C CA . ILE A 1 330 ? 25.390 20.345 -33.559 1.00 53.78 330 ILE A CA 1
ATOM 2740 C C . ILE A 1 330 ? 24.557 21.565 -33.169 1.00 53.78 330 ILE A C 1
ATOM 2742 O O . ILE A 1 330 ? 24.343 21.821 -31.987 1.00 53.78 330 ILE A O 1
ATOM 2746 N N . ASN A 1 331 ? 24.169 22.371 -34.159 1.00 51.91 331 ASN A N 1
ATOM 2747 C CA . ASN A 1 331 ? 23.460 23.630 -33.936 1.00 51.91 331 ASN A CA 1
ATOM 2748 C C . ASN A 1 331 ? 22.030 23.378 -33.429 1.00 51.91 331 ASN A C 1
ATOM 2750 O O . ASN A 1 331 ? 21.070 23.466 -34.201 1.00 51.91 331 ASN A O 1
ATOM 2754 N N . PHE A 1 332 ? 21.873 23.130 -32.129 1.00 50.75 332 PHE A N 1
ATOM 2755 C CA . PHE A 1 332 ? 20.595 23.326 -31.456 1.00 50.75 332 PHE A CA 1
ATOM 2756 C C . PHE A 1 332 ? 20.261 24.816 -31.502 1.00 50.75 332 PHE A C 1
ATOM 2758 O O . PHE A 1 332 ? 20.832 25.643 -30.791 1.00 50.75 332 PHE A O 1
ATOM 2765 N N . HIS A 1 333 ? 19.357 25.167 -32.412 1.00 55.28 333 HIS A N 1
ATOM 2766 C CA . HIS A 1 333 ? 18.838 26.518 -32.509 1.00 55.28 333 HIS A CA 1
ATOM 2767 C C . HIS A 1 333 ? 18.022 26.783 -31.242 1.00 55.28 333 HIS A C 1
ATOM 2769 O O . HIS A 1 333 ? 17.158 25.983 -30.889 1.00 55.28 333 HIS A O 1
ATOM 2775 N N . SER A 1 334 ? 18.293 27.891 -30.549 1.00 51.72 334 SER A N 1
ATOM 2776 C CA . SER A 1 334 ? 17.499 28.293 -29.385 1.00 51.72 334 SER A CA 1
ATOM 2777 C C . SER A 1 334 ? 16.089 28.662 -29.852 1.00 51.72 334 SER A C 1
ATOM 2779 O O . SER A 1 334 ? 15.874 29.747 -30.399 1.00 51.72 334 SER A O 1
ATOM 2781 N N . VAL A 1 335 ? 15.141 27.731 -29.715 1.00 58.56 335 VAL A N 1
ATOM 2782 C CA . VAL A 1 335 ? 13.756 27.943 -30.143 1.00 58.56 335 VAL A CA 1
ATOM 2783 C C . VAL A 1 335 ? 12.993 28.649 -29.028 1.00 58.56 335 VAL A C 1
ATOM 2785 O O . VAL A 1 335 ? 12.932 28.187 -27.893 1.00 58.56 335 VAL A O 1
ATOM 2788 N N . HIS A 1 336 ? 12.408 29.799 -29.353 1.00 62.88 336 HIS A N 1
ATOM 2789 C CA . HIS A 1 336 ? 11.626 30.582 -28.405 1.00 62.88 336 HIS A CA 1
ATOM 2790 C C . HIS A 1 336 ? 10.274 29.906 -28.129 1.00 62.88 336 HIS A C 1
ATOM 2792 O O . HIS A 1 336 ? 9.394 29.889 -28.994 1.00 62.88 336 HIS A O 1
ATOM 2798 N N . PHE A 1 337 ? 10.103 29.371 -26.918 1.00 67.31 337 PHE A N 1
ATOM 2799 C CA . PHE A 1 337 ? 8.847 28.765 -26.477 1.00 67.31 337 PHE A CA 1
ATOM 2800 C C . PHE A 1 337 ? 7.753 29.830 -26.323 1.00 67.31 337 PHE A C 1
ATOM 2802 O O . PHE A 1 337 ? 7.880 30.756 -25.522 1.00 67.31 337 PHE A O 1
ATOM 2809 N N . LYS A 1 338 ? 6.667 29.686 -27.088 1.00 65.19 338 LYS A N 1
ATOM 2810 C CA . LYS A 1 338 ? 5.460 30.506 -26.935 1.00 65.19 338 LYS A CA 1
ATOM 2811 C C . LYS A 1 338 ? 4.602 29.964 -25.797 1.00 65.19 338 LYS A C 1
ATOM 2813 O O . LYS A 1 338 ? 4.463 28.753 -25.636 1.00 65.19 338 LYS A O 1
ATOM 2818 N N . GLU A 1 339 ? 3.990 30.870 -25.046 1.00 58.69 339 GLU A N 1
ATOM 2819 C CA . GLU A 1 339 ? 3.091 30.524 -23.948 1.00 58.69 339 GLU A CA 1
ATOM 2820 C C . GLU A 1 339 ? 1.906 29.677 -24.454 1.00 58.69 339 GLU A C 1
ATOM 2822 O O . GLU A 1 339 ? 1.263 30.018 -25.447 1.00 58.69 339 GLU A O 1
ATOM 2827 N N . GLY A 1 340 ? 1.660 28.538 -23.798 1.00 66.50 340 GLY A N 1
ATOM 2828 C CA . GLY A 1 340 ? 0.626 27.567 -24.177 1.00 66.50 340 GLY A CA 1
ATOM 2829 C C . GLY A 1 340 ? 1.081 26.395 -25.062 1.00 66.50 340 GLY A C 1
ATOM 2830 O O . GLY A 1 340 ? 0.313 25.448 -25.206 1.00 66.50 340 GLY A O 1
ATOM 2831 N N . VAL A 1 341 ? 2.307 26.397 -25.604 1.00 70.75 341 VAL A N 1
ATOM 2832 C CA . VAL A 1 341 ? 2.865 25.261 -26.371 1.00 70.75 341 VAL A CA 1
ATOM 2833 C C . VAL A 1 341 ? 3.919 24.541 -25.531 1.00 70.75 341 VAL A C 1
ATOM 2835 O O . VAL A 1 341 ? 4.789 25.182 -24.941 1.00 70.75 341 VAL A O 1
ATOM 2838 N N . SER A 1 342 ? 3.861 23.206 -25.448 1.00 72.44 342 SER A N 1
ATOM 2839 C CA . SER A 1 342 ? 4.855 22.463 -24.660 1.00 72.44 342 SER A CA 1
ATOM 2840 C C . SER A 1 342 ? 6.242 22.510 -25.327 1.00 72.44 342 SER A C 1
ATOM 2842 O O . SER A 1 342 ? 6.319 22.435 -26.556 1.00 72.44 342 SER A O 1
ATOM 2844 N N . PRO A 1 343 ? 7.352 22.566 -24.563 1.00 73.62 343 PRO A N 1
ATOM 2845 C CA . PRO A 1 343 ? 8.694 22.520 -25.143 1.00 73.62 343 PRO A CA 1
ATOM 2846 C C . PRO A 1 343 ? 8.918 21.302 -26.045 1.00 73.62 343 PRO A C 1
ATOM 2848 O O . PRO A 1 343 ? 9.499 21.433 -27.116 1.00 73.62 343 PRO A O 1
ATOM 2851 N N . LEU A 1 344 ? 8.385 20.139 -25.651 1.00 75.88 344 LEU A N 1
ATOM 2852 C CA . LEU A 1 344 ? 8.445 18.906 -26.437 1.00 75.88 344 LEU A CA 1
ATOM 2853 C C . LEU A 1 344 ? 7.770 19.067 -27.806 1.00 75.88 344 LEU A C 1
ATOM 2855 O O . LEU A 1 344 ? 8.357 18.699 -28.816 1.00 75.88 344 LEU A O 1
ATOM 2859 N N . GLN A 1 345 ? 6.577 19.665 -27.847 1.00 73.06 345 GLN A N 1
ATOM 2860 C CA . GLN A 1 345 ? 5.849 19.915 -29.091 1.00 73.06 345 GLN A CA 1
ATOM 2861 C C . GLN A 1 345 ? 6.639 20.830 -30.039 1.00 73.06 345 GLN A C 1
ATOM 2863 O O . GLN A 1 345 ? 6.718 20.544 -31.228 1.00 73.06 345 GLN A O 1
ATOM 2868 N N . VAL A 1 346 ? 7.296 21.870 -29.514 1.00 77.56 346 VAL A N 1
ATOM 2869 C CA . VAL A 1 346 ? 8.152 22.766 -30.312 1.00 77.56 346 VAL A CA 1
ATOM 2870 C C . VAL A 1 346 ? 9.340 22.019 -30.939 1.00 77.56 346 VAL A C 1
ATOM 2872 O O . VAL A 1 346 ? 9.684 22.285 -32.090 1.00 77.56 346 VAL A O 1
ATOM 2875 N N . TYR A 1 347 ? 9.947 21.062 -30.227 1.00 76.50 347 TYR A N 1
ATOM 2876 C CA . TYR A 1 347 ? 10.997 20.209 -30.798 1.00 76.50 347 TYR A CA 1
ATOM 2877 C C . TYR A 1 347 ? 10.446 19.201 -31.817 1.00 76.50 347 TYR A C 1
ATOM 2879 O O . TYR A 1 347 ? 11.035 19.048 -32.883 1.00 76.50 347 TYR A O 1
ATOM 2887 N N . CYS A 1 348 ? 9.299 18.571 -31.549 1.00 78.44 348 CYS A N 1
ATOM 2888 C CA . CYS A 1 348 ? 8.642 17.666 -32.496 1.00 78.44 348 CYS A CA 1
ATOM 2889 C C . CYS A 1 348 ? 8.277 18.373 -33.815 1.00 78.44 348 CYS A C 1
ATOM 2891 O O . CYS A 1 348 ? 8.578 17.854 -34.888 1.00 78.44 348 CYS A O 1
ATOM 2893 N N . GLU A 1 349 ? 7.705 19.579 -33.750 1.00 75.81 349 GLU A N 1
ATOM 2894 C CA . GLU A 1 349 ? 7.414 20.409 -34.927 1.00 75.81 349 GLU A CA 1
ATOM 2895 C C . GLU A 1 349 ? 8.700 20.786 -35.691 1.00 75.81 349 GLU A C 1
ATOM 2897 O O . GLU A 1 349 ? 8.721 20.741 -36.922 1.00 75.81 349 GLU A O 1
ATOM 2902 N N . ALA A 1 350 ? 9.794 21.097 -34.983 1.00 77.12 350 ALA A N 1
ATOM 2903 C CA . ALA A 1 350 ? 11.089 21.420 -35.590 1.00 77.12 350 ALA A CA 1
ATOM 2904 C C . ALA A 1 350 ? 11.773 20.215 -36.271 1.00 77.12 350 ALA A C 1
ATOM 2906 O O . ALA A 1 350 ? 12.459 20.397 -37.277 1.00 77.12 350 ALA A O 1
ATOM 2907 N N . GLU A 1 351 ? 11.565 18.995 -35.767 1.00 79.25 351 GLU A N 1
ATOM 2908 C CA . GLU A 1 351 ? 12.014 17.748 -36.409 1.00 79.25 351 GLU A CA 1
ATOM 2909 C C . GLU A 1 351 ? 11.057 17.249 -37.512 1.00 79.25 351 GLU A C 1
ATOM 2911 O O . GLU A 1 351 ? 11.326 16.236 -38.159 1.00 79.25 351 GLU A O 1
ATOM 2916 N N . GLY A 1 352 ? 9.955 17.963 -37.775 1.00 75.62 352 GLY A N 1
ATOM 2917 C CA . GLY A 1 352 ? 8.977 17.598 -38.803 1.00 75.62 352 GLY A CA 1
ATOM 2918 C C . GLY A 1 352 ? 8.081 16.415 -38.423 1.00 75.62 352 GLY A C 1
ATOM 2919 O O . GLY A 1 352 ? 7.500 15.779 -39.304 1.00 75.62 352 GLY A O 1
ATOM 2920 N N . VAL A 1 353 ? 7.958 16.112 -37.127 1.00 78.44 353 VAL A N 1
ATOM 2921 C CA . VAL A 1 353 ? 7.013 15.115 -36.614 1.00 78.44 353 VAL A CA 1
ATOM 2922 C C . VAL A 1 353 ? 5.591 15.621 -36.857 1.00 78.44 353 VAL A C 1
ATOM 2924 O O . VAL A 1 353 ? 5.220 16.709 -36.424 1.00 78.44 353 VAL A O 1
ATOM 2927 N N . THR A 1 354 ? 4.786 14.829 -37.561 1.00 75.06 354 THR A N 1
ATOM 2928 C CA . THR A 1 354 ? 3.386 15.152 -37.866 1.00 75.06 354 THR A CA 1
ATOM 2929 C C . THR A 1 354 ? 2.434 14.484 -36.882 1.00 75.06 354 THR A C 1
ATOM 2931 O O . THR A 1 354 ? 2.616 13.305 -36.573 1.00 75.06 354 THR A O 1
ATOM 2934 N N . ASP A 1 355 ? 1.375 15.186 -36.476 1.00 78.56 355 ASP A N 1
ATOM 2935 C CA . ASP A 1 355 ? 0.319 14.620 -35.632 1.00 78.56 355 ASP A CA 1
ATOM 2936 C C . ASP A 1 355 ? -0.339 13.390 -36.275 1.00 78.56 355 ASP A C 1
ATOM 2938 O O . ASP A 1 355 ? -0.789 13.412 -37.424 1.00 78.56 355 ASP A O 1
ATOM 2942 N N . ILE A 1 356 ? -0.424 12.304 -35.502 1.00 80.81 356 ILE A N 1
ATOM 2943 C CA . ILE A 1 356 ? -1.019 11.039 -35.935 1.00 80.81 356 ILE A CA 1
ATOM 2944 C C . ILE A 1 356 ? -2.414 10.893 -35.327 1.00 80.81 356 ILE A C 1
ATOM 2946 O O . ILE A 1 356 ? -2.574 10.576 -34.149 1.00 80.81 356 ILE A O 1
ATOM 2950 N N . VAL A 1 357 ? -3.443 11.039 -36.161 1.00 88.50 357 VAL A N 1
ATOM 2951 C CA . VAL A 1 357 ? -4.830 10.765 -35.767 1.00 88.50 357 VAL A CA 1
ATOM 2952 C C . VAL A 1 357 ? -5.108 9.263 -35.896 1.00 88.50 357 VAL A C 1
ATOM 2954 O O . VAL A 1 357 ? -5.368 8.753 -36.988 1.00 88.50 357 VAL A O 1
ATOM 2957 N N . ILE A 1 358 ? -5.059 8.536 -34.773 1.00 90.31 358 ILE A N 1
ATOM 2958 C CA . ILE A 1 358 ? -5.223 7.068 -34.739 1.00 90.31 358 ILE A CA 1
ATOM 2959 C C . ILE A 1 358 ? -6.531 6.617 -35.410 1.00 90.31 358 ILE A C 1
ATOM 2961 O O . ILE A 1 358 ? -6.520 5.675 -36.203 1.00 90.31 358 ILE A O 1
ATOM 2965 N N . THR A 1 359 ? -7.639 7.326 -35.177 1.00 90.50 359 THR A N 1
ATOM 2966 C CA . THR A 1 359 ? -8.948 7.002 -35.772 1.00 90.50 359 THR A CA 1
ATOM 2967 C C . THR A 1 359 ? -8.975 7.140 -37.299 1.00 90.50 359 THR A C 1
ATOM 2969 O O . THR A 1 359 ? -9.754 6.453 -37.960 1.00 90.50 359 THR A O 1
ATOM 2972 N N . GLU A 1 360 ? -8.123 7.981 -37.896 1.00 93.00 360 GLU A N 1
ATOM 2973 C CA . GLU A 1 360 ? -7.964 8.048 -39.352 1.00 93.00 360 GLU A CA 1
ATOM 2974 C C . GLU A 1 360 ? -7.089 6.921 -39.895 1.00 93.00 360 GLU A C 1
ATOM 2976 O O . GLU A 1 360 ? -7.374 6.396 -40.973 1.00 93.00 360 GLU A O 1
ATOM 2981 N N . LEU A 1 361 ? -6.034 6.535 -39.170 1.00 92.56 361 LEU A N 1
ATOM 2982 C CA . LEU A 1 361 ? -5.198 5.399 -39.559 1.00 92.56 361 LEU A CA 1
ATOM 2983 C C . LEU A 1 361 ? -5.969 4.079 -39.484 1.00 92.56 361 LEU A C 1
ATOM 2985 O O . LEU A 1 361 ? -5.871 3.282 -40.413 1.00 92.56 361 LEU A O 1
ATOM 2989 N N . LEU A 1 362 ? -6.787 3.876 -38.447 1.00 93.06 362 LEU A N 1
ATOM 2990 C CA . LEU A 1 362 ? -7.672 2.712 -38.342 1.00 93.06 362 LEU A CA 1
ATOM 2991 C C . LEU A 1 362 ? -8.636 2.639 -39.536 1.00 93.06 362 LEU A C 1
ATOM 2993 O O . LEU A 1 362 ? -8.666 1.618 -40.214 1.00 93.06 362 LEU A O 1
ATOM 2997 N N . LYS A 1 363 ? -9.307 3.745 -39.894 1.00 93.75 363 LYS A N 1
ATOM 2998 C CA . LYS A 1 363 ? -10.161 3.811 -41.100 1.00 93.75 363 LYS A CA 1
ATOM 2999 C C . LYS A 1 363 ? -9.399 3.490 -42.390 1.00 93.75 363 LYS A C 1
ATOM 3001 O O . LYS A 1 363 ? -9.932 2.801 -43.253 1.00 93.75 363 LYS A O 1
ATOM 3006 N N . LYS A 1 364 ? -8.163 3.984 -42.541 1.00 93.06 364 LYS A N 1
ATOM 3007 C CA . LYS A 1 364 ? -7.312 3.690 -43.710 1.00 93.06 364 LYS A CA 1
ATOM 3008 C C . LYS A 1 364 ? -6.921 2.207 -43.767 1.00 93.06 364 LYS A C 1
ATOM 3010 O O . LYS A 1 364 ? -6.923 1.643 -44.856 1.00 93.06 364 LYS A O 1
ATOM 3015 N N . LEU A 1 365 ? -6.638 1.574 -42.625 1.00 93.56 365 LEU A N 1
ATOM 3016 C CA . LEU A 1 365 ? -6.361 0.135 -42.541 1.00 93.56 365 LEU A CA 1
ATOM 3017 C C . LEU A 1 365 ? -7.605 -0.723 -42.796 1.00 93.56 365 LEU A C 1
ATOM 3019 O O . LEU A 1 365 ? -7.484 -1.724 -43.492 1.00 93.56 365 LEU A O 1
ATOM 3023 N N . ASP A 1 366 ? -8.778 -0.333 -42.291 1.00 91.62 366 ASP A N 1
ATOM 3024 C CA . ASP A 1 366 ? -10.042 -1.034 -42.557 1.00 91.62 366 ASP A CA 1
ATOM 3025 C C . ASP A 1 366 ? -10.364 -0.999 -44.069 1.00 91.62 366 ASP A C 1
ATOM 3027 O O . ASP A 1 366 ? -10.548 -2.043 -44.689 1.00 91.62 366 ASP A O 1
ATOM 3031 N N . ILE A 1 367 ? -10.291 0.180 -44.712 1.00 91.94 367 ILE A N 1
ATOM 3032 C CA . ILE A 1 367 ? -10.473 0.323 -46.173 1.00 91.94 367 ILE A CA 1
ATOM 3033 C C . ILE A 1 367 ? -9.474 -0.542 -46.956 1.00 91.94 367 ILE A C 1
ATOM 3035 O O . ILE A 1 367 ? -9.840 -1.145 -47.967 1.00 91.94 367 ILE A O 1
ATOM 3039 N N . LEU A 1 368 ? -8.216 -0.596 -46.512 1.00 90.56 368 LEU A N 1
ATOM 3040 C CA . LEU A 1 368 ? -7.162 -1.366 -47.168 1.00 90.56 368 LEU A CA 1
ATOM 3041 C C . LEU A 1 368 ? -7.330 -2.882 -46.956 1.00 90.56 368 LEU A C 1
ATOM 3043 O O . LEU A 1 368 ? -7.046 -3.645 -47.873 1.00 90.56 368 LEU A O 1
ATOM 3047 N N . GLY A 1 369 ? -7.850 -3.316 -45.805 1.00 85.44 369 GLY A N 1
ATOM 3048 C CA . GLY A 1 369 ? -8.217 -4.711 -45.547 1.00 85.44 369 GLY A CA 1
ATOM 3049 C C . GLY A 1 369 ? -9.417 -5.188 -46.373 1.00 85.44 369 GLY A C 1
ATOM 3050 O O . GLY A 1 369 ? -9.409 -6.320 -46.847 1.00 85.44 369 GLY A O 1
ATOM 3051 N N . ASP A 1 370 ? -10.407 -4.318 -46.596 1.00 85.00 370 ASP A N 1
ATOM 3052 C CA . ASP A 1 370 ? -11.642 -4.664 -47.315 1.00 85.00 370 ASP A CA 1
ATOM 3053 C C . ASP A 1 370 ? -11.509 -4.619 -48.852 1.00 85.00 370 ASP A C 1
ATOM 3055 O O . ASP A 1 370 ? -12.245 -5.317 -49.551 1.00 85.00 370 ASP A O 1
ATOM 3059 N N . ASN A 1 371 ? -10.615 -3.783 -49.406 1.00 74.69 371 ASN A N 1
ATOM 3060 C CA . ASN A 1 371 ? -10.622 -3.440 -50.842 1.00 74.69 371 ASN A CA 1
ATOM 3061 C C . ASN A 1 371 ? -9.339 -3.783 -51.622 1.00 74.69 371 ASN A C 1
ATOM 3063 O O . ASN A 1 371 ? -9.309 -3.576 -52.838 1.00 74.69 371 ASN A O 1
ATOM 3067 N N . ALA A 1 372 ? -8.273 -4.268 -50.978 1.00 76.12 372 ALA A N 1
ATOM 3068 C CA . ALA A 1 372 ? -7.012 -4.573 -51.658 1.00 76.12 372 ALA A CA 1
ATOM 3069 C C . ALA A 1 372 ? -6.766 -6.085 -51.799 1.00 76.12 372 ALA A C 1
ATOM 3071 O O . ALA A 1 372 ? -6.971 -6.861 -50.868 1.00 76.12 372 ALA A O 1
ATOM 3072 N N . ASN A 1 373 ? -6.235 -6.498 -52.956 1.00 84.38 373 ASN A N 1
ATOM 3073 C CA . ASN A 1 373 ? -5.723 -7.855 -53.187 1.00 84.38 373 ASN A CA 1
ATOM 3074 C C . ASN A 1 373 ? -4.363 -8.041 -52.488 1.00 84.38 373 ASN A C 1
ATOM 3076 O O . ASN A 1 373 ? -3.331 -8.192 -53.141 1.00 84.38 373 ASN A O 1
ATOM 3080 N N . LEU A 1 374 ? -4.372 -7.980 -51.158 1.00 89.31 374 LEU A N 1
ATOM 3081 C CA . LEU A 1 374 ? -3.200 -8.151 -50.306 1.00 89.31 374 LEU A CA 1
ATOM 3082 C C . LEU A 1 374 ? -2.742 -9.610 -50.300 1.00 89.31 374 LEU A C 1
ATOM 3084 O O . LEU A 1 374 ? -3.558 -10.529 -50.169 1.00 89.31 374 LEU A O 1
ATOM 3088 N N . THR A 1 375 ? -1.431 -9.826 -50.349 1.00 92.81 375 THR A N 1
ATOM 3089 C CA . THR A 1 375 ? -0.826 -11.124 -50.034 1.00 92.81 375 THR A CA 1
ATOM 3090 C C . THR A 1 375 ? -1.055 -11.492 -48.564 1.00 92.81 375 THR A C 1
ATOM 3092 O O . THR A 1 375 ? -1.302 -10.632 -47.719 1.00 92.81 375 THR A O 1
ATOM 3095 N N . ASN A 1 376 ? -0.940 -12.779 -48.222 1.00 92.50 376 ASN A N 1
ATOM 3096 C CA . ASN A 1 376 ? -1.139 -13.247 -46.844 1.00 92.50 376 ASN A CA 1
ATOM 3097 C C . ASN A 1 376 ? -0.200 -12.553 -45.835 1.00 92.50 376 ASN A C 1
ATOM 3099 O O . ASN A 1 376 ? -0.592 -12.320 -44.695 1.00 92.50 376 ASN A O 1
ATOM 3103 N N . GLU A 1 377 ? 1.023 -12.203 -46.247 1.00 92.94 377 GLU A N 1
ATOM 3104 C CA . GLU A 1 377 ? 1.984 -11.479 -45.405 1.00 92.94 377 GLU A CA 1
ATOM 3105 C C . GLU A 1 377 ? 1.523 -10.036 -45.152 1.00 92.94 377 GLU A C 1
ATOM 3107 O O . GLU A 1 377 ? 1.499 -9.585 -44.006 1.00 92.94 377 GLU A O 1
ATOM 3112 N N . GLU A 1 378 ? 1.059 -9.334 -46.189 1.00 91.88 378 GLU A N 1
ATOM 3113 C CA . GLU A 1 378 ? 0.506 -7.980 -46.067 1.00 91.88 378 GLU A CA 1
ATOM 3114 C C . GLU A 1 378 ? -0.777 -7.955 -45.220 1.00 91.88 378 GLU A C 1
ATOM 3116 O O . GLU A 1 378 ? -0.939 -7.064 -44.387 1.00 91.88 378 GLU A O 1
ATOM 3121 N N . GLN A 1 379 ? -1.654 -8.958 -45.347 1.00 90.75 379 GLN A N 1
ATOM 3122 C CA . GLN A 1 379 ? -2.841 -9.098 -44.491 1.00 90.75 379 GLN A CA 1
ATOM 3123 C C . GLN A 1 379 ? -2.459 -9.233 -43.008 1.00 90.75 379 GLN A C 1
ATOM 3125 O O . GLN A 1 379 ? -3.047 -8.568 -42.153 1.00 90.75 379 GLN A O 1
ATOM 3130 N N . VAL A 1 380 ? -1.440 -10.042 -42.687 1.00 93.38 380 VAL A N 1
ATOM 3131 C CA . VAL A 1 380 ? -0.925 -10.177 -41.312 1.00 93.38 380 VAL A CA 1
ATOM 3132 C C . VAL A 1 380 ? -0.347 -8.853 -40.803 1.00 93.38 380 VAL A C 1
ATOM 3134 O O . VAL A 1 380 ? -0.619 -8.476 -39.661 1.00 93.38 380 VAL A O 1
ATOM 3137 N N . VAL A 1 381 ? 0.386 -8.108 -41.638 1.00 93.88 381 VAL A N 1
ATOM 3138 C CA . VAL A 1 381 ? 0.912 -6.776 -41.284 1.00 93.88 381 VAL A CA 1
ATOM 3139 C C . VAL A 1 381 ? -0.219 -5.780 -41.005 1.00 93.88 381 VAL A C 1
ATOM 3141 O O . VAL A 1 381 ? -0.157 -5.063 -40.007 1.00 93.88 381 VAL A O 1
ATOM 3144 N N . VAL A 1 382 ? -1.281 -5.767 -41.816 1.00 92.94 382 VAL A N 1
ATOM 3145 C CA . VAL A 1 382 ? -2.459 -4.897 -41.625 1.00 92.94 382 VAL A CA 1
ATOM 3146 C C . VAL A 1 382 ? -3.196 -5.231 -40.326 1.00 92.94 382 VAL A C 1
ATOM 3148 O O . VAL A 1 382 ? -3.493 -4.329 -39.541 1.00 92.94 382 VAL A O 1
ATOM 3151 N N . ILE A 1 383 ? -3.421 -6.518 -40.041 1.00 93.00 383 ILE A N 1
ATOM 3152 C CA . ILE A 1 383 ? -4.028 -6.981 -38.781 1.00 93.00 383 ILE A CA 1
ATOM 3153 C C . ILE A 1 383 ? -3.160 -6.587 -37.575 1.00 93.00 383 ILE A C 1
ATOM 3155 O O . ILE A 1 383 ? -3.684 -6.141 -36.548 1.00 93.00 383 ILE A O 1
ATOM 3159 N N . HIS A 1 384 ? -1.834 -6.710 -37.688 1.00 94.81 384 HIS A N 1
ATOM 3160 C CA . HIS A 1 384 ? -0.911 -6.331 -36.622 1.00 94.81 384 HIS A CA 1
ATOM 3161 C C . HIS A 1 384 ? -0.905 -4.815 -36.382 1.00 94.81 384 HIS A C 1
ATOM 3163 O O . HIS A 1 384 ? -1.097 -4.381 -35.246 1.00 94.81 384 HIS A O 1
ATOM 3169 N N . ALA A 1 385 ? -0.784 -4.005 -37.438 1.00 94.25 385 ALA A N 1
ATOM 3170 C CA . ALA A 1 385 ? -0.837 -2.545 -37.360 1.00 94.25 385 ALA A CA 1
ATOM 3171 C C . ALA A 1 385 ? -2.155 -2.053 -36.740 1.00 94.25 385 ALA A C 1
ATOM 3173 O O . ALA A 1 385 ? -2.145 -1.208 -35.845 1.00 94.25 385 ALA A O 1
ATOM 3174 N N . ARG A 1 386 ? -3.284 -2.648 -37.142 1.00 94.69 386 ARG A N 1
ATOM 3175 C CA . ARG A 1 386 ? -4.608 -2.376 -36.569 1.00 94.69 386 ARG A CA 1
ATOM 3176 C C . ARG A 1 386 ? -4.654 -2.699 -35.075 1.00 94.69 386 ARG A C 1
ATOM 3178 O O . ARG A 1 386 ? -5.123 -1.884 -34.291 1.00 94.69 386 ARG A O 1
ATOM 3185 N N . THR A 1 387 ? -4.106 -3.847 -34.671 1.00 95.81 387 THR A N 1
ATOM 3186 C CA . THR A 1 387 ? -4.029 -4.263 -33.259 1.00 95.81 387 THR A CA 1
ATOM 3187 C C . THR A 1 387 ? -3.187 -3.292 -32.426 1.00 95.81 387 THR A C 1
ATOM 3189 O O . THR A 1 387 ? -3.617 -2.882 -31.349 1.00 95.81 387 THR A O 1
ATOM 3192 N N . VAL A 1 388 ? -2.017 -2.884 -32.929 1.00 96.50 388 VAL A N 1
ATOM 3193 C CA . VAL A 1 388 ? -1.132 -1.912 -32.262 1.00 96.50 388 VAL A CA 1
ATOM 3194 C C . VAL A 1 388 ? -1.824 -0.556 -32.106 1.00 96.50 388 VAL A C 1
ATOM 3196 O O . VAL A 1 388 ? -1.817 0.002 -31.011 1.00 96.50 388 VAL A O 1
ATOM 3199 N N . LEU A 1 389 ? -2.487 -0.055 -33.152 1.00 95.06 389 LEU A N 1
ATOM 3200 C CA . LEU A 1 389 ? -3.235 1.203 -33.094 1.00 95.06 389 LEU A CA 1
ATOM 3201 C C . LEU A 1 389 ? -4.421 1.143 -32.117 1.00 95.06 389 LEU A C 1
ATOM 3203 O O . LEU A 1 389 ? -4.606 2.080 -31.346 1.00 95.06 389 LEU A O 1
ATOM 3207 N N . THR A 1 390 ? -5.171 0.036 -32.063 1.00 94.50 390 THR A N 1
ATOM 3208 C CA . THR A 1 390 ? -6.249 -0.152 -31.070 1.00 94.50 390 THR A CA 1
ATOM 3209 C C . THR A 1 390 ? -5.721 -0.196 -29.629 1.00 94.50 390 THR A C 1
ATOM 3211 O O . THR A 1 390 ? -6.394 0.268 -28.708 1.00 94.50 390 THR A O 1
ATOM 3214 N N . LEU A 1 391 ? -4.526 -0.750 -29.397 1.00 95.94 391 LEU A N 1
ATOM 3215 C CA . LEU A 1 391 ? -3.890 -0.725 -28.074 1.00 95.94 391 LEU A CA 1
ATOM 3216 C C . LEU A 1 391 ? -3.402 0.683 -27.707 1.00 95.94 391 LEU A C 1
ATOM 3218 O O . LEU A 1 391 ? -3.595 1.109 -26.570 1.00 95.94 391 LEU A O 1
ATOM 3222 N N . ALA A 1 392 ? -2.830 1.416 -28.666 1.00 93.19 392 ALA A N 1
ATOM 3223 C CA . ALA A 1 392 ? -2.410 2.801 -28.478 1.00 93.19 392 ALA A CA 1
ATOM 3224 C C . ALA A 1 392 ? -3.600 3.732 -28.177 1.00 93.19 392 ALA A C 1
ATOM 3226 O O . ALA A 1 392 ? -3.508 4.552 -27.270 1.00 93.19 392 ALA A O 1
ATOM 3227 N N . GLU A 1 393 ? -4.736 3.559 -28.860 1.00 92.88 393 GLU A N 1
ATOM 3228 C CA . GLU A 1 393 ? -5.972 4.317 -28.607 1.00 92.88 393 GLU A CA 1
ATOM 3229 C C . GLU A 1 393 ? -6.471 4.140 -27.165 1.00 92.88 393 GLU A C 1
ATOM 3231 O O . GLU A 1 393 ? -6.670 5.125 -26.455 1.00 92.88 393 GLU A O 1
ATOM 3236 N N . LYS A 1 394 ? -6.562 2.892 -26.683 1.00 94.75 394 LYS A N 1
ATOM 3237 C CA . LYS A 1 394 ? -6.927 2.589 -25.285 1.00 94.75 394 LYS A CA 1
ATOM 3238 C C . LYS A 1 394 ? -5.945 3.172 -24.271 1.00 94.75 394 LYS A C 1
ATOM 3240 O O . LYS A 1 394 ? -6.342 3.567 -23.177 1.00 94.75 394 LYS A O 1
ATOM 3245 N N . TRP A 1 395 ? -4.657 3.204 -24.610 1.00 95.81 395 TRP A N 1
ATOM 3246 C CA . TRP A 1 395 ? -3.635 3.758 -23.728 1.00 95.81 395 TRP A CA 1
ATOM 3247 C C . TRP A 1 395 ? -3.718 5.289 -23.653 1.00 95.81 395 TRP A C 1
ATOM 3249 O O . TRP A 1 395 ? -3.633 5.846 -22.560 1.00 95.81 395 TRP A O 1
ATOM 3259 N N . LEU A 1 396 ? -3.987 5.967 -24.775 1.00 91.94 396 LEU A N 1
ATOM 3260 C CA . LEU A 1 396 ? -4.275 7.406 -24.799 1.00 91.94 396 LEU A CA 1
ATOM 3261 C C . LEU A 1 396 ? -5.560 7.752 -24.031 1.00 91.94 396 LEU A C 1
ATOM 3263 O O . LEU A 1 396 ? -5.561 8.710 -23.262 1.00 91.94 396 LEU A O 1
ATOM 3267 N N . GLU A 1 397 ? -6.623 6.953 -24.166 1.00 94.00 397 GLU A N 1
ATOM 3268 C CA . GLU A 1 397 ? -7.858 7.115 -23.384 1.00 94.00 397 GLU A CA 1
ATOM 3269 C C . GLU A 1 397 ? -7.578 7.015 -21.872 1.00 94.00 397 GLU A C 1
ATOM 3271 O O . GLU A 1 397 ? -7.989 7.880 -21.095 1.00 94.00 397 GLU A O 1
ATOM 3276 N N . GLN A 1 398 ? -6.790 6.020 -21.447 1.00 95.81 398 GLN A N 1
ATOM 3277 C CA . GLN A 1 398 ? -6.368 5.873 -20.051 1.00 95.81 398 GLN A CA 1
ATOM 3278 C C . GLN A 1 398 ? -5.515 7.059 -19.560 1.00 95.81 398 GLN A C 1
ATOM 3280 O O . GLN A 1 398 ? -5.660 7.488 -18.408 1.00 95.81 398 GLN A O 1
ATOM 3285 N N . ILE A 1 399 ? -4.641 7.609 -20.410 1.00 94.06 399 ILE A N 1
ATOM 3286 C CA . ILE A 1 399 ? -3.852 8.811 -20.105 1.00 94.06 399 ILE A CA 1
ATOM 3287 C C . ILE A 1 399 ? -4.770 10.026 -19.915 1.00 94.06 399 ILE A C 1
ATOM 3289 O O . ILE A 1 399 ? -4.610 10.743 -18.929 1.00 94.06 399 ILE A O 1
ATOM 3293 N N . GLU A 1 400 ? -5.761 10.239 -20.782 1.00 93.81 400 GLU A N 1
ATOM 3294 C CA . GLU A 1 400 ? -6.667 11.394 -20.698 1.00 93.81 400 GLU A CA 1
ATOM 3295 C C . GLU A 1 400 ? -7.602 11.321 -19.473 1.00 93.81 400 GLU A C 1
ATOM 3297 O O . GLU A 1 400 ? -7.812 12.327 -18.787 1.00 93.81 400 GLU A O 1
ATOM 3302 N N . VAL A 1 401 ? -8.073 10.121 -19.107 1.00 96.38 401 VAL A N 1
ATOM 3303 C CA . VAL A 1 401 ? -8.775 9.878 -17.830 1.00 96.38 401 VAL A CA 1
ATOM 3304 C C . VAL A 1 401 ? -7.871 10.203 -16.634 1.00 96.38 401 VAL A C 1
ATOM 3306 O O . VAL A 1 401 ? -8.292 10.886 -15.697 1.00 96.38 401 VAL A O 1
ATOM 3309 N N . THR A 1 402 ? -6.607 9.767 -16.669 1.00 94.25 402 THR A N 1
ATOM 3310 C CA . THR A 1 402 ? -5.634 10.019 -15.590 1.00 94.25 402 THR A CA 1
ATOM 3311 C C . THR A 1 402 ? -5.312 11.511 -15.465 1.00 94.25 402 THR A C 1
ATOM 3313 O O . THR A 1 402 ? -5.294 12.052 -14.360 1.00 94.25 402 THR A O 1
ATOM 3316 N N . LYS A 1 403 ? -5.125 12.202 -16.593 1.00 93.19 403 LYS A N 1
ATOM 3317 C CA . LYS A 1 403 ? -4.914 13.652 -16.685 1.00 93.19 403 LYS A CA 1
ATOM 3318 C C . LYS A 1 403 ? -6.103 14.432 -16.128 1.00 93.19 403 LYS A C 1
ATOM 3320 O O . LYS A 1 403 ? -5.893 15.330 -15.319 1.00 93.19 403 LYS A O 1
ATOM 3325 N N . SER A 1 404 ? -7.330 14.038 -16.467 1.00 95.75 404 SER A N 1
ATOM 3326 C CA . SER A 1 404 ? -8.553 14.647 -15.926 1.00 95.75 404 SER A CA 1
ATOM 3327 C C . SER A 1 404 ? -8.638 14.490 -14.400 1.00 95.75 404 SER A C 1
ATOM 3329 O O . SER A 1 404 ? -8.915 15.451 -13.683 1.00 95.75 404 SER A O 1
ATOM 3331 N N . ALA A 1 405 ? -8.320 13.302 -13.874 1.00 96.44 405 ALA A N 1
ATOM 3332 C CA . ALA A 1 405 ? -8.289 13.053 -12.431 1.00 96.44 405 ALA A CA 1
ATOM 3333 C C . ALA A 1 405 ? -7.180 13.843 -11.703 1.00 96.44 405 ALA A C 1
ATOM 3335 O O . ALA A 1 405 ? -7.381 14.292 -10.574 1.00 96.44 405 ALA A O 1
ATOM 3336 N N . LEU A 1 406 ? -6.018 14.041 -12.336 1.00 94.56 406 LEU A N 1
ATOM 3337 C CA . LEU A 1 406 ? -4.946 14.891 -11.806 1.00 94.56 406 LEU A CA 1
ATOM 3338 C C . LEU A 1 406 ? -5.329 16.377 -11.823 1.00 94.56 406 LEU A C 1
ATOM 3340 O O . LEU A 1 406 ? -5.086 17.067 -10.836 1.00 94.56 406 LEU A O 1
ATOM 3344 N N . GLN A 1 407 ? -5.972 16.857 -12.890 1.00 93.81 407 GLN A N 1
ATOM 3345 C CA . GLN A 1 407 ? -6.486 18.226 -12.972 1.00 93.81 407 GLN A CA 1
ATOM 3346 C C . GLN A 1 407 ? -7.535 18.501 -11.888 1.00 93.81 407 GLN A C 1
ATOM 3348 O O . GLN A 1 407 ? -7.454 19.534 -11.226 1.00 93.81 407 GLN A O 1
ATOM 3353 N N . GLN A 1 408 ? -8.451 17.560 -11.627 1.00 96.25 408 GLN A N 1
ATOM 3354 C CA . GLN A 1 408 ? -9.394 17.686 -10.513 1.00 96.25 408 GLN A CA 1
ATOM 3355 C C . GLN A 1 408 ? -8.661 17.793 -9.168 1.00 96.25 408 GLN A C 1
ATOM 3357 O O . GLN A 1 408 ? -8.902 18.735 -8.421 1.00 96.25 408 GLN A O 1
ATOM 3362 N N . LYS A 1 409 ? -7.683 16.914 -8.898 1.00 96.31 409 LYS A N 1
ATOM 3363 C CA . LYS A 1 409 ? -6.873 16.996 -7.669 1.00 96.31 409 LYS A CA 1
ATOM 3364 C C . LYS A 1 409 ? -6.117 18.318 -7.526 1.00 96.31 409 LYS A C 1
ATOM 3366 O O . LYS A 1 409 ? -5.968 18.801 -6.409 1.00 96.31 409 LYS A O 1
ATOM 3371 N N . MET A 1 410 ? -5.635 18.910 -8.620 1.00 95.44 410 MET A N 1
ATOM 3372 C CA . MET A 1 410 ? -5.004 20.234 -8.576 1.00 95.44 410 MET A CA 1
ATOM 3373 C C . MET A 1 410 ? -5.997 21.322 -8.148 1.00 95.44 410 MET A C 1
ATOM 3375 O O . MET A 1 410 ? -5.652 22.148 -7.306 1.00 95.44 410 MET A O 1
ATOM 3379 N N . LEU A 1 411 ? -7.227 21.297 -8.675 1.00 95.62 411 LEU A N 1
ATOM 3380 C CA . LEU A 1 411 ? -8.294 22.220 -8.270 1.00 95.62 411 LEU A CA 1
ATOM 3381 C C . LEU A 1 411 ? -8.687 22.022 -6.799 1.00 95.62 411 LEU A C 1
ATOM 3383 O O . LEU A 1 411 ? -8.843 23.004 -6.072 1.00 95.62 411 LEU A O 1
ATOM 3387 N N . ASP A 1 412 ? -8.787 20.770 -6.348 1.00 96.25 412 ASP A N 1
ATOM 3388 C CA . ASP A 1 412 ? -9.096 20.432 -4.956 1.00 96.25 412 ASP A CA 1
ATOM 3389 C C . ASP A 1 412 ? -8.013 20.992 -4.013 1.00 96.25 412 ASP A C 1
ATOM 3391 O O . ASP A 1 412 ? -8.333 21.731 -3.080 1.00 96.25 412 ASP A O 1
ATOM 3395 N N . ILE A 1 413 ? -6.728 20.755 -4.314 1.00 95.75 413 ILE A N 1
ATOM 3396 C CA . ILE A 1 413 ? -5.577 21.275 -3.551 1.00 95.75 413 ILE A CA 1
ATOM 3397 C C . ILE A 1 413 ? -5.537 22.812 -3.556 1.00 95.75 413 ILE A C 1
ATOM 3399 O O . ILE A 1 413 ? -5.246 23.426 -2.529 1.00 95.75 413 ILE A O 1
ATOM 3403 N N . GLU A 1 414 ? -5.842 23.464 -4.682 1.00 95.56 414 GLU A N 1
ATOM 3404 C CA . GLU A 1 414 ? -5.938 24.928 -4.743 1.00 95.56 414 GLU A CA 1
ATOM 3405 C C . GLU A 1 414 ? -7.090 25.444 -3.858 1.00 95.56 414 GLU A C 1
ATOM 3407 O O . GLU A 1 414 ? -6.948 26.463 -3.175 1.00 95.56 414 GLU A O 1
ATOM 3412 N N . SER A 1 415 ? -8.214 24.722 -3.790 1.00 95.75 415 SER A N 1
ATOM 3413 C CA . SER A 1 415 ? -9.327 25.054 -2.894 1.00 95.75 415 SER A CA 1
ATOM 3414 C C . SER A 1 415 ? -8.953 24.900 -1.410 1.00 95.75 415 SER A C 1
ATOM 3416 O O . SER A 1 415 ? -9.226 25.806 -0.616 1.00 95.75 415 SER A O 1
ATOM 3418 N N . GLU A 1 416 ? -8.236 23.831 -1.044 1.00 96.75 416 GLU A N 1
ATOM 3419 C CA . GLU A 1 416 ? -7.732 23.598 0.315 1.00 96.75 416 GLU A CA 1
ATOM 3420 C C . GLU A 1 416 ? -6.704 24.661 0.720 1.00 96.75 416 GLU A C 1
ATOM 3422 O O . GLU A 1 416 ? -6.822 25.267 1.783 1.00 96.75 416 GLU A O 1
ATOM 3427 N N . LYS A 1 417 ? -5.741 24.976 -0.155 1.00 96.50 417 LYS A N 1
ATOM 3428 C CA . LYS A 1 417 ? -4.773 26.073 0.021 1.00 96.50 417 LYS A CA 1
ATOM 3429 C C . LYS A 1 417 ? -5.468 27.412 0.287 1.00 96.50 417 LYS A C 1
ATOM 3431 O O . LYS A 1 417 ? -5.041 28.165 1.167 1.00 96.50 417 LYS A O 1
ATOM 3436 N N . ASN A 1 418 ? -6.548 27.708 -0.437 1.00 95.69 418 ASN A N 1
ATOM 3437 C CA . ASN A 1 418 ? -7.339 28.922 -0.234 1.00 95.69 418 ASN A CA 1
ATOM 3438 C C . ASN A 1 418 ? -8.089 28.902 1.113 1.00 95.69 418 ASN A C 1
ATOM 3440 O O . ASN A 1 418 ? -8.193 29.940 1.770 1.00 95.69 418 ASN A O 1
ATOM 3444 N N . LEU A 1 419 ? -8.569 27.737 1.562 1.00 96.38 419 LEU A N 1
ATOM 3445 C CA . LEU A 1 419 ? -9.194 27.569 2.877 1.00 96.38 419 LEU A CA 1
ATOM 3446 C C . LEU A 1 419 ? -8.179 27.741 4.019 1.00 96.38 419 LEU A C 1
ATOM 3448 O O . LEU A 1 419 ? -8.426 28.535 4.927 1.00 96.38 419 LEU A O 1
ATOM 3452 N N . PHE A 1 420 ? -7.018 27.083 3.945 1.00 95.56 420 PHE A N 1
ATOM 3453 C CA . PHE A 1 420 ? -5.924 27.253 4.907 1.00 95.56 420 PHE A CA 1
ATOM 3454 C C . PHE A 1 420 ? -5.429 28.702 4.971 1.00 95.56 420 PHE A C 1
ATOM 3456 O O . PHE A 1 420 ? -5.195 29.220 6.061 1.00 95.56 420 PHE A O 1
ATOM 3463 N N . SER A 1 421 ? -5.333 29.394 3.831 1.00 95.56 421 SER A N 1
ATOM 3464 C CA . SER A 1 421 ? -4.954 30.815 3.798 1.00 95.56 421 SER A CA 1
ATOM 3465 C C . SER A 1 421 ? -5.957 31.700 4.552 1.00 95.56 421 SER A C 1
ATOM 3467 O O . SER A 1 421 ? -5.544 32.595 5.288 1.00 95.56 421 SER A O 1
ATOM 3469 N N . LYS A 1 422 ? -7.266 31.422 4.446 1.00 97.06 422 LYS A N 1
ATOM 3470 C CA . LYS A 1 422 ? -8.302 32.124 5.229 1.00 97.06 422 LYS A CA 1
ATOM 3471 C C . LYS A 1 422 ? -8.220 31.797 6.720 1.00 97.06 422 LYS A C 1
ATOM 3473 O O . LYS A 1 422 ? -8.262 32.706 7.539 1.00 97.06 422 LYS A O 1
ATOM 3478 N N . GLN A 1 423 ? -8.069 30.518 7.073 1.00 96.06 423 GLN A N 1
ATOM 3479 C CA . GLN A 1 423 ? -7.917 30.085 8.469 1.00 96.06 423 GLN A CA 1
ATOM 3480 C C . GLN A 1 423 ? -6.695 30.723 9.135 1.00 96.06 423 GLN A C 1
ATOM 3482 O O . GLN A 1 423 ? -6.789 31.171 10.275 1.00 96.06 423 GLN A O 1
ATOM 3487 N N . LYS A 1 424 ? -5.574 30.819 8.409 1.00 96.38 424 LYS A N 1
ATOM 3488 C CA . LYS A 1 424 ? -4.389 31.546 8.863 1.00 96.38 424 LYS A CA 1
ATOM 3489 C C . LYS A 1 424 ? -4.706 33.024 9.116 1.00 96.38 424 LYS A C 1
ATOM 3491 O O . LYS A 1 424 ? -4.382 33.511 10.189 1.00 96.38 424 LYS A O 1
ATOM 3496 N N . GLY A 1 425 ? -5.386 33.699 8.185 1.00 95.81 425 GLY A N 1
ATOM 3497 C CA . GLY A 1 425 ? -5.805 35.096 8.356 1.00 95.81 425 GLY A CA 1
ATOM 3498 C C . GLY A 1 425 ? -6.605 35.330 9.642 1.00 95.81 425 GLY A C 1
ATOM 3499 O O . GLY A 1 425 ? -6.249 36.204 10.423 1.00 95.81 425 GLY A O 1
ATOM 3500 N N . TYR A 1 426 ? -7.605 34.488 9.928 1.00 96.75 426 TYR A N 1
ATOM 3501 C CA . TYR A 1 426 ? -8.378 34.582 11.176 1.00 96.75 426 TYR A CA 1
ATOM 3502 C C . TYR A 1 426 ? -7.538 34.338 12.442 1.00 96.75 426 TYR A C 1
ATOM 3504 O O . TYR A 1 426 ? -7.803 34.937 13.482 1.00 96.75 426 TYR A O 1
ATOM 3512 N N . LEU A 1 427 ? -6.531 33.459 12.381 1.00 96.12 427 LEU A N 1
ATOM 3513 C CA . LEU A 1 427 ? -5.612 33.234 13.501 1.00 96.12 427 LEU A CA 1
ATOM 3514 C C . LEU A 1 427 ? -4.671 34.426 13.715 1.00 96.12 427 LEU A C 1
ATOM 3516 O O . LEU A 1 427 ? -4.435 34.797 14.863 1.00 96.12 427 LEU A O 1
ATOM 3520 N N . ASP A 1 428 ? -4.171 35.032 12.637 1.00 96.06 428 ASP A N 1
ATOM 3521 C CA . ASP A 1 428 ? -3.339 36.236 12.692 1.00 96.06 428 ASP A CA 1
ATOM 3522 C C . ASP A 1 428 ? -4.151 37.424 13.274 1.00 96.06 428 ASP A C 1
ATOM 3524 O O . ASP A 1 428 ? -3.681 38.096 14.194 1.00 96.06 428 ASP A O 1
ATOM 3528 N N . GLU A 1 429 ? -5.410 37.613 12.849 1.00 96.62 429 GLU A N 1
ATOM 3529 C CA . GLU A 1 429 ? -6.347 38.618 13.396 1.00 96.62 429 GLU A CA 1
ATOM 3530 C C . GLU A 1 429 ? -6.633 38.421 14.901 1.00 96.62 429 GLU A C 1
ATOM 3532 O O . GLU A 1 429 ? -6.579 39.374 15.683 1.00 96.62 429 GLU A O 1
ATOM 3537 N N . GLU A 1 430 ? -6.903 37.186 15.337 1.00 96.44 430 GLU A N 1
ATOM 3538 C CA . GLU A 1 430 ? -7.157 36.857 16.749 1.00 96.44 430 GLU A CA 1
ATOM 3539 C C . GLU A 1 430 ? -5.898 37.036 17.622 1.00 96.44 430 GLU A C 1
ATOM 3541 O O . GLU A 1 430 ? -5.990 37.451 18.783 1.00 96.44 430 GLU A O 1
ATOM 3546 N N . LEU A 1 431 ? -4.706 36.755 17.083 1.00 96.00 431 LEU A N 1
ATOM 3547 C CA . LEU A 1 431 ? -3.435 37.019 17.764 1.00 96.00 431 LEU A CA 1
ATOM 3548 C C . LEU A 1 431 ? -3.199 38.522 17.947 1.00 96.00 431 LEU A C 1
ATOM 3550 O O . LEU A 1 431 ? -2.838 38.944 19.051 1.00 96.00 431 LEU A O 1
ATOM 3554 N N . ASP A 1 432 ? -3.454 39.331 16.917 1.00 96.50 432 ASP A N 1
ATOM 3555 C CA . ASP A 1 432 ? -3.366 40.790 17.010 1.00 96.50 432 ASP A CA 1
ATOM 3556 C C . ASP A 1 432 ? -4.397 41.365 17.993 1.00 96.50 432 ASP A C 1
ATOM 3558 O O . ASP A 1 432 ? -4.052 42.235 18.796 1.00 96.50 432 ASP A O 1
ATOM 3562 N N . TYR A 1 433 ? -5.630 40.844 18.018 1.00 96.50 433 TYR A N 1
ATOM 3563 C CA . TYR A 1 433 ? -6.643 41.245 18.999 1.00 96.50 433 TYR A CA 1
ATOM 3564 C C . TYR A 1 433 ? -6.203 40.948 20.442 1.00 96.50 433 TYR A C 1
ATOM 3566 O O . TYR A 1 433 ? -6.244 41.829 21.308 1.00 96.50 433 TYR A O 1
ATOM 3574 N N . ARG A 1 434 ? -5.706 39.732 20.713 1.00 95.88 434 ARG A N 1
ATOM 3575 C CA . ARG A 1 434 ? -5.182 39.362 22.042 1.00 95.88 434 ARG A CA 1
ATOM 3576 C C . ARG A 1 434 ? -3.995 40.226 22.446 1.00 95.88 434 ARG A C 1
ATOM 3578 O O . ARG A 1 434 ? -3.922 40.650 23.597 1.00 95.88 434 ARG A O 1
ATOM 3585 N N . LYS A 1 435 ? -3.094 40.525 21.510 1.00 95.75 435 LYS A N 1
ATOM 3586 C CA . LYS A 1 435 ? -1.947 41.408 21.742 1.00 95.75 435 LYS A CA 1
ATOM 3587 C C . LYS A 1 435 ? -2.389 42.829 22.094 1.00 95.75 435 LYS A C 1
ATOM 3589 O O . LYS A 1 435 ? -1.929 43.361 23.097 1.00 95.75 435 LYS A O 1
ATOM 3594 N N . GLN A 1 436 ? -3.337 43.406 21.353 1.00 94.38 436 GLN A N 1
ATOM 3595 C CA . GLN A 1 436 ? -3.908 44.723 21.666 1.00 94.38 436 GLN A CA 1
ATOM 3596 C C . GLN A 1 436 ? -4.602 44.745 23.036 1.00 94.38 436 GLN A C 1
ATOM 3598 O O . GLN A 1 436 ? -4.443 45.708 23.784 1.00 94.38 436 GLN A O 1
ATOM 3603 N N . SER A 1 437 ? -5.327 43.680 23.393 1.00 93.12 437 SER A N 1
ATOM 3604 C CA . SER A 1 437 ? -5.967 43.537 24.707 1.00 93.12 437 SER A CA 1
ATOM 3605 C C . SER A 1 437 ? -4.939 43.479 25.848 1.00 93.12 437 SER A C 1
ATOM 3607 O O . SER A 1 437 ? -5.069 44.200 26.837 1.00 93.12 437 SER A O 1
ATOM 3609 N N . MET A 1 438 ? -3.851 42.716 25.675 1.00 91.94 438 MET A N 1
ATOM 3610 C CA . MET A 1 438 ? -2.721 42.688 26.615 1.00 91.94 438 MET A CA 1
ATOM 3611 C C . MET A 1 438 ? -2.011 44.049 26.711 1.00 91.94 438 MET A C 1
ATOM 3613 O O . MET A 1 438 ? -1.705 44.503 27.812 1.00 91.94 438 MET A O 1
ATOM 3617 N N . ASP A 1 439 ? -1.769 44.728 25.589 1.00 93.12 439 ASP A N 1
ATOM 3618 C CA . ASP A 1 439 ? -1.143 46.059 25.556 1.00 93.12 439 ASP A CA 1
ATOM 3619 C C . ASP A 1 439 ? -2.039 47.147 26.173 1.00 93.12 439 ASP A C 1
ATOM 3621 O O . ASP A 1 439 ? -1.534 48.178 26.621 1.00 93.12 439 ASP A O 1
ATOM 3625 N N . HIS A 1 440 ? -3.361 46.950 26.189 1.00 87.81 440 HIS A N 1
ATOM 3626 C CA . HIS A 1 440 ? -4.308 47.816 26.889 1.00 87.81 440 HIS A CA 1
ATOM 3627 C C . HIS A 1 440 ? -4.315 47.528 28.396 1.00 87.81 440 HIS A C 1
ATOM 3629 O O . HIS A 1 440 ? -4.228 48.463 29.188 1.00 87.81 440 HIS A O 1
ATOM 3635 N N . ALA A 1 441 ? -4.318 46.251 28.794 1.00 86.12 441 ALA A N 1
ATOM 3636 C CA . ALA A 1 441 ? -4.265 45.834 30.196 1.00 86.12 441 ALA A CA 1
ATOM 3637 C C . ALA A 1 441 ? -2.984 46.287 30.925 1.00 86.12 441 ALA A C 1
ATOM 3639 O O . ALA A 1 441 ? -3.036 46.551 32.117 1.00 86.12 441 ALA A O 1
ATOM 3640 N N . HIS A 1 442 ? -1.853 46.430 30.222 1.00 81.44 442 HIS A N 1
ATOM 3641 C CA . HIS A 1 442 ? -0.606 46.975 30.786 1.00 81.44 442 HIS A CA 1
ATOM 3642 C C . HIS A 1 442 ? -0.542 48.517 30.849 1.00 81.44 442 HIS A C 1
ATOM 3644 O O . HIS A 1 442 ? 0.457 49.062 31.319 1.00 81.44 442 HIS A O 1
ATOM 3650 N N . LYS A 1 443 ? -1.549 49.235 30.328 1.00 76.56 443 LYS A N 1
ATOM 3651 C CA . LYS A 1 443 ? -1.623 50.713 30.345 1.00 76.56 443 LYS A CA 1
ATOM 3652 C C . LYS A 1 443 ? -2.590 51.264 31.399 1.00 76.56 443 LYS A C 1
ATOM 3654 O O . LYS A 1 443 ? -2.682 52.485 31.530 1.00 76.56 443 LYS A O 1
ATOM 3659 N N . VAL A 1 444 ? -3.305 50.378 32.093 1.00 53.28 444 VAL A N 1
ATOM 3660 C CA . VAL A 1 444 ? -4.201 50.654 33.228 1.00 53.28 444 VAL A CA 1
ATOM 3661 C C . VAL A 1 444 ? -3.473 50.307 34.523 1.00 53.28 444 VAL A C 1
ATOM 3663 O O . VAL A 1 444 ? -3.596 51.112 35.470 1.00 53.28 444 VAL A O 1
#

Secondary structure (DSSP, 8-state):
-HHHHHHHHHHHHHHHHHHHHHHHHHHHHHHHHHHHHHHHHHHHHHHHHHHHHHHHHHHHHHHHHHHHHHHHHHHHHHHHHHHHHHHHHHHHHHHS----STHHHHHHHHHHHHHHHHHHHHHHHHHHHHHHHHHHHHHHHHHHS-------------------------------------------------HHHHHHHHHHHHHHHHHHHHHHHHHHHHHHHHHHHS---HHHHHHHHHHHHHHHHHHHHHHHHHHHHHHHHT--HHHHHHHHHHHHHHHHHHHHHHHHHHHHHHHHHHHHHHHHHHHHHHHHHHHHHHHHHHS---------PPTTS-HHHHHHHHTTPPP--HHHHHHHHHHHHHHS---HHHHHHHHHHHHHHHHHHHHHHHHHHHHHHHHHHHHHHHHHHHHHHHHHHHHHHHHHHHHHHHHHHTT-

Sequence (444 aa):
EQQLDEKDARRFQLKIAELSAIIRKLEDRNALLSEERNELLKRLREAEAQYKPLLDKNQRLSRKNEELSHTLRRMENKLRFVTQENIEMREKVGTIRRPSSLNDLDQSQEEREIEFLRLQVVEQQNIIDDLSKALETAGYVKSVIRPRKKLIKPCKKPVVETFFGYDEEASLDSDGSSISHHTDRTPCTPDDDLEEGMIKEEIDLRFRQLTMEYQALQRAYALLQEQVGGTFDAEREVKTREQLQAELIRYQTRIEDLESALSQQGQDVKWIEEKQALYRRNQELVDKIKQMEGEESRLKHDIQDAKDQNELLEFRILELEERERRSPAINFHSVHFKEGVSPLQVYCEAEGVTDIVITELLKKLDILGDNANLTNEEQVVVIHARTVLTLAEKWLEQIEVTKSALQQKMLDIESEKNLFSKQKGYLDEELDYRKQSMDHAHKV

InterPro domains:
  IPR024836 Janus kinase and microtubule-interacting protein [PTHR18935] (1-437)
  IPR031994 Janus kinase and microtubule-interacting protein, C-terminal domain [PF16034] (148-331)

Foldseek 3Di:
DVVVVVVVVVVVVVVVVVVVVVVVVVVVVVVVVVVVVVVVVVVVVVVVVVVVVVVVVVVVVVVVVVVVVVVVVVVVVVVVVVVVVVVVVVVVVVVVPPPPDPVVVVVVVVVVVVVVVVVVVVVVVVVVVVVVVVVVVVVVVVVVDDDDDDDDDDDDDDDDDDDDDDDDDDDDDDDDDDDDDDDDDDDDDDDDDDCPVVVVVVVVVVVVVVVVVVVVVVVVVVVVCCVVVPDPPVVVVVVVVVVVVVVVVVVVVVVVVVVVVVVVVVPPVVVVVVVVVVVVVVVVVVVVVVVVVVVVVVVVVVVVVVVVVVVVVVVVVVVVVVVCVVDDDPDPDPDDDDPPDDPVNVVCVVVVNDDDDLVVVLVVLVCCLVPDPDDPVVNVVSVVSNVVSVVVVVVVVVVVVVVVVVVVVVVVVVVVVVVVVVVVVVVVVVVVVVVVVVVVVVVD

Organism: Scleropages formosus (NCBI:txid113540)